Protein 5EQX (pdb70)

Secondary structure (DSSP, 8-state):
-EE--B--EETTS--TTT--SEE-EEGGGTTS--EEEEESBTTTBSSPSSEEE-TTT-EEEE-S---TTT-SEEEEEEEEE-TTS-B-SPPEEEEEEEEP-S-S--EES-SEEEEEE-TTPPTT-EEEE--EE--S-SSSTTT--B--EEEETT-SS--EEE-TTT-EEEE--TT--TTT-SEEEEEEEEESGGGTS-EEEEEEEEEE-----S--EESSS-EEEEEETT--EEEEEEE-EE--SPTTSTTT-EEEEEEES-TT--EEEEE-TTT--EEEEE-S---TTT-SEEEEEEEEEESSPPPTTTGGG-----EEEEEEEE-----EE-SSSEEEEE--SSS-TT--TT---EE---EESSSSSBPPSEEEEEES-GGG-EEE-TTT-EEEE---S--TTTT--SSEEEEEEEEEETTT---EEEEEEEE----

Structure (mmCIF, N/CA/C/O backbone):
data_5EQX
#
_entry.id   5EQX
#
_cell.length_a   81.909
_cell.length_b   44.862
_cell.length_c   106.699
_cell.angle_alpha   90.00
_cell.angle_beta   102.92
_cell.angle_gamma   90.00
#
_symmetry.space_group_name_H-M   'P 1 2 1'
#
loop_
_entity.id
_entity.type
_entity.pdbx_description
1 polymer Desmoglein-3
2 branched 2-acetamido-2-deoxy-beta-D-glucopyranose-(1-4)-2-acetamido-2-deoxy-beta-D-glucopyranose
3 non-polymer 2-acetamido-2-deoxy-beta-D-glucopyranose
4 non-polymer 'CALCIUM ION'
5 non-polymer alpha-D-mannopyranose
6 water water
#
loop_
_atom_site.group_PDB
_atom_site.id
_atom_site.type_symbol
_atom_site.label_atom_id
_atom_site.label_alt_id
_atom_site.label_comp_id
_atom_site.label_asym_id
_atom_site.label_entity_id
_atom_site.label_seq_id
_atom_site.pdbx_PDB_ins_code
_atom_site.Cartn_x
_atom_site.Cartn_y
_atom_site.Cartn_z
_atom_site.occupancy
_atom_site.B_iso_or_equiv
_atom_site.auth_seq_id
_atom_site.auth_comp_id
_atom_site.auth_asym_id
_atom_site.auth_atom_id
_atom_site.pdbx_PDB_model_num
ATOM 1 N N . GLU A 1 1 ? -0.981 -65.903 107.297 1.00 60.31 1 GLU A N 1
ATOM 2 C CA . GLU A 1 1 ? 0.308 -66.377 106.713 1.00 61.76 1 GLU A CA 1
ATOM 3 C C . GLU A 1 1 ? 1.445 -65.398 107.014 1.00 57.60 1 GLU A C 1
ATOM 4 O O . GLU A 1 1 ? 1.315 -64.191 106.805 1.00 50.86 1 GLU A O 1
ATOM 18 N N . TRP A 1 2 ? 2.556 -65.930 107.518 1.00 58.71 2 TRP A N 1
ATOM 19 C CA . TRP A 1 2 ? 3.727 -65.121 107.845 1.00 46.39 2 TRP A CA 1
ATOM 20 C C . TRP A 1 2 ? 4.552 -64.796 106.606 1.00 42.09 2 TRP A C 1
ATOM 21 O O . TRP A 1 2 ? 4.402 -65.431 105.563 1.00 46.27 2 TRP A O 1
ATOM 42 N N . VAL A 1 3 ? 5.429 -63.806 106.740 1.00 41.13 3 VAL A N 1
ATOM 43 C CA . VAL A 1 3 ? 6.426 -63.504 105.720 1.00 38.80 3 VAL A CA 1
ATOM 44 C C . VAL A 1 3 ? 7.762 -63.242 106.405 1.00 38.15 3 VAL A C 1
ATOM 45 O O . VAL A 1 3 ? 7.964 -62.204 107.032 1.00 40.42 3 VAL A O 1
ATOM 58 N N . LYS A 1 4 ? 8.664 -64.206 106.272 1.00 49.66 4 LYS A N 1
ATOM 59 C CA . LYS A 1 4 ? 9.941 -64.204 106.973 1.00 44.47 4 LYS A CA 1
ATOM 60 C C . LYS A 1 4 ? 11.047 -63.650 106.081 1.00 40.74 4 LYS A C 1
ATOM 61 O O . LYS A 1 4 ? 10.966 -63.727 104.855 1.00 45.46 4 LYS A O 1
ATOM 80 N N . PHE A 1 5 ? 12.068 -63.076 106.706 1.00 32.44 5 PHE A N 1
ATOM 81 C CA . PHE A 1 5 ? 13.293 -62.700 106.010 1.00 41.02 5 PHE A CA 1
ATOM 82 C C . PHE A 1 5 ? 14.352 -62.380 107.056 1.00 43.03 5 PHE A C 1
ATOM 83 O O . PHE A 1 5 ? 14.075 -61.696 108.042 1.00 45.57 5 PHE A O 1
ATOM 100 N N . ALA A 1 6 ? 15.564 -62.883 106.841 1.00 39.17 6 ALA A N 1
ATOM 101 C CA . ALA A 1 6 ? 16.637 -62.716 107.812 1.00 35.71 6 ALA A CA 1
ATOM 102 C C . ALA A 1 6 ? 18.005 -62.640 107.150 1.00 40.49 6 ALA A C 1
ATOM 103 O O . ALA A 1 6 ? 18.277 -63.333 106.170 1.00 49.63 6 ALA A O 1
ATOM 110 N N . LYS A 1 7 ? 18.858 -61.786 107.703 1.00 46.35 7 LYS A N 1
ATOM 111 C CA . LYS A 1 7 ? 20.240 -61.674 107.267 1.00 49.00 7 LYS A CA 1
ATOM 112 C C . LYS A 1 7 ? 21.109 -62.567 108.139 1.00 54.06 7 LYS A C 1
ATOM 113 O O . LYS A 1 7 ? 20.704 -62.943 109.239 1.00 52.95 7 LYS A O 1
ATOM 132 N N . PRO A 1 8 ? 22.298 -62.934 107.642 1.00 57.69 8 PRO A N 1
ATOM 133 C CA . PRO A 1 8 ? 23.289 -63.558 108.521 1.00 57.30 8 PRO A CA 1
ATOM 134 C C . PRO A 1 8 ? 23.991 -62.497 109.360 1.00 59.23 8 PRO A C 1
ATOM 135 O O . PRO A 1 8 ? 23.749 -61.310 109.145 1.00 60.15 8 PRO A O 1
ATOM 146 N N . CYS A 1 9 ? 24.833 -62.911 110.300 1.00 59.36 9 CYS A N 1
ATOM 147 C CA . CYS A 1 9 ? 25.554 -61.964 111.144 1.00 58.19 9 CYS A CA 1
ATOM 148 C C . CYS A 1 9 ? 26.945 -62.484 111.463 1.00 50.74 9 CYS A C 1
ATOM 149 O O . CYS A 1 9 ? 27.124 -63.664 111.750 1.00 53.32 9 CYS A O 1
ATOM 157 N N . ARG A 1 10 ? 27.930 -61.596 111.412 1.00 51.93 10 ARG A N 1
ATOM 158 C CA . ARG A 1 10 ? 29.317 -61.990 111.602 1.00 57.45 10 ARG A CA 1
ATOM 159 C C . ARG A 1 10 ? 29.715 -61.947 113.071 1.00 66.85 10 ARG A C 1
ATOM 160 O O . ARG A 1 10 ? 29.417 -60.990 113.787 1.00 68.58 10 ARG A O 1
ATOM 181 N N . GLU A 1 11 ? 30.391 -63.003 113.505 1.00 66.89 11 GLU A N 1
ATOM 182 C CA . GLU A 1 11 ? 30.858 -63.127 114.876 1.00 59.14 11 GLU A CA 1
ATOM 183 C C . GLU A 1 11 ? 31.873 -62.041 115.215 1.00 62.17 11 GLU A C 1
ATOM 184 O O . GLU A 1 11 ? 32.834 -61.829 114.478 1.00 64.61 11 GLU A O 1
ATOM 196 N N . GLY A 1 12 ? 31.651 -61.351 116.329 1.00 68.13 12 GLY A N 1
ATOM 197 C CA . GLY A 1 12 ? 32.598 -60.361 116.811 1.00 70.55 12 GLY A CA 1
ATOM 198 C C . GLY A 1 12 ? 32.479 -59.001 116.145 1.00 66.33 12 GLY A C 1
ATOM 199 O O . GLY A 1 12 ? 32.911 -57.995 116.706 1.00 70.18 12 GLY A O 1
ATOM 203 N N . GLU A 1 13 ? 31.897 -58.965 114.951 1.00 71.98 13 GLU A N 1
ATOM 204 C CA . GLU A 1 13 ? 31.777 -57.722 114.196 1.00 78.19 13 GLU A CA 1
ATOM 205 C C . GLU A 1 13 ? 30.605 -56.882 114.694 1.00 69.76 13 GLU A C 1
ATOM 206 O O . GLU A 1 13 ? 29.655 -57.407 115.278 1.00 65.98 13 GLU A O 1
ATOM 218 N N . ASP A 1 14 ? 30.688 -55.574 114.466 1.00 66.18 14 ASP A N 1
ATOM 219 C CA . ASP A 1 14 ? 29.576 -54.671 114.734 1.00 69.31 14 ASP A CA 1
ATOM 220 C C . ASP A 1 14 ? 28.657 -54.604 113.516 1.00 71.88 14 ASP A C 1
ATOM 221 O O . ASP A 1 14 ? 29.006 -54.009 112.495 1.00 75.13 14 ASP A O 1
ATOM 230 N N . ASN A 1 15 ? 27.487 -55.221 113.633 1.00 68.38 15 ASN A N 1
ATOM 231 C CA . ASN A 1 15 ? 26.522 -55.271 112.540 1.00 65.69 15 ASN A CA 1
ATOM 232 C C . ASN A 1 15 ? 25.449 -54.197 112.691 1.00 64.69 15 ASN A C 1
ATOM 233 O O . ASN A 1 15 ? 24.331 -54.351 112.200 1.00 56.85 15 ASN A O 1
ATOM 244 N N . SER A 1 16 ? 25.800 -53.107 113.367 1.00 71.14 16 SER A N 1
ATOM 245 C CA . SER A 1 16 ? 24.840 -52.054 113.684 1.00 65.72 16 SER A CA 1
ATOM 246 C C . SER A 1 16 ? 24.437 -51.236 112.461 1.00 69.92 16 SER A C 1
ATOM 247 O O . SER A 1 16 ? 23.528 -50.410 112.535 1.00 73.76 16 SER A O 1
ATOM 255 N N . LYS A 1 17 ? 25.116 -51.468 111.342 1.00 74.05 17 LYS A N 1
ATOM 256 C CA . LYS A 1 17 ? 24.838 -50.747 110.103 1.00 70.96 17 LYS A CA 1
ATOM 257 C C . LYS A 1 17 ? 24.056 -51.614 109.123 1.00 70.06 17 LYS A C 1
ATOM 258 O O . LYS A 1 17 ? 23.596 -51.132 108.088 1.00 80.82 17 LYS A O 1
ATOM 277 N N . ARG A 1 18 ? 23.913 -52.894 109.453 1.00 70.51 18 ARG A N 1
ATOM 278 C CA . ARG A 1 18 ? 23.133 -53.822 108.641 1.00 65.52 18 ARG A CA 1
ATOM 279 C C . ARG A 1 18 ? 21.705 -53.928 109.167 1.00 57.18 18 ARG A C 1
ATOM 280 O O . ARG A 1 18 ? 20.849 -54.543 108.532 1.00 57.31 18 ARG A O 1
ATOM 301 N N . ASN A 1 19 ? 21.459 -53.331 110.331 1.00 56.67 19 ASN A N 1
ATOM 302 C CA . ASN A 1 19 ? 20.109 -53.232 110.871 1.00 55.12 19 ASN A CA 1
ATOM 303 C C . ASN A 1 19 ? 19.152 -52.639 109.841 1.00 53.43 19 ASN A C 1
ATOM 304 O O . ASN A 1 19 ? 19.518 -51.708 109.125 1.00 55.91 19 ASN A O 1
ATOM 315 N N . PRO A 1 20 ? 17.924 -53.174 109.757 1.00 54.35 20 PRO A N 1
ATOM 316 C CA . PRO A 1 20 ? 17.413 -54.344 110.482 1.00 54.76 20 PRO A CA 1
ATOM 317 C C . PRO A 1 20 ? 17.995 -55.660 109.971 1.00 55.13 20 PRO A C 1
ATOM 318 O O . PRO A 1 20 ? 18.136 -55.867 108.766 1.00 54.56 20 PRO A O 1
ATOM 329 N N . ILE A 1 21 ? 18.332 -56.539 110.908 1.00 57.10 21 ILE A N 1
ATOM 330 C CA . ILE A 1 21 ? 18.918 -57.832 110.590 1.00 51.27 21 ILE A CA 1
ATOM 331 C C . ILE A 1 21 ? 17.858 -58.786 110.050 1.00 44.57 21 ILE A C 1
ATOM 332 O O . ILE A 1 21 ? 18.172 -59.746 109.347 1.00 46.27 21 ILE A O 1
ATOM 348 N N . ALA A 1 22 ? 16.600 -58.505 110.365 1.00 45.40 22 ALA A N 1
ATOM 349 C CA . ALA A 1 22 ? 15.494 -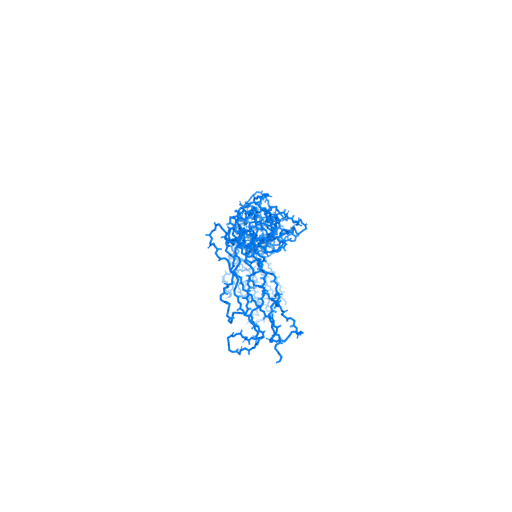59.332 109.906 1.00 44.87 22 ALA A CA 1
ATOM 350 C C . ALA A 1 22 ? 14.194 -58.539 109.930 1.00 45.85 22 ALA A C 1
ATOM 351 O O . ALA A 1 22 ? 14.104 -57.497 110.578 1.00 46.37 22 ALA A O 1
ATOM 358 N N . LYS A 1 23 ? 13.192 -59.033 109.210 1.00 45.73 23 LYS A N 1
ATOM 359 C CA . LYS A 1 23 ? 11.877 -58.407 109.198 1.00 49.02 23 LYS A CA 1
ATOM 360 C C . LYS A 1 23 ? 10.802 -59.469 109.018 1.00 45.69 23 LYS A C 1
ATOM 361 O O . LYS A 1 23 ? 10.807 -60.216 108.039 1.00 43.64 23 LYS A O 1
ATOM 380 N N . ILE A 1 24 ? 9.887 -59.526 109.979 1.00 44.12 24 ILE A N 1
ATOM 381 C CA . ILE A 1 24 ? 8.799 -60.497 109.969 1.00 42.12 24 ILE A CA 1
ATOM 382 C C . ILE A 1 24 ? 7.453 -59.789 109.918 1.00 41.56 24 ILE A C 1
ATOM 383 O O . ILE A 1 24 ? 7.238 -58.802 110.622 1.00 43.72 24 ILE A O 1
ATOM 399 N N . THR A 1 25 ? 6.554 -60.294 109.080 1.00 40.61 25 THR A N 1
ATOM 400 C CA . THR A 1 25 ? 5.236 -59.690 108.919 1.00 45.46 25 THR A CA 1
ATOM 401 C C . THR A 1 25 ? 4.150 -60.735 108.714 1.00 40.63 25 THR A C 1
ATOM 402 O O . THR A 1 25 ? 4.398 -61.811 108.172 1.00 44.68 25 THR A O 1
ATOM 413 N N . SER A 1 26 ? 2.946 -60.401 109.168 1.00 41.67 26 SER A N 1
ATOM 414 C CA . SER A 1 26 ? 1.759 -61.211 108.935 1.00 47.81 26 SER A CA 1
ATOM 415 C C . SER A 1 26 ? 0.822 -60.439 108.018 1.00 52.47 26 SER A C 1
ATOM 416 O O . SER A 1 26 ? 0.478 -59.294 108.303 1.00 58.99 26 SER A O 1
ATOM 424 N N . ASP A 1 27 ? 0.412 -61.062 106.917 1.00 55.43 27 ASP A N 1
ATOM 425 C CA . ASP A 1 27 ? -0.383 -60.373 105.902 1.00 66.01 27 ASP A CA 1
ATOM 426 C C . ASP A 1 27 ? -1.699 -59.832 106.467 1.00 64.82 27 ASP A C 1
ATOM 427 O O . ASP A 1 27 ? -2.353 -58.999 105.838 1.00 62.33 27 ASP A O 1
ATOM 436 N N . TYR A 1 28 ? -2.079 -60.305 107.651 1.00 64.30 28 TYR A N 1
ATOM 437 C CA . TYR A 1 28 ? -3.244 -59.775 108.356 1.00 62.99 28 TYR A CA 1
ATOM 438 C C . TYR A 1 28 ? -3.112 -58.277 108.620 1.00 59.62 28 TYR A C 1
ATOM 439 O O . TYR A 1 28 ? -4.107 -57.598 108.872 1.00 62.11 28 TYR A O 1
ATOM 457 N N . GLN A 1 29 ? -1.884 -57.768 108.566 1.00 59.77 29 GLN A N 1
ATOM 458 C CA . GLN A 1 29 ? -1.615 -56.367 108.871 1.00 60.82 29 GLN A CA 1
ATOM 459 C C . GLN A 1 29 ? -2.262 -55.431 107.852 1.00 65.07 29 GLN A C 1
ATOM 460 O O . GLN A 1 29 ? -2.350 -54.223 108.076 1.00 65.04 29 GLN A O 1
ATOM 474 N N . ALA A 1 30 ? -2.710 -55.991 106.734 1.00 63.94 30 ALA A N 1
ATOM 475 C CA . ALA A 1 30 ? -3.371 -55.206 105.700 1.00 56.26 30 ALA A CA 1
ATOM 476 C C . ALA A 1 30 ? -4.816 -54.893 106.082 1.00 65.31 30 ALA A C 1
ATOM 477 O O . ALA A 1 30 ? -5.255 -53.747 105.986 1.00 79.66 30 ALA A O 1
ATOM 484 N N . THR A 1 31 ? -5.551 -55.912 106.520 1.00 61.96 31 THR A N 1
ATOM 485 C CA . THR A 1 31 ? -6.964 -55.749 106.857 1.00 64.97 31 THR A CA 1
ATOM 486 C C . THR A 1 31 ? -7.161 -55.084 108.220 1.00 64.30 31 THR A C 1
ATOM 487 O O . THR A 1 31 ? -8.094 -54.302 108.407 1.00 68.04 31 THR A O 1
ATOM 498 N N . GLN A 1 32 ? -6.284 -55.404 109.167 1.00 61.28 32 GLN A N 1
ATOM 499 C CA . GLN A 1 32 ? -6.344 -54.834 110.511 1.00 63.59 32 GLN A CA 1
ATOM 500 C C . GLN A 1 32 ? -4.937 -54.474 110.957 1.00 62.36 32 GLN A C 1
ATOM 501 O O . GLN A 1 32 ? -3.972 -54.816 110.280 1.00 60.98 32 GLN A O 1
ATOM 515 N N . LYS A 1 33 ? -4.813 -53.784 112.087 1.00 64.25 33 LYS A N 1
ATOM 516 C CA . LYS A 1 33 ? -3.493 -53.501 112.636 1.00 63.63 33 LYS A CA 1
ATOM 517 C C . LYS A 1 33 ? -3.092 -54.613 113.586 1.00 59.42 33 LYS A C 1
ATOM 518 O O . LYS A 1 33 ? -3.921 -55.129 114.337 1.00 62.42 33 LYS A O 1
ATOM 537 N N . ILE A 1 34 ? -1.817 -54.980 113.537 1.00 59.76 34 ILE A N 1
ATOM 538 C CA . ILE A 1 34 ? -1.280 -56.021 114.397 1.00 62.58 34 ILE A CA 1
ATOM 539 C C . ILE A 1 34 ? 0.056 -55.579 114.982 1.00 56.60 34 ILE A C 1
ATOM 540 O O . ILE A 1 34 ? 0.849 -54.915 114.315 1.00 52.97 34 ILE A O 1
ATOM 556 N N . THR A 1 35 ? 0.286 -55.943 116.239 1.00 60.70 35 THR A N 1
ATOM 557 C CA . THR A 1 35 ? 1.556 -55.681 116.903 1.00 52.82 35 THR A CA 1
ATOM 558 C C . THR A 1 35 ? 2.390 -56.958 116.931 1.00 46.39 35 THR A C 1
ATOM 559 O O . THR A 1 35 ? 1.842 -58.059 117.001 1.00 45.28 35 THR A O 1
ATOM 570 N N . TYR A 1 36 ? 3.711 -56.809 116.869 1.00 42.78 36 TYR A N 1
ATOM 571 C CA . TYR A 1 36 ? 4.615 -57.957 116.878 1.00 40.25 36 TYR A CA 1
ATOM 572 C C . TYR A 1 36 ? 5.384 -58.074 118.186 1.00 44.93 36 TYR A C 1
ATOM 573 O O . TYR A 1 36 ? 5.851 -57.081 118.743 1.00 49.46 36 TYR A O 1
ATOM 591 N N . ARG A 1 37 ? 5.507 -59.308 118.662 1.00 45.11 37 ARG A N 1
ATOM 592 C CA . ARG A 1 37 ? 6.293 -59.617 119.847 1.00 41.48 37 ARG A CA 1
ATOM 593 C C . ARG A 1 37 ? 7.273 -60.730 119.508 1.00 34.96 37 ARG A C 1
ATOM 594 O O . ARG A 1 37 ? 6.980 -61.574 118.663 1.00 38.69 37 ARG A O 1
ATOM 615 N N . ILE A 1 38 ? 8.437 -60.726 120.151 1.00 36.20 38 ILE A N 1
ATOM 616 C CA . ILE A 1 38 ? 9.415 -61.791 119.946 1.00 41.04 38 ILE A CA 1
ATOM 617 C C . ILE A 1 38 ? 9.933 -62.345 121.269 1.00 44.65 38 ILE A C 1
ATOM 618 O O . ILE A 1 38 ? 9.852 -61.691 122.310 1.00 39.53 38 ILE A O 1
ATOM 634 N N . SER A 1 39 ? 10.461 -63.563 121.207 1.00 46.27 39 SER A N 1
ATOM 635 C CA . SER A 1 39 ? 10.940 -64.268 122.389 1.00 46.63 39 SER A CA 1
ATOM 636 C C . SER A 1 39 ? 12.131 -65.150 122.045 1.00 44.23 39 SER A C 1
ATOM 637 O O . SER A 1 39 ? 12.432 -65.369 120.872 1.00 44.90 39 SER A O 1
ATOM 645 N N . GLY A 1 40 ? 12.807 -65.648 123.076 1.00 43.92 40 GLY A N 1
ATOM 646 C CA . GLY A 1 40 ? 13.893 -66.594 122.895 1.00 52.26 40 GLY A CA 1
ATOM 647 C C . GLY A 1 40 ? 15.249 -66.038 123.277 1.00 41.14 40 GLY A C 1
ATOM 648 O O . GLY A 1 40 ? 15.346 -65.002 123.930 1.00 36.83 40 GLY A O 1
ATOM 652 N N . VAL A 1 41 ? 16.299 -66.739 122.863 1.00 45.54 41 VAL A N 1
ATOM 653 C CA . VAL A 1 41 ? 17.660 -66.375 123.234 1.00 45.38 41 VAL A CA 1
ATOM 654 C C . VAL A 1 41 ? 18.029 -65.030 122.625 1.00 40.90 41 VAL A C 1
ATOM 655 O O . VAL A 1 41 ? 17.822 -64.800 121.435 1.00 44.21 41 VAL A O 1
ATOM 668 N N . GLY A 1 42 ? 18.580 -64.149 123.454 1.00 45.86 42 GLY A N 1
ATOM 669 C CA . GLY A 1 42 ? 18.858 -62.783 123.050 1.00 49.74 42 GLY A CA 1
ATOM 670 C C . GLY A 1 42 ? 17.800 -61.839 123.587 1.00 43.91 42 GLY A C 1
ATOM 671 O O . GLY A 1 42 ? 17.960 -60.622 123.522 1.00 46.82 42 GLY A O 1
ATOM 675 N N . ILE A 1 43 ? 16.721 -62.408 124.123 1.00 45.73 43 ILE A N 1
ATOM 676 C CA . ILE A 1 43 ? 15.550 -61.635 124.525 1.00 41.00 43 ILE A CA 1
ATOM 677 C C . ILE A 1 43 ? 15.074 -62.038 125.923 1.00 44.42 43 ILE A C 1
ATOM 678 O O . ILE A 1 43 ? 15.213 -61.271 126.874 1.00 48.59 43 ILE A O 1
ATOM 694 N N . ASP A 1 44 ? 14.514 -63.242 126.036 1.00 46.76 44 ASP A N 1
ATOM 695 C CA . ASP A 1 44 ? 14.025 -63.764 127.312 1.00 47.79 44 ASP A CA 1
ATOM 696 C C . ASP A 1 44 ? 15.003 -64.761 127.912 1.00 50.12 44 ASP A C 1
ATOM 697 O O . ASP A 1 44 ? 15.176 -64.820 129.127 1.00 53.74 44 ASP A O 1
ATOM 706 N N . GLN A 1 45 ? 15.621 -65.561 127.051 1.00 50.81 45 GLN A N 1
ATOM 707 C CA . GLN A 1 45 ? 16.623 -66.522 127.486 1.00 53.12 45 GLN A CA 1
ATOM 708 C C . GLN A 1 45 ? 17.975 -65.812 127.480 1.00 52.06 45 GLN A C 1
ATOM 709 O O . GLN A 1 45 ? 18.167 -64.864 126.719 1.00 49.31 45 GLN A O 1
ATOM 723 N N . PRO A 1 46 ? 18.915 -66.250 128.334 1.00 52.92 46 PRO A N 1
ATOM 724 C CA . PRO A 1 46 ? 20.246 -65.633 128.303 1.00 50.34 46 PRO A CA 1
ATOM 725 C C . PRO A 1 46 ? 21.081 -66.106 127.109 1.00 52.46 46 PRO A C 1
ATOM 726 O O . PRO A 1 46 ? 20.900 -67.241 126.668 1.00 59.95 46 PRO A O 1
ATOM 737 N N . PRO A 1 47 ? 21.986 -65.256 126.592 1.00 49.72 47 PRO A N 1
ATOM 738 C CA . PRO A 1 47 ? 22.241 -63.873 127.015 1.00 53.74 47 PRO A CA 1
ATOM 739 C C . PRO A 1 47 ? 21.133 -62.933 126.556 1.00 50.22 47 PRO A C 1
ATOM 740 O O . PRO A 1 47 ? 20.491 -63.219 125.549 1.00 46.49 47 PRO A O 1
ATOM 751 N N . PHE A 1 48 ? 20.913 -61.838 127.280 1.00 52.91 48 PHE A N 1
ATOM 752 C CA . PHE A 1 48 ? 19.874 -60.878 126.922 1.00 51.98 48 PHE A CA 1
ATOM 753 C C . PHE A 1 48 ? 20.457 -59.701 126.148 1.00 52.64 48 PHE A C 1
ATOM 754 O O . PHE A 1 48 ? 21.674 -59.557 126.038 1.00 49.20 48 PHE A O 1
ATOM 771 N N . GLY A 1 49 ? 19.574 -58.862 125.614 1.00 65.11 49 GLY A N 1
ATOM 772 C CA . GLY A 1 49 ? 19.980 -57.640 124.943 1.00 63.25 49 GLY A CA 1
ATOM 773 C C . GLY A 1 49 ? 20.739 -57.871 123.652 1.00 57.42 49 GLY A C 1
ATOM 774 O O . GLY A 1 49 ? 21.742 -57.204 123.393 1.00 59.49 49 GLY A O 1
ATOM 778 N N . ILE A 1 50 ? 20.260 -58.812 122.842 1.00 54.18 50 ILE A N 1
ATOM 779 C CA . ILE A 1 50 ? 20.875 -59.105 121.551 1.00 51.95 50 ILE A CA 1
ATOM 780 C C . ILE A 1 50 ? 19.914 -58.782 120.411 1.00 44.50 50 ILE A C 1
ATOM 781 O O . ILE A 1 50 ? 20.341 -58.376 119.330 1.00 44.10 50 ILE A O 1
ATOM 797 N N . PHE A 1 51 ? 18.619 -58.962 120.657 1.00 39.92 51 PHE A N 1
ATOM 798 C CA . PHE A 1 51 ? 17.605 -58.708 119.637 1.00 42.44 51 PHE A CA 1
ATOM 799 C C . PHE A 1 51 ? 16.415 -57.929 120.178 1.00 39.25 51 PHE A C 1
ATOM 800 O O . PHE A 1 51 ? 15.924 -58.195 121.276 1.00 33.77 51 PHE A O 1
ATOM 817 N N . VAL A 1 52 ? 15.966 -56.963 119.384 1.00 40.38 52 VAL A N 1
ATOM 818 C CA . VAL A 1 52 ? 14.769 -56.186 119.681 1.00 41.09 52 VAL A CA 1
ATOM 819 C C . VAL A 1 52 ? 13.912 -56.110 118.429 1.00 45.83 52 VAL A C 1
ATOM 820 O O . VAL A 1 52 ? 14.431 -56.196 117.316 1.00 49.75 52 VAL A O 1
ATOM 833 N N . VAL A 1 53 ? 12.606 -55.947 118.612 1.00 48.45 53 VAL A N 1
ATOM 834 C CA . VAL A 1 53 ? 11.679 -55.897 117.486 1.00 46.15 53 VAL A CA 1
ATOM 835 C C . VAL A 1 53 ? 10.855 -54.616 117.500 1.00 47.58 53 VAL A C 1
ATOM 836 O O . VAL A 1 53 ? 10.445 -54.133 118.557 1.00 44.41 53 VAL A O 1
ATOM 849 N N . ASP A 1 54 ? 10.628 -54.067 116.312 1.00 44.02 54 ASP A N 1
ATOM 850 C CA . ASP A 1 54 ? 9.713 -52.952 116.142 1.00 48.95 54 ASP A CA 1
ATOM 851 C C . ASP A 1 54 ? 8.293 -53.494 116.223 1.00 51.38 54 ASP A C 1
ATOM 852 O O . ASP A 1 54 ? 7.859 -54.256 115.359 1.00 53.31 54 ASP A O 1
ATOM 861 N N . LYS A 1 55 ? 7.577 -53.098 117.268 1.00 52.86 55 LYS A N 1
ATOM 862 C CA . LYS A 1 55 ? 6.267 -53.661 117.563 1.00 47.82 55 LYS A CA 1
ATOM 863 C C . LYS A 1 55 ? 5.268 -53.451 116.426 1.00 51.68 55 LYS A C 1
ATOM 864 O O . LYS A 1 55 ? 4.365 -54.265 116.238 1.00 51.06 55 LYS A O 1
ATOM 883 N N . ASN A 1 56 ? 5.444 -52.376 115.661 1.00 55.73 56 ASN A N 1
ATOM 884 C CA . ASN A 1 56 ? 4.482 -52.007 114.622 1.00 55.44 56 ASN A CA 1
ATOM 885 C C . ASN A 1 56 ? 4.872 -52.472 113.221 1.00 49.97 56 ASN A C 1
ATOM 886 O O . ASN A 1 56 ? 4.008 -52.845 112.428 1.00 47.40 56 ASN A O 1
ATOM 897 N N . THR A 1 57 ? 6.167 -52.443 112.915 1.00 48.65 57 THR A N 1
ATOM 898 C CA . THR A 1 57 ? 6.642 -52.777 111.572 1.00 51.58 57 THR A CA 1
ATOM 899 C C . THR A 1 57 ? 7.049 -54.243 111.456 1.00 50.61 57 THR A C 1
ATOM 900 O O . THR A 1 57 ? 6.615 -54.942 110.540 1.00 53.97 57 THR A O 1
ATOM 911 N N . GLY A 1 58 ? 7.886 -54.698 112.383 1.00 47.37 58 GLY A N 1
ATOM 912 C CA . GLY A 1 58 ? 8.373 -56.067 112.378 1.00 44.18 58 GLY A CA 1
ATOM 913 C C . GLY A 1 58 ? 9.867 -56.156 112.135 1.00 45.57 58 GLY A C 1
ATOM 914 O O . GLY A 1 58 ? 10.437 -57.246 112.153 1.00 45.21 58 GLY A O 1
ATOM 918 N N . ASP A 1 59 ? 10.503 -55.011 111.905 1.00 50.67 59 ASP A N 1
ATOM 919 C CA . ASP A 1 59 ? 11.949 -54.963 111.707 1.00 49.23 59 ASP A CA 1
ATOM 920 C C . ASP A 1 59 ? 12.680 -55.379 112.977 1.00 47.08 59 ASP A C 1
ATOM 921 O O . ASP A 1 59 ? 12.594 -54.701 114.000 1.00 48.98 59 ASP A O 1
ATOM 930 N N . ILE A 1 60 ? 13.402 -56.492 112.904 1.00 47.05 60 ILE A N 1
ATOM 931 C CA . ILE A 1 60 ? 14.175 -56.987 114.038 1.00 48.35 60 ILE A CA 1
ATOM 932 C C . ILE A 1 60 ? 15.623 -56.496 113.941 1.00 45.69 60 ILE A C 1
ATOM 933 O O . ILE A 1 60 ? 16.357 -56.871 113.027 1.00 41.30 60 ILE A O 1
ATOM 949 N N . ASN A 1 61 ? 16.014 -55.647 114.890 1.00 51.54 61 ASN A N 1
ATOM 950 C CA . ASN A 1 61 ? 17.360 -55.072 114.944 1.00 60.23 61 ASN A CA 1
ATOM 951 C C . ASN A 1 61 ? 18.257 -55.938 115.845 1.00 49.82 61 ASN A C 1
ATOM 952 O O . ASN A 1 61 ? 17.775 -56.521 116.816 1.00 42.87 61 ASN A O 1
ATOM 962 N N . ILE A 1 62 ? 19.547 -56.032 115.517 1.00 50.05 62 ILE A N 1
ATOM 963 C CA . ILE A 1 62 ? 20.535 -56.669 116.398 1.00 51.38 62 ILE A CA 1
ATOM 964 C C . ILE A 1 62 ? 21.195 -55.577 117.238 1.00 52.59 62 ILE A C 1
ATOM 965 O O . ILE A 1 62 ? 21.391 -54.464 116.752 1.00 54.16 62 ILE A O 1
ATOM 981 N N . THR A 1 63 ? 21.541 -55.892 118.485 1.00 52.92 63 THR A N 1
ATOM 982 C CA . THR A 1 63 ? 21.930 -54.862 119.450 1.00 52.13 63 THR A CA 1
ATOM 983 C C . THR A 1 63 ? 23.238 -55.128 120.199 1.00 56.20 63 THR A C 1
ATOM 984 O O . THR A 1 63 ? 23.675 -54.287 120.985 1.00 71.78 63 THR A O 1
ATOM 995 N N . ALA A 1 64 ? 23.863 -56.280 119.972 1.00 57.27 64 ALA A N 1
ATOM 996 C CA . ALA A 1 64 ? 25.090 -56.620 120.691 1.00 63.00 64 ALA A CA 1
ATOM 997 C C . ALA A 1 64 ? 25.989 -57.567 119.901 1.00 62.72 64 ALA A C 1
ATOM 998 O O . ALA A 1 64 ? 25.513 -58.343 119.073 1.00 65.59 64 ALA A O 1
ATOM 1005 N N . ILE A 1 65 ? 27.291 -57.496 120.165 1.00 61.01 65 ILE A N 1
ATOM 1006 C CA . ILE A 1 65 ? 28.254 -58.374 119.513 1.00 60.51 65 ILE A CA 1
ATOM 1007 C C . ILE A 1 65 ? 27.984 -59.816 119.921 1.00 62.66 65 ILE A C 1
ATOM 1008 O O . ILE A 1 65 ? 27.608 -60.086 121.061 1.00 66.43 65 ILE A O 1
ATOM 1024 N N . VAL A 1 66 ? 28.185 -60.735 118.982 1.00 69.96 66 VAL A N 1
ATOM 1025 C CA . VAL A 1 66 ? 27.859 -62.142 119.191 1.00 62.28 66 VAL A CA 1
ATOM 1026 C C . VAL A 1 66 ? 29.089 -63.035 119.120 1.00 62.09 66 VAL A C 1
ATOM 1027 O O . VAL A 1 66 ? 30.047 -62.740 118.403 1.00 58.13 66 VAL A O 1
ATOM 1040 N N . ASP A 1 67 ? 29.044 -64.127 119.877 1.00 58.02 67 ASP A N 1
ATOM 1041 C CA . ASP A 1 67 ? 30.056 -65.170 119.808 1.00 53.39 67 ASP A CA 1
ATOM 1042 C C . ASP A 1 67 ? 29.375 -66.474 119.408 1.00 51.34 67 ASP A C 1
ATOM 1043 O O . ASP A 1 67 ? 28.578 -67.015 120.172 1.00 54.42 67 ASP A O 1
ATOM 1052 N N . ARG A 1 68 ? 29.670 -66.968 118.208 1.00 54.74 68 ARG A N 1
ATOM 1053 C CA . ARG A 1 68 ? 28.957 -68.128 117.679 1.00 58.51 68 ARG A CA 1
ATOM 1054 C C . ARG A 1 68 ? 29.406 -69.412 118.365 1.00 58.57 68 ARG A C 1
ATOM 1055 O O . ARG A 1 68 ? 28.695 -70.415 118.345 1.00 56.09 68 ARG A O 1
ATOM 1076 N N . GLU A 1 69 ? 30.592 -69.385 118.962 1.00 66.52 69 GLU A N 1
ATOM 1077 C CA . GLU A 1 69 ? 31.048 -70.514 119.758 1.00 53.33 69 GLU A CA 1
ATOM 1078 C C . GLU A 1 69 ? 30.113 -70.684 120.950 1.00 52.00 69 GLU A C 1
ATOM 1079 O O . GLU A 1 69 ? 29.871 -71.800 121.408 1.00 58.33 69 GLU A O 1
ATOM 1091 N N . GLU A 1 70 ? 29.579 -69.566 121.435 1.00 50.22 70 GLU A N 1
ATOM 1092 C CA . GLU A 1 70 ? 28.600 -69.584 122.515 1.00 52.49 70 GLU A CA 1
ATOM 1093 C C . GLU A 1 70 ? 27.183 -69.734 121.966 1.00 50.45 70 GLU A C 1
ATOM 1094 O O . GLU A 1 70 ? 26.343 -70.396 122.574 1.00 54.22 70 GLU A O 1
ATOM 1106 N N . THR A 1 71 ? 26.928 -69.111 120.818 1.00 54.41 71 THR A N 1
ATOM 1107 C CA . THR A 1 71 ? 25.598 -69.106 120.209 1.00 57.55 71 THR A CA 1
ATOM 1108 C C . THR A 1 71 ? 25.689 -69.241 118.688 1.00 55.11 71 THR A C 1
ATOM 1109 O O . THR A 1 71 ? 25.574 -68.247 117.974 1.00 49.81 71 THR A O 1
ATOM 1120 N N . PRO A 1 72 ? 25.880 -70.473 118.185 1.00 58.17 72 PRO A N 1
ATOM 1121 C CA . PRO A 1 72 ? 26.130 -70.688 116.752 1.00 57.46 72 PRO A CA 1
ATOM 1122 C C . PRO A 1 72 ? 24.990 -70.212 115.855 1.00 54.28 72 PRO A C 1
ATOM 1123 O O . PRO A 1 72 ? 25.191 -70.005 114.659 1.00 56.04 72 PRO A O 1
ATOM 1134 N N . SER A 1 73 ? 23.809 -70.044 116.435 1.00 54.83 73 SER A N 1
ATOM 1135 C CA . SER A 1 73 ? 22.655 -69.538 115.705 1.00 50.51 73 SER A CA 1
ATOM 1136 C C . SER A 1 73 ? 21.611 -69.055 116.703 1.00 42.65 73 SER A C 1
ATOM 1137 O O . SER A 1 73 ? 21.768 -69.240 117.909 1.00 47.77 73 SER A O 1
ATOM 1145 N N . PHE A 1 74 ? 20.551 -68.435 116.198 1.00 43.83 74 PHE A N 1
ATOM 1146 C CA . PHE A 1 74 ? 19.513 -67.868 117.054 1.00 44.35 74 PHE A CA 1
ATOM 1147 C C . PHE A 1 74 ? 18.117 -68.238 116.575 1.00 40.87 74 PHE A C 1
ATOM 1148 O O . PHE A 1 74 ? 17.744 -67.956 115.437 1.00 50.67 74 PHE A O 1
ATOM 1165 N N . LEU A 1 75 ? 17.351 -68.864 117.462 1.00 39.81 75 LEU A N 1
ATOM 1166 C CA . LEU A 1 75 ? 15.969 -69.236 117.182 1.00 41.25 75 LEU A CA 1
ATOM 1167 C C . LEU A 1 75 ? 15.006 -68.252 117.841 1.00 44.71 75 LEU A C 1
ATOM 1168 O O . LEU A 1 75 ? 14.724 -68.347 119.037 1.00 53.09 75 LEU A O 1
ATOM 1184 N N . ILE A 1 76 ? 14.507 -67.308 117.050 1.00 40.16 76 ILE A N 1
ATOM 1185 C CA . ILE A 1 76 ? 13.609 -66.273 117.551 1.00 43.81 76 ILE A CA 1
ATOM 1186 C C . ILE A 1 76 ? 12.156 -66.687 117.361 1.00 41.56 76 ILE A C 1
ATOM 1187 O O . ILE A 1 76 ? 11.745 -67.055 116.260 1.00 41.39 76 ILE A O 1
ATOM 1203 N N . THR A 1 77 ? 11.385 -66.617 118.441 1.00 41.10 77 THR A N 1
ATOM 1204 C CA . THR A 1 77 ? 9.975 -66.987 118.413 1.00 40.73 77 THR A CA 1
ATOM 1205 C C . THR A 1 77 ? 9.097 -65.748 118.292 1.00 41.86 77 THR A C 1
ATOM 1206 O O . THR A 1 77 ? 8.935 -64.992 119.249 1.00 39.08 77 THR A O 1
ATOM 1217 N N . CYS A 1 78 ? 8.524 -65.558 117.108 1.00 41.55 78 CYS A N 1
ATOM 1218 C CA . CYS A 1 78 ? 7.748 -64.363 116.805 1.00 42.01 78 CYS A CA 1
ATOM 1219 C C . CYS A 1 78 ? 6.252 -64.626 116.902 1.00 41.91 78 CYS A C 1
ATOM 1220 O O . CYS A 1 78 ? 5.798 -65.750 116.694 1.00 38.73 78 CYS A O 1
ATOM 1228 N N . ARG A 1 79 ? 5.495 -63.578 117.217 1.00 45.05 79 ARG A N 1
ATOM 1229 C CA . ARG A 1 79 ? 4.042 -63.672 117.322 1.00 48.19 79 ARG A CA 1
ATOM 1230 C C . ARG A 1 79 ? 3.385 -62.437 116.709 1.00 45.06 79 ARG A C 1
ATOM 1231 O O . ARG A 1 79 ? 3.970 -61.355 116.702 1.00 41.02 79 ARG A O 1
ATOM 1252 N N . ALA A 1 80 ? 2.175 -62.616 116.182 1.00 47.73 80 ALA A N 1
ATOM 1253 C CA . ALA A 1 80 ? 1.409 -61.525 115.583 1.00 41.13 80 ALA A CA 1
ATOM 1254 C C . ALA A 1 80 ? 0.120 -61.307 116.362 1.00 45.18 80 ALA A C 1
ATOM 1255 O O . ALA A 1 80 ? -0.820 -62.093 116.247 1.00 44.61 80 ALA A O 1
ATOM 1262 N N . LEU A 1 81 ? 0.081 -60.236 117.150 1.00 49.13 81 LEU A N 1
ATOM 1263 C CA . LEU A 1 81 ? -1.038 -59.991 118.051 1.00 49.15 81 LEU A CA 1
ATOM 1264 C C . LEU A 1 81 ? -2.093 -59.063 117.456 1.00 55.15 81 LEU A C 1
ATOM 1265 O O . LEU A 1 81 ? -1.775 -58.037 116.856 1.00 54.66 81 LEU A O 1
ATOM 1281 N N . ASN A 1 82 ? -3.352 -59.450 117.637 1.00 63.18 82 ASN A N 1
ATOM 1282 C CA . ASN A 1 82 ? -4.504 -58.630 117.278 1.00 61.74 82 ASN A CA 1
ATOM 1283 C C . ASN A 1 82 ? -4.459 -57.247 117.928 1.00 67.78 82 ASN A C 1
ATOM 1284 O O . ASN A 1 82 ? -3.722 -57.020 118.889 1.00 66.04 82 ASN A O 1
ATOM 1295 N N . ALA A 1 83 ? -5.253 -56.329 117.387 1.00 69.87 83 ALA A N 1
ATOM 1296 C CA . ALA A 1 83 ? -5.423 -55.002 117.964 1.00 63.45 83 ALA A CA 1
ATOM 1297 C C . ALA A 1 83 ? -5.847 -55.076 119.429 1.00 63.36 83 ALA A C 1
ATOM 1298 O O . ALA A 1 83 ? -5.538 -54.179 120.213 1.00 56.92 83 ALA A O 1
ATOM 1305 N N . GLN A 1 84 ? -6.554 -56.144 119.795 1.00 65.95 84 GLN A N 1
ATOM 1306 C CA . GLN A 1 84 ? -6.984 -56.338 121.177 1.00 66.66 84 GLN A CA 1
ATOM 1307 C C . GLN A 1 84 ? -5.949 -57.122 121.980 1.00 53.20 84 GLN A C 1
ATOM 1308 O O . GLN A 1 84 ? -6.083 -57.266 123.194 1.00 54.67 84 GLN A O 1
ATOM 1322 N N . GLY A 1 85 ? -4.925 -57.630 121.300 1.00 43.56 85 GLY A N 1
ATOM 1323 C CA . GLY A 1 85 ? -3.791 -58.247 121.968 1.00 42.08 85 GLY A CA 1
ATOM 1324 C C . GLY A 1 85 ? -3.779 -59.763 121.911 1.00 55.02 85 GLY A C 1
ATOM 1325 O O . GLY A 1 85 ? -2.873 -60.400 122.448 1.00 53.33 85 GLY A O 1
ATOM 1329 N N . LEU A 1 86 ? -4.783 -60.344 121.263 1.00 59.15 86 LEU A N 1
ATOM 1330 C CA . LEU A 1 86 ? -4.856 -61.792 121.101 1.00 50.55 86 LEU A CA 1
ATOM 1331 C C . LEU A 1 86 ? -3.993 -62.246 119.931 1.00 50.99 86 LEU A C 1
ATOM 1332 O O . LEU A 1 86 ? -3.691 -61.460 119.039 1.00 48.08 86 LEU A O 1
ATOM 1348 N N . ASP A 1 87 ? -3.600 -63.516 119.937 1.00 60.81 87 ASP A N 1
ATOM 1349 C CA . ASP A 1 87 ? -2.806 -64.071 118.847 1.00 54.38 87 ASP A CA 1
ATOM 1350 C C . ASP A 1 87 ? -3.649 -64.216 117.586 1.00 49.94 87 ASP A C 1
ATOM 1351 O O . ASP A 1 87 ? -4.873 -64.323 117.656 1.00 51.84 87 ASP A O 1
ATOM 1360 N N . VAL A 1 88 ? -2.983 -64.218 116.437 1.00 49.01 88 VAL A N 1
ATOM 1361 C CA . VAL A 1 88 ? -3.666 -64.316 115.153 1.00 53.24 88 VAL A CA 1
ATOM 1362 C C . VAL A 1 88 ? -2.928 -65.266 114.202 1.00 50.89 88 VAL A C 1
ATOM 1363 O O . VAL A 1 88 ? -3.470 -65.665 113.170 1.00 49.06 88 VAL A O 1
ATOM 1376 N N . GLU A 1 89 ? -1.701 -65.632 114.563 1.00 48.55 89 GLU A N 1
ATOM 1377 C CA . GLU A 1 89 ? -0.902 -66.572 113.782 1.00 49.68 89 GLU A CA 1
ATOM 1378 C C . GLU A 1 89 ? -0.194 -67.569 114.698 1.00 51.00 89 GLU A C 1
ATOM 1379 O O . GLU A 1 89 ? 0.089 -67.263 115.857 1.00 54.00 89 GLU A O 1
ATOM 1391 N N . LYS A 1 90 ? 0.086 -68.760 114.179 1.00 43.20 90 LYS A N 1
ATOM 1392 C CA . LYS A 1 90 ? 0.908 -69.723 114.902 1.00 44.62 90 LYS A CA 1
ATOM 1393 C C . LYS A 1 90 ? 2.321 -69.153 115.025 1.00 42.14 90 LYS A C 1
ATOM 1394 O O . LYS A 1 90 ? 2.844 -68.598 114.058 1.00 42.27 90 LYS A O 1
ATOM 1413 N N . PRO A 1 91 ? 2.947 -69.277 116.210 1.00 41.41 91 PRO A N 1
ATOM 1414 C CA . PRO A 1 91 ? 4.282 -68.687 116.379 1.00 39.03 91 PRO A CA 1
ATOM 1415 C C . PRO A 1 91 ? 5.314 -69.267 115.416 1.00 40.46 91 PRO A C 1
ATOM 1416 O O . PRO A 1 91 ? 5.596 -70.462 115.492 1.00 57.39 91 PRO A O 1
ATOM 1427 N N . LEU A 1 92 ? 5.867 -68.445 114.526 1.00 39.95 92 LEU A N 1
ATOM 1428 C CA . LEU A 1 92 ? 6.901 -68.931 113.619 1.00 46.28 92 LEU A CA 1
ATOM 1429 C C . LEU A 1 92 ? 8.246 -68.932 114.327 1.00 41.57 92 LEU A C 1
ATOM 1430 O O . LEU A 1 92 ? 8.413 -68.292 115.365 1.00 39.10 92 LEU A O 1
ATOM 1446 N N . ILE A 1 93 ? 9.197 -69.662 113.756 1.00 43.34 93 ILE A N 1
ATOM 1447 C CA . ILE A 1 93 ? 10.550 -69.719 114.284 1.00 42.14 93 ILE A CA 1
ATOM 1448 C C . ILE A 1 93 ? 11.502 -69.102 113.274 1.00 43.54 93 ILE A C 1
ATOM 1449 O O . ILE A 1 93 ? 11.814 -69.697 112.242 1.00 46.29 93 ILE A O 1
ATOM 1465 N N . LEU A 1 94 ? 11.948 -67.892 113.585 1.00 40.52 94 LEU A N 1
ATOM 1466 C CA . LEU A 1 94 ? 12.845 -67.147 112.718 1.00 43.94 94 LEU A CA 1
ATOM 1467 C C . LEU A 1 94 ? 14.295 -67.445 113.074 1.00 45.38 94 LEU A C 1
ATOM 1468 O O . LEU A 1 94 ? 14.718 -67.234 114.211 1.00 43.65 94 LEU A O 1
ATOM 1484 N N . THR A 1 95 ? 15.053 -67.932 112.095 1.00 50.47 95 THR A N 1
ATOM 1485 C CA . THR A 1 95 ? 16.431 -68.351 112.325 1.00 45.88 95 THR A CA 1
ATOM 1486 C C . THR A 1 95 ? 17.440 -67.322 111.829 1.00 44.87 95 THR A C 1
ATOM 1487 O O . THR A 1 95 ? 17.377 -66.875 110.683 1.00 49.82 95 THR A O 1
ATOM 1498 N N . VAL A 1 96 ? 18.370 -66.961 112.707 1.00 44.68 96 VAL A N 1
ATOM 1499 C CA . VAL A 1 96 ? 19.468 -66.064 112.367 1.00 52.07 96 VAL A CA 1
ATOM 1500 C C . VAL A 1 96 ? 20.796 -66.791 112.548 1.00 52.43 96 VAL A C 1
ATOM 1501 O O . VAL A 1 96 ? 21.246 -67.001 113.674 1.00 56.37 96 VAL A O 1
ATOM 1514 N N . LYS A 1 97 ? 21.418 -67.178 111.439 1.00 53.11 97 LYS A N 1
ATOM 1515 C CA . LYS A 1 97 ? 22.684 -67.898 111.496 1.00 55.29 97 LYS A CA 1
ATOM 1516 C C . LYS A 1 97 ? 23.832 -66.916 111.666 1.00 53.99 97 LYS A C 1
ATOM 1517 O O . LYS A 1 97 ? 23.864 -65.871 111.016 1.00 57.00 97 LYS A O 1
ATOM 1536 N N . ILE A 1 98 ? 24.769 -67.257 112.546 1.00 51.11 98 ILE A N 1
ATOM 1537 C CA . ILE A 1 98 ? 25.906 -66.391 112.833 1.00 48.31 98 ILE A CA 1
ATOM 1538 C C . ILE A 1 98 ? 27.171 -66.894 112.145 1.00 46.70 98 ILE A C 1
ATOM 1539 O O . ILE A 1 98 ? 27.631 -68.007 112.394 1.00 48.06 98 ILE A O 1
ATOM 1555 N N . LEU A 1 99 ? 27.726 -66.051 111.280 1.00 51.41 99 LEU A N 1
ATOM 1556 C CA . LEU A 1 99 ? 28.899 -66.404 110.491 1.00 55.04 99 LEU A CA 1
ATOM 1557 C C . LEU A 1 99 ? 30.140 -66.491 111.372 1.00 54.19 99 LEU A C 1
ATOM 1558 O O . LEU A 1 99 ? 30.266 -65.771 112.362 1.00 50.34 99 LEU A O 1
ATOM 1574 N N . ASP A 1 100 ? 31.058 -67.373 110.992 1.00 56.89 100 ASP A N 1
ATOM 1575 C CA . ASP A 1 100 ? 32.195 -67.723 111.834 1.00 49.92 100 ASP A CA 1
ATOM 1576 C C . ASP A 1 100 ? 33.449 -66.929 111.499 1.00 49.31 100 ASP A C 1
ATOM 1577 O O . ASP A 1 100 ? 33.675 -66.561 110.346 1.00 48.90 100 ASP A O 1
ATOM 1586 N N . ILE A 1 101 ? 34.255 -66.667 112.525 1.00 55.88 101 ILE A N 1
ATOM 1587 C CA . ILE A 1 101 ? 35.609 -66.158 112.344 1.00 55.67 101 ILE A CA 1
ATOM 1588 C C . ILE A 1 101 ? 36.584 -67.151 112.965 1.00 52.62 101 ILE A C 1
ATOM 1589 O O . ILE A 1 101 ? 36.238 -67.860 113.910 1.00 52.77 101 ILE A O 1
ATOM 1605 N N . ASN A 1 102 ? 37.798 -67.204 112.430 1.00 51.56 102 ASN A N 1
ATOM 1606 C CA . ASN A 1 102 ? 38.795 -68.154 112.904 1.00 51.76 102 ASN A CA 1
ATOM 1607 C C . ASN A 1 102 ? 39.476 -67.659 114.175 1.00 46.32 102 ASN A C 1
ATOM 1608 O O . ASN A 1 102 ? 40.672 -67.371 114.177 1.00 44.73 102 ASN A O 1
ATOM 1619 N N . ASP A 1 103 ? 38.705 -67.574 115.257 1.00 45.18 103 ASP A N 1
ATOM 1620 C CA . ASP A 1 103 ? 39.188 -67.001 116.510 1.00 45.44 103 ASP A CA 1
ATOM 1621 C C . ASP A 1 103 ? 39.421 -68.055 117.592 1.00 49.07 103 ASP A C 1
ATOM 1622 O O . ASP A 1 103 ? 39.642 -67.718 118.756 1.00 44.43 103 ASP A O 1
ATOM 1631 N N . ASN A 1 104 ? 39.367 -69.326 117.205 1.00 52.23 104 ASN A N 1
ATOM 1632 C CA . ASN A 1 104 ? 39.678 -70.423 118.115 1.00 50.39 104 ASN A CA 1
ATOM 1633 C C . ASN A 1 104 ? 40.716 -71.360 117.498 1.00 53.99 104 ASN A C 1
ATOM 1634 O O . ASN A 1 104 ? 40.545 -71.813 116.367 1.00 51.43 104 ASN A O 1
ATOM 1645 N N . PRO A 1 105 ? 41.802 -71.649 118.235 1.00 61.70 105 PRO A N 1
ATOM 1646 C CA . PRO A 1 105 ? 42.846 -72.516 117.683 1.00 56.29 105 PRO A CA 1
ATOM 1647 C C . PRO A 1 105 ? 42.542 -73.999 117.871 1.00 55.74 105 PRO A C 1
ATOM 1648 O O . PRO A 1 105 ? 41.796 -74.352 118.784 1.00 57.01 105 PRO A O 1
ATOM 1659 N N . PRO A 1 106 ? 43.114 -74.860 117.016 1.00 56.91 106 PRO A N 1
ATOM 1660 C CA . PRO A 1 106 ? 42.981 -76.303 117.241 1.00 64.50 106 PRO A CA 1
ATOM 1661 C C . PRO A 1 106 ? 43.767 -76.733 118.475 1.00 58.99 106 PRO A C 1
ATOM 1662 O O . PRO A 1 106 ? 44.811 -76.145 118.755 1.00 61.94 106 PRO A O 1
ATOM 1673 N N . VAL A 1 107 ? 43.272 -77.731 119.203 1.00 57.89 107 VAL A N 1
ATOM 1674 C CA . VAL A 1 107 ? 43.931 -78.181 120.427 1.00 65.79 107 VAL A CA 1
ATOM 1675 C C . VAL A 1 107 ? 43.885 -79.699 120.578 1.00 66.53 107 VAL A C 1
ATOM 1676 O O . VAL A 1 107 ? 42.861 -80.330 120.315 1.00 66.88 107 VAL A O 1
ATOM 1689 N N . PHE A 1 108 ? 45.007 -80.273 121.003 1.00 61.32 108 PHE A N 1
ATOM 1690 C CA . PHE A 1 108 ? 45.100 -81.708 121.248 1.00 62.90 108 PHE A CA 1
ATOM 1691 C C . PHE A 1 108 ? 44.537 -82.046 122.623 1.00 62.12 108 PHE A C 1
ATOM 1692 O O . PHE A 1 108 ? 44.715 -81.285 123.574 1.00 68.63 108 PHE A O 1
ATOM 1709 N N . SER A 1 109 ? 43.863 -83.187 122.726 1.00 60.13 109 SER A N 1
ATOM 1710 C CA . SER A 1 109 ? 43.302 -83.623 123.999 1.00 66.96 109 SER A CA 1
ATOM 1711 C C . SER A 1 109 ? 44.413 -83.838 125.017 1.00 67.27 109 SER A C 1
ATOM 1712 O O . SER A 1 109 ? 44.311 -83.405 126.165 1.00 73.48 109 SER A O 1
ATOM 1720 N N . GLN A 1 110 ? 45.474 -84.509 124.579 1.00 65.32 110 GLN A N 1
ATOM 1721 C CA . GLN A 1 110 ? 46.628 -84.781 125.425 1.00 60.43 110 GLN A CA 1
ATOM 1722 C C . GLN A 1 110 ? 47.838 -84.009 124.917 1.00 63.39 110 GLN A C 1
ATOM 1723 O O . GLN A 1 110 ? 48.032 -83.871 123.710 1.00 63.20 110 GLN A O 1
ATOM 1737 N N . GLN A 1 111 ? 48.643 -83.498 125.842 1.00 71.00 111 GLN A N 1
ATOM 1738 C CA . GLN A 1 111 ? 49.876 -82.809 125.480 1.00 73.74 111 GLN A CA 1
ATOM 1739 C C . GLN A 1 111 ? 50.961 -83.822 125.143 1.00 64.51 111 GLN A C 1
ATOM 1740 O O . GLN A 1 111 ? 51.950 -83.493 124.488 1.00 65.17 111 GLN A O 1
ATOM 1754 N N . ILE A 1 112 ? 50.764 -85.055 125.600 1.00 61.82 112 ILE A N 1
ATOM 1755 C CA . ILE A 1 112 ? 51.664 -86.155 125.280 1.00 66.62 112 ILE A CA 1
ATOM 1756 C C . ILE A 1 112 ? 50.860 -87.422 125.008 1.00 62.67 112 ILE A C 1
ATOM 1757 O O . ILE A 1 112 ? 50.267 -88.001 125.918 1.00 62.68 112 ILE A O 1
ATOM 1773 N N . PHE A 1 113 ? 50.835 -87.833 123.743 1.00 62.12 113 PHE A N 1
ATOM 1774 C CA . PHE A 1 113 ? 50.209 -89.088 123.349 1.00 62.78 113 PHE A CA 1
ATOM 1775 C C . PHE A 1 113 ? 51.227 -90.212 123.449 1.00 62.39 113 PHE A C 1
ATOM 1776 O O . PHE A 1 113 ? 52.426 -89.985 123.286 1.00 60.32 113 PHE A O 1
ATOM 1793 N N . MET A 1 114 ? 50.746 -91.420 123.722 1.00 63.74 114 MET A N 1
ATOM 1794 C CA . MET A 1 114 ? 51.610 -92.592 123.779 1.00 64.27 114 MET A CA 1
ATOM 1795 C C . MET A 1 114 ? 50.967 -93.763 123.058 1.00 63.31 114 MET A C 1
ATOM 1796 O O . MET A 1 114 ? 49.753 -93.952 123.119 1.00 71.48 114 MET A O 1
ATOM 1810 N N . GLY A 1 115 ? 51.791 -94.540 122.367 1.00 63.67 115 GLY A N 1
ATOM 1811 C CA . GLY A 1 115 ? 51.321 -95.712 121.657 1.00 74.69 115 GLY A CA 1
ATOM 1812 C C . GLY A 1 115 ? 52.400 -96.770 121.582 1.00 73.48 115 GLY A C 1
ATOM 1813 O O . GLY A 1 115 ? 53.543 -96.532 121.967 1.00 66.31 115 GLY A O 1
ATOM 1817 N N . GLU A 1 116 ? 52.028 -97.945 121.089 1.00 81.20 116 GLU A N 1
ATOM 1818 C CA . GLU A 1 116 ? 52.970 -99.041 120.924 1.00 72.31 116 GLU A CA 1
ATOM 1819 C C . GLU A 1 116 ? 52.654 -99.795 119.645 1.00 69.88 116 GLU A C 1
ATOM 1820 O O . GLU A 1 116 ? 51.499 -99.873 119.227 1.00 70.64 116 GLU A O 1
ATOM 1832 N N . ILE A 1 117 ? 53.689 -100.347 119.027 1.00 67.09 117 ILE A N 1
ATOM 1833 C CA . ILE A 1 117 ? 53.524 -101.121 117.808 1.00 67.19 117 ILE A CA 1
ATOM 1834 C C . ILE A 1 117 ? 54.615 -102.172 117.712 1.00 60.43 117 ILE A C 1
ATOM 1835 O O . ILE A 1 117 ? 55.757 -101.925 118.097 1.00 63.88 117 ILE A O 1
ATOM 1851 N N . GLU A 1 118 ? 54.261 -103.345 117.199 1.00 62.69 118 GLU A N 1
ATOM 1852 C CA . GLU A 1 118 ? 55.227 -104.424 117.052 1.00 70.28 118 GLU A CA 1
ATOM 1853 C C . GLU A 1 118 ? 56.332 -104.052 116.074 1.00 69.66 118 GLU A C 1
ATOM 1854 O O . GLU A 1 118 ? 56.253 -103.051 115.363 1.00 66.46 118 GLU A O 1
ATOM 1866 N N . GLU A 1 119 ? 57.366 -104.881 116.058 1.00 74.65 119 GLU A N 1
ATOM 1867 C CA . GLU A 1 119 ? 58.520 -104.681 115.201 1.00 71.57 119 GLU A CA 1
ATOM 1868 C C . GLU A 1 119 ? 58.290 -105.360 113.854 1.00 75.59 119 GLU A C 1
ATOM 1869 O O . GLU A 1 119 ? 57.565 -106.353 113.773 1.00 76.02 119 GLU A O 1
ATOM 1881 N N . ASN A 1 120 ? 58.897 -104.818 112.803 1.00 69.14 120 ASN A N 1
ATOM 1882 C CA . ASN A 1 120 ? 58.826 -105.421 111.475 1.00 74.24 120 ASN A CA 1
ATOM 1883 C C . ASN A 1 120 ? 57.393 -105.589 110.964 1.00 88.34 120 ASN A C 1
ATOM 1884 O O . ASN A 1 120 ? 57.124 -106.452 110.127 1.00 101.75 120 ASN A O 1
ATOM 1895 N N . SER A 1 121 ? 56.476 -104.766 111.465 1.00 87.22 121 SER A N 1
ATOM 1896 C CA . SER A 1 121 ? 55.077 -104.841 111.053 1.00 81.86 121 SER A CA 1
ATOM 1897 C C . SER A 1 121 ? 54.907 -104.378 109.612 1.00 80.83 121 SER A C 1
ATOM 1898 O O . SER A 1 121 ? 55.767 -103.687 109.069 1.00 76.59 121 SER A O 1
ATOM 1906 N N . ALA A 1 122 ? 53.790 -104.761 109.000 1.00 77.27 122 ALA A N 1
ATOM 1907 C CA . ALA A 1 122 ? 53.500 -104.384 107.622 1.00 72.88 122 ALA A CA 1
ATOM 1908 C C . ALA A 1 122 ? 53.421 -102.871 107.483 1.00 66.35 122 ALA A C 1
ATOM 1909 O O . ALA A 1 122 ? 53.088 -102.170 108.438 1.00 70.56 122 ALA A O 1
ATOM 1916 N N . SER A 1 123 ? 53.734 -102.371 106.293 1.00 62.24 123 SER A N 1
ATOM 1917 C CA . SER A 1 123 ? 53.604 -100.948 106.015 1.00 64.53 123 SER A CA 1
ATOM 1918 C C . SER A 1 123 ? 52.159 -100.511 106.207 1.00 68.48 123 SER A C 1
ATOM 1919 O O . SER A 1 123 ? 51.237 -101.316 106.079 1.00 73.90 123 SER A O 1
ATOM 1927 N N . ASN A 1 124 ? 51.974 -99.236 106.529 1.00 67.62 124 ASN A N 1
ATOM 1928 C CA . ASN A 1 124 ? 50.644 -98.659 106.688 1.00 66.47 124 ASN A CA 1
ATOM 1929 C C . ASN A 1 124 ? 49.879 -99.266 107.866 1.00 63.86 124 ASN A C 1
ATOM 1930 O O . ASN A 1 124 ? 48.657 -99.147 107.950 1.00 67.05 124 ASN A O 1
ATOM 1941 N N . SER A 1 125 ? 50.601 -99.917 108.775 1.00 66.10 125 SER A N 1
ATOM 1942 C CA . SER A 1 125 ? 50.003 -100.427 110.006 1.00 63.86 125 SER A CA 1
ATOM 1943 C C . SER A 1 125 ? 49.743 -99.279 110.975 1.00 69.54 125 SER A C 1
ATOM 1944 O O . SER A 1 125 ? 50.476 -98.290 110.988 1.00 66.97 125 SER A O 1
ATOM 1952 N N . LEU A 1 126 ? 48.703 -99.417 111.789 1.00 72.72 126 LEU A N 1
ATOM 1953 C CA . LEU A 1 126 ? 48.283 -98.345 112.684 1.00 70.69 126 LEU A CA 1
ATOM 1954 C C . LEU A 1 126 ? 49.023 -98.392 114.020 1.00 71.54 126 LEU A C 1
ATOM 1955 O O . LEU A 1 126 ? 49.222 -99.463 114.596 1.00 71.41 126 LEU A O 1
ATOM 1971 N N . VAL A 1 127 ? 49.424 -97.218 114.499 1.00 70.72 127 VAL A N 1
ATOM 1972 C CA . VAL A 1 127 ? 50.100 -97.079 115.784 1.00 69.17 127 VAL A CA 1
ATOM 1973 C C . VAL A 1 127 ? 49.135 -96.551 116.834 1.00 67.32 127 VAL A C 1
ATOM 1974 O O . VAL A 1 127 ? 48.832 -97.223 117.821 1.00 64.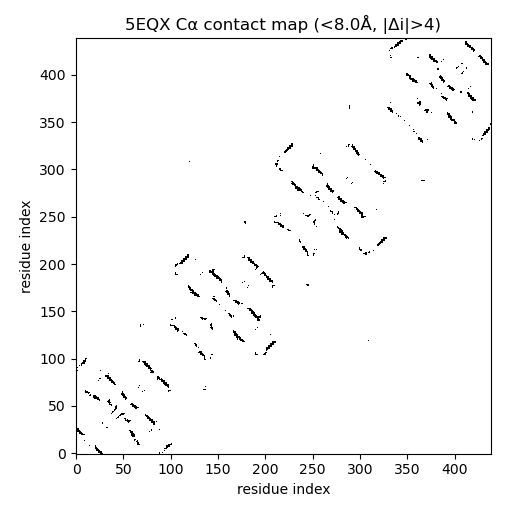56 127 VAL A O 1
ATOM 1987 N N . MET A 1 128 ? 48.663 -95.333 116.601 1.00 65.90 128 MET A N 1
ATOM 1988 C CA . MET A 1 128 ? 47.775 -94.647 117.525 1.00 65.79 128 MET A CA 1
ATOM 1989 C C . MET A 1 128 ? 46.899 -93.679 116.742 1.00 70.43 128 MET A C 1
ATOM 1990 O O . MET A 1 128 ? 47.182 -93.380 115.581 1.00 69.93 128 MET A O 1
ATOM 2004 N N . ILE A 1 129 ? 45.838 -93.194 117.380 1.00 71.82 129 ILE A N 1
ATOM 2005 C CA . ILE A 1 129 ? 44.944 -92.222 116.761 1.00 62.94 129 ILE A CA 1
ATOM 2006 C C . ILE A 1 129 ? 44.853 -90.985 117.642 1.00 55.06 129 ILE A C 1
ATOM 2007 O O . ILE A 1 129 ? 43.912 -90.831 118.421 1.00 57.82 129 ILE A O 1
ATOM 2023 N N . LEU A 1 130 ? 45.844 -90.109 117.527 1.00 57.17 130 LEU A N 1
ATOM 2024 C CA . LEU A 1 130 ? 45.835 -88.864 118.283 1.00 67.86 130 LEU A CA 1
ATOM 2025 C C . LEU A 1 130 ? 44.717 -87.969 117.763 1.00 66.87 130 LEU A C 1
ATOM 2026 O O . LEU A 1 130 ? 44.384 -88.011 116.578 1.00 66.42 130 LEU A O 1
ATOM 2042 N N . ASN A 1 131 ? 44.137 -87.173 118.658 1.00 68.18 131 ASN A N 1
ATOM 2043 C CA . ASN A 1 131 ? 42.953 -86.382 118.339 1.00 84.94 131 ASN A CA 1
ATOM 2044 C C . ASN A 1 131 ? 43.151 -84.893 118.613 1.00 75.34 131 ASN A C 1
ATOM 2045 O O . ASN A 1 131 ? 44.011 -84.499 119.402 1.00 65.52 131 ASN A O 1
ATOM 2055 N N . ALA A 1 132 ? 42.352 -84.073 117.943 1.00 78.19 132 ALA A N 1
ATOM 2056 C CA . ALA A 1 132 ? 42.325 -82.642 118.203 1.00 68.58 132 ALA A CA 1
ATOM 2057 C C . ALA A 1 132 ? 40.917 -82.113 117.973 1.00 68.26 132 ALA A C 1
ATOM 2058 O O . ALA A 1 132 ? 40.057 -82.824 117.454 1.00 67.04 132 ALA A O 1
ATOM 2065 N N . THR A 1 133 ? 40.686 -80.865 118.365 1.00 67.99 133 THR A N 1
ATOM 2066 C CA . THR A 1 133 ? 39.374 -80.249 118.223 1.00 66.92 133 THR A CA 1
ATOM 2067 C C . THR A 1 133 ? 39.495 -78.753 117.975 1.00 59.50 133 THR A C 1
ATOM 2068 O O . THR A 1 133 ? 40.419 -78.107 118.465 1.00 59.10 133 THR A O 1
ATOM 2079 N N . ASP A 1 134 ? 38.550 -78.215 117.212 1.00 56.69 134 ASP A N 1
ATOM 2080 C CA . ASP A 1 134 ? 38.504 -76.788 116.921 1.00 56.24 134 ASP A CA 1
ATOM 2081 C C . ASP A 1 134 ? 37.073 -76.282 117.104 1.00 57.46 134 ASP A C 1
ATOM 2082 O O . ASP A 1 134 ? 36.138 -76.794 116.486 1.00 57.31 134 ASP A O 1
ATOM 2091 N N . ALA A 1 135 ? 36.913 -75.277 117.959 1.00 56.88 135 ALA A N 1
ATOM 2092 C CA . ALA A 1 135 ? 35.591 -74.813 118.373 1.00 55.65 135 ALA A CA 1
ATOM 2093 C C . ALA A 1 135 ? 34.843 -74.061 117.277 1.00 61.48 135 ALA A C 1
ATOM 2094 O O . ALA A 1 135 ? 33.640 -73.826 117.394 1.00 62.04 135 ALA A O 1
ATOM 2101 N N . ASP A 1 136 ? 35.548 -73.676 116.218 1.00 59.15 136 ASP A N 1
ATOM 2102 C CA . ASP A 1 136 ? 34.926 -72.936 115.128 1.00 55.44 136 ASP A CA 1
ATOM 2103 C C . ASP A 1 136 ? 33.969 -73.843 114.355 1.00 60.29 136 ASP A C 1
ATOM 2104 O O . ASP A 1 136 ? 33.861 -75.032 114.656 1.00 66.72 136 ASP A O 1
ATOM 2113 N N . GLU A 1 137 ? 33.277 -73.278 113.368 1.00 58.12 137 GLU A N 1
ATOM 2114 C CA . GLU A 1 137 ? 32.159 -73.960 112.715 1.00 60.81 137 GLU A CA 1
ATOM 2115 C C . GLU A 1 137 ? 32.527 -75.341 112.165 1.00 57.10 137 GLU A C 1
ATOM 2116 O O . GLU A 1 137 ? 33.523 -75.478 111.459 1.00 55.65 137 GLU A O 1
ATOM 2128 N N . PRO A 1 138 ? 31.718 -76.370 112.484 1.00 54.72 138 PRO A N 1
ATOM 2129 C CA . PRO A 1 138 ? 31.981 -77.699 111.922 1.00 55.56 138 PRO A CA 1
ATOM 2130 C C . PRO A 1 138 ? 31.767 -77.733 110.412 1.00 62.03 138 PRO A C 1
ATOM 2131 O O . PRO A 1 138 ? 30.950 -76.970 109.898 1.00 61.50 138 PRO A O 1
ATOM 2142 N N . ASN A 1 139 ? 32.486 -78.614 109.722 1.00 64.37 139 ASN A N 1
ATOM 2143 C CA . ASN A 1 139 ? 32.445 -78.676 108.264 1.00 64.53 139 ASN A CA 1
ATOM 2144 C C . ASN A 1 139 ? 32.706 -77.305 107.650 1.00 70.71 139 ASN A C 1
ATOM 2145 O O . ASN A 1 139 ? 31.940 -76.817 106.818 1.00 83.33 139 ASN A O 1
ATOM 2156 N N . HIS A 1 140 ? 33.799 -76.691 108.085 1.00 62.67 140 HIS A N 1
ATOM 2157 C CA . HIS A 1 140 ? 34.229 -75.400 107.573 1.00 66.52 140 HIS A CA 1
ATOM 2158 C C . HIS A 1 140 ? 35.742 -75.330 107.707 1.00 63.88 140 HIS A C 1
ATOM 2159 O O . HIS A 1 140 ? 36.312 -75.886 108.645 1.00 61.11 140 HIS A O 1
ATOM 2173 N N . LEU A 1 141 ? 36.385 -74.667 106.752 1.00 67.08 141 LEU A N 1
ATOM 2174 C CA . LEU A 1 141 ? 37.836 -74.532 106.7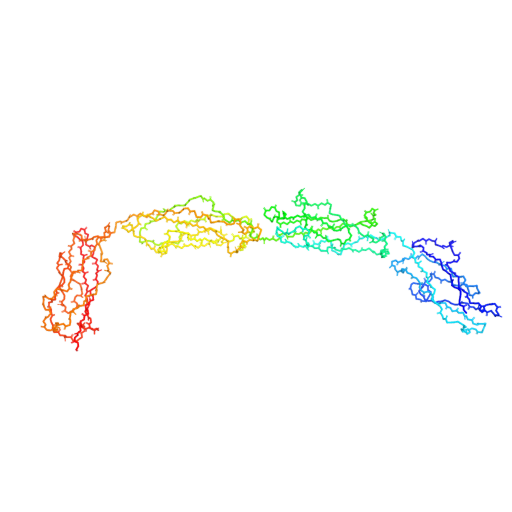28 1.00 68.69 141 LEU A CA 1
ATOM 2175 C C . LEU A 1 141 ? 38.416 -74.102 108.080 1.00 64.38 141 LEU A C 1
ATOM 2176 O O . LEU A 1 141 ? 39.514 -74.515 108.446 1.00 64.66 141 LEU A O 1
ATOM 2192 N N . ASN A 1 142 ? 37.670 -73.297 108.830 1.00 62.18 142 ASN A N 1
ATOM 2193 C CA . ASN A 1 142 ? 38.160 -72.781 110.107 1.00 58.61 142 ASN A CA 1
ATOM 2194 C C . ASN A 1 142 ? 38.289 -73.849 111.196 1.00 58.20 142 ASN A C 1
ATOM 2195 O O . ASN A 1 142 ? 38.979 -73.632 112.192 1.00 55.56 142 ASN A O 1
ATOM 2206 N N . SER A 1 143 ? 37.629 -74.990 111.009 1.00 65.51 143 SER A N 1
ATOM 2207 C CA . SER A 1 143 ? 37.724 -76.101 111.959 1.00 55.31 143 SER A CA 1
ATOM 2208 C C . SER A 1 143 ? 38.485 -77.279 111.360 1.00 54.17 143 SER A C 1
ATOM 2209 O O . SER A 1 143 ? 38.753 -78.265 112.043 1.00 59.04 143 SER A O 1
ATOM 2217 N N . LYS A 1 144 ? 38.821 -77.172 110.079 1.00 52.75 144 LYS A N 1
ATOM 2218 C CA . LYS A 1 144 ? 39.546 -78.224 109.380 1.00 52.07 144 LYS A CA 1
ATOM 2219 C C . LYS A 1 144 ? 40.992 -78.283 109.862 1.00 54.88 144 LYS A C 1
ATOM 2220 O O . LYS A 1 144 ? 41.831 -77.495 109.430 1.00 54.89 144 LYS A O 1
ATOM 2239 N N . ILE A 1 145 ? 41.27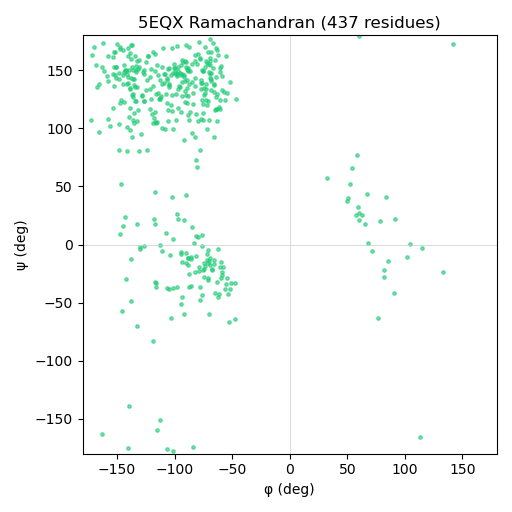2 -79.221 110.763 1.00 58.70 145 ILE A N 1
ATOM 2240 C CA . ILE A 1 145 ? 42.604 -79.359 111.341 1.00 59.94 145 ILE A CA 1
ATOM 2241 C C . ILE A 1 145 ? 43.493 -80.213 110.444 1.00 62.25 145 ILE A C 1
ATOM 2242 O O . ILE A 1 145 ? 43.043 -81.215 109.885 1.00 56.07 145 ILE A O 1
ATOM 2258 N N . ALA A 1 146 ? 44.754 -79.807 110.314 1.00 68.85 146 ALA A N 1
ATOM 2259 C CA . ALA A 1 146 ? 45.724 -80.529 109.498 1.00 70.06 146 ALA A CA 1
ATOM 2260 C C . ALA A 1 146 ? 46.975 -80.863 110.306 1.00 69.81 146 ALA A C 1
ATOM 2261 O O . ALA A 1 146 ? 47.627 -79.970 110.848 1.00 65.72 146 ALA A O 1
ATOM 2268 N N . PHE A 1 147 ? 47.306 -82.151 110.373 1.00 67.03 147 PHE A N 1
ATOM 2269 C CA . PHE A 1 147 ? 48.427 -82.627 111.183 1.00 66.05 147 PHE A CA 1
ATOM 2270 C C . PHE A 1 147 ? 49.676 -82.867 110.337 1.00 70.25 147 PHE A C 1
ATOM 2271 O O . PHE A 1 147 ? 49.582 -83.177 109.149 1.00 71.36 147 PHE A O 1
ATOM 2288 N N . LYS A 1 148 ? 50.845 -82.731 110.960 1.00 64.64 148 LYS A N 1
ATOM 2289 C CA . LYS A 1 148 ? 52.116 -82.861 110.253 1.00 63.90 148 LYS A CA 1
ATOM 2290 C C . LYS A 1 148 ? 53.247 -83.302 111.180 1.00 66.74 148 LYS A C 1
ATOM 2291 O O . LYS A 1 148 ? 53.596 -82.592 112.124 1.00 71.17 14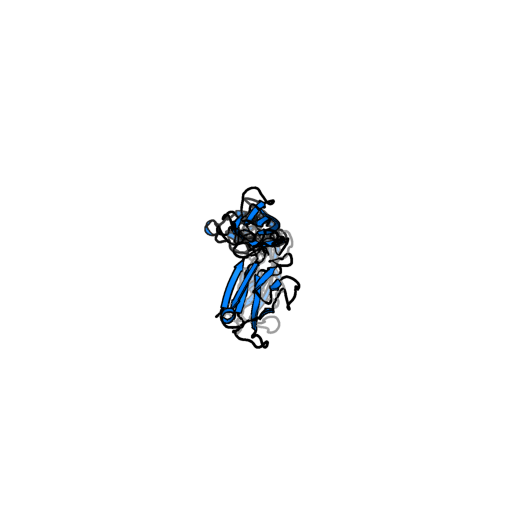8 LYS A O 1
ATOM 2310 N N . ILE A 1 149 ? 53.823 -84.469 110.904 1.00 68.73 149 ILE A N 1
ATOM 2311 C CA . ILE A 1 149 ? 55.050 -84.883 111.577 1.00 66.19 149 ILE A CA 1
ATOM 2312 C C . ILE A 1 149 ? 56.146 -83.905 111.179 1.00 67.60 149 ILE A C 1
ATOM 2313 O O . ILE A 1 149 ? 56.499 -83.822 110.003 1.00 70.87 149 ILE A O 1
ATOM 2329 N N . VAL A 1 150 ? 56.682 -83.168 112.146 1.00 71.48 150 VAL A N 1
ATOM 2330 C CA . VAL A 1 150 ? 57.696 -82.161 111.846 1.00 80.56 150 VAL A CA 1
ATOM 2331 C C . VAL A 1 150 ? 59.092 -82.631 112.254 1.00 78.82 150 VAL A C 1
ATOM 2332 O O . VAL A 1 150 ? 60.062 -82.375 111.540 1.00 87.13 150 VAL A O 1
ATOM 2345 N N . SER A 1 151 ? 59.194 -83.320 113.388 1.00 69.79 151 SER A N 1
ATOM 2346 C CA . SER A 1 151 ? 60.486 -83.816 113.857 1.00 78.32 151 SER A CA 1
ATOM 2347 C C . SER A 1 151 ? 60.403 -85.236 114.407 1.00 77.49 151 SER A C 1
ATOM 2348 O O . SER A 1 151 ? 59.420 -85.620 115.040 1.00 73.15 151 SER A O 1
ATOM 2356 N N . GLN A 1 152 ? 61.457 -86.002 114.148 1.00 82.45 152 GLN A N 1
ATOM 2357 C CA . GLN A 1 152 ? 61.573 -87.380 114.605 1.00 80.57 152 GLN A CA 1
ATOM 2358 C C . GLN A 1 152 ? 62.936 -87.565 115.264 1.00 91.10 152 GLN A C 1
ATOM 2359 O O . GLN A 1 152 ? 63.868 -88.090 114.655 1.00 89.13 152 GLN A O 1
ATOM 2373 N N . GLU A 1 153 ? 63.034 -87.133 116.519 1.00 103.87 153 GLU A N 1
ATOM 2374 C CA . GLU A 1 153 ? 64.294 -87.132 117.264 1.00 107.46 153 GLU A CA 1
ATOM 2375 C C . GLU A 1 153 ? 65.063 -88.463 117.264 1.00 104.49 153 GLU A C 1
ATOM 2376 O O . GLU A 1 153 ? 66.294 -88.457 117.295 1.00 119.00 153 GLU A O 1
ATOM 2388 N N . PRO A 1 154 ? 64.353 -89.604 117.241 1.00 87.27 154 PRO A N 1
ATOM 2389 C CA . PRO A 1 154 ? 65.042 -90.902 117.241 1.00 76.51 154 PRO A CA 1
ATOM 2390 C C . PRO A 1 154 ? 66.060 -91.123 116.123 1.00 76.23 154 PRO A C 1
ATOM 2391 O O . PRO A 1 154 ? 67.055 -91.805 116.362 1.00 84.38 154 PRO A O 1
ATOM 2402 N N . ALA A 1 155 ? 65.822 -90.580 114.933 1.00 77.64 155 ALA A N 1
ATOM 2403 C CA . ALA A 1 155 ? 66.712 -90.846 113.805 1.00 86.60 155 ALA A CA 1
ATOM 2404 C C . ALA A 1 155 ? 66.522 -89.846 112.667 1.00 84.54 155 ALA A C 1
ATOM 2405 O O . ALA A 1 155 ? 65.945 -88.777 112.860 1.00 83.36 155 ALA A O 1
ATOM 2412 N N . GLY A 1 156 ? 67.019 -90.206 111.485 1.00 79.65 156 GLY A N 1
ATOM 2413 C CA . GLY A 1 156 ? 66.937 -89.352 110.312 1.00 86.77 156 GLY A CA 1
ATOM 2414 C C . GLY A 1 156 ? 66.315 -90.043 109.111 1.00 92.85 156 GLY A C 1
ATOM 2415 O O . GLY A 1 156 ? 66.170 -89.435 108.050 1.00 85.14 156 GLY A O 1
ATOM 2419 N N . THR A 1 157 ? 65.957 -91.315 109.274 1.00 84.49 157 THR A N 1
ATOM 2420 C CA . THR A 1 157 ? 65.232 -92.052 108.242 1.00 86.78 157 THR A CA 1
ATOM 2421 C C . THR A 1 157 ? 63.785 -92.231 108.699 1.00 88.76 157 THR A C 1
ATOM 2422 O O . THR A 1 157 ? 63.536 -92.813 109.755 1.00 89.14 157 THR A O 1
ATOM 2433 N N . PRO A 1 158 ? 62.821 -91.731 107.905 1.00 78.85 158 PRO A N 1
ATOM 2434 C CA . PRO A 1 158 ? 61.439 -91.644 108.388 1.00 70.78 158 PRO A CA 1
ATOM 2435 C C . PRO A 1 158 ? 60.790 -93.010 108.559 1.00 71.54 158 PRO A C 1
ATOM 2436 O O . PRO A 1 158 ? 61.027 -93.909 107.752 1.00 78.34 158 PRO A O 1
ATOM 2447 N N . MET A 1 159 ? 59.979 -93.152 109.603 1.00 64.83 159 MET A N 1
ATOM 2448 C CA . MET A 1 159 ? 59.348 -94.424 109.926 1.00 67.29 159 MET A CA 1
ATOM 2449 C C . MET A 1 159 ? 57.850 -94.264 110.146 1.00 62.43 159 MET A C 1
ATOM 2450 O O . MET A 1 159 ? 57.148 -95.247 110.382 1.00 61.86 159 MET A O 1
ATOM 2464 N N . PHE A 1 160 ? 57.361 -93.029 110.062 1.00 62.01 160 PHE A N 1
ATOM 2465 C CA . PHE A 1 160 ? 55.960 -92.748 110.360 1.00 59.91 160 PHE A CA 1
ATOM 2466 C C . PHE A 1 160 ? 55.355 -91.658 109.489 1.00 57.92 160 PHE A C 1
ATOM 2467 O O . PHE A 1 160 ? 56.023 -90.698 109.104 1.00 54.55 160 PHE A O 1
ATOM 2484 N N . LEU A 1 161 ? 54.072 -91.834 109.192 1.00 62.56 161 LEU A N 1
ATOM 2485 C CA . LEU A 1 161 ? 53.260 -90.826 108.527 1.00 67.85 161 LEU A CA 1
ATOM 2486 C C . LEU A 1 161 ? 51.952 -90.706 109.291 1.00 64.41 161 LEU A C 1
ATOM 2487 O O . LEU A 1 161 ? 51.570 -91.630 110.010 1.00 63.01 161 LEU A O 1
ATOM 2503 N N . LEU A 1 162 ? 51.268 -89.578 109.143 1.00 60.53 162 LEU A N 1
ATOM 2504 C CA . LEU A 1 162 ? 49.910 -89.461 109.658 1.00 67.02 162 LEU A CA 1
ATOM 2505 C C . LEU A 1 162 ? 48.984 -88.846 108.626 1.00 66.34 162 LEU A C 1
ATOM 2506 O O . LEU A 1 162 ? 49.400 -88.029 107.805 1.00 64.09 162 LEU A O 1
ATOM 2522 N N . SER A 1 163 ? 47.724 -89.263 108.673 1.00 76.45 163 SER A N 1
ATOM 2523 C CA . SER A 1 163 ? 46.707 -88.719 107.792 1.00 69.95 163 SER A CA 1
ATOM 2524 C C . SER A 1 163 ? 46.610 -87.222 108.013 1.00 63.53 163 SER A C 1
ATOM 2525 O O . SER A 1 163 ? 46.563 -86.755 109.151 1.00 61.94 163 SER A O 1
ATOM 2533 N N . ARG A 1 164 ? 46.594 -86.478 106.915 1.00 64.62 164 ARG A N 1
ATOM 2534 C CA . ARG A 1 164 ? 46.545 -85.028 106.969 1.00 63.21 164 ARG A CA 1
ATOM 2535 C C . ARG A 1 164 ? 45.401 -84.546 107.850 1.00 65.71 164 ARG A C 1
ATOM 2536 O O . ARG A 1 164 ? 45.556 -83.586 108.598 1.00 63.62 164 ARG A O 1
ATOM 2557 N N . ASN A 1 165 ? 44.268 -85.242 107.781 1.00 65.85 165 ASN A N 1
ATOM 2558 C CA . ASN A 1 165 ? 43.037 -84.774 108.411 1.00 61.25 165 ASN A CA 1
ATOM 2559 C C . ASN A 1 165 ? 42.511 -85.667 109.534 1.00 59.33 165 ASN A C 1
ATOM 2560 O O . ASN A 1 165 ? 41.975 -85.163 110.519 1.00 58.29 165 ASN A O 1
ATOM 2571 N N . THR A 1 166 ? 42.655 -86.983 109.392 1.00 64.36 166 THR A N 1
ATOM 2572 C CA . THR A 1 166 ? 42.117 -87.906 110.392 1.00 63.02 166 THR A CA 1
ATOM 2573 C C . THR A 1 166 ? 43.061 -88.048 111.587 1.00 67.43 166 THR A C 1
ATOM 2574 O O . THR A 1 166 ? 42.633 -88.406 112.684 1.00 68.37 166 THR A O 1
ATOM 2585 N N . GLY A 1 167 ? 44.344 -87.771 111.370 1.00 74.89 167 GLY A N 1
ATOM 2586 C CA . GLY A 1 167 ? 45.322 -87.779 112.446 1.00 65.98 167 GLY A CA 1
ATOM 2587 C C . GLY A 1 167 ? 45.785 -89.165 112.863 1.00 65.82 167 GLY A C 1
ATOM 2588 O O . GLY A 1 167 ? 46.302 -89.344 113.965 1.00 60.81 167 GLY A O 1
ATOM 2592 N N . GLU A 1 168 ? 45.603 -90.146 111.984 1.00 67.67 168 GLU A N 1
ATOM 2593 C CA . GLU A 1 168 ? 46.020 -91.518 112.260 1.00 66.31 168 GLU A CA 1
ATOM 2594 C C . GLU A 1 168 ? 47.508 -91.720 112.002 1.00 66.89 168 GLU A C 1
ATOM 2595 O O . GLU A 1 168 ? 47.945 -91.682 110.857 1.00 66.42 168 GLU A O 1
ATOM 2607 N N . VAL A 1 169 ? 48.279 -91.954 113.059 1.00 67.35 169 VAL A N 1
ATOM 2608 C CA . VAL A 1 169 ? 49.705 -92.233 112.910 1.00 64.26 169 VAL A CA 1
ATOM 2609 C C . VAL A 1 169 ? 49.904 -93.658 112.403 1.00 61.64 169 VAL A C 1
ATOM 2610 O O . VAL A 1 169 ? 49.479 -94.616 113.052 1.00 56.58 169 VAL A O 1
ATOM 2623 N N . ARG A 1 170 ? 50.552 -93.793 111.249 1.00 61.93 170 ARG A N 1
ATOM 2624 C CA . ARG A 1 170 ? 50.706 -95.096 110.604 1.00 66.25 170 ARG A CA 1
ATOM 2625 C C . ARG A 1 170 ? 52.149 -95.447 110.259 1.00 66.05 170 ARG A C 1
ATOM 2626 O O . ARG A 1 170 ? 52.959 -94.579 109.927 1.00 61.39 170 ARG A O 1
ATOM 2647 N N . THR A 1 171 ? 52.447 -96.740 110.344 1.00 62.52 171 THR A N 1
ATOM 2648 C CA . THR A 1 171 ? 53.730 -97.286 109.924 1.00 61.86 171 THR A CA 1
ATOM 2649 C C . THR A 1 171 ? 54.032 -96.936 108.474 1.00 63.07 171 THR A C 1
ATOM 2650 O O . THR A 1 171 ? 53.248 -97.239 107.575 1.00 67.42 171 THR A O 1
ATOM 2661 N N . LEU A 1 172 ? 55.181 -96.308 108.257 1.00 68.09 172 LEU A N 1
ATOM 2662 C CA . LEU A 1 172 ? 55.590 -95.876 106.927 1.00 63.41 172 LEU A CA 1
ATOM 2663 C C . LEU A 1 172 ? 56.362 -96.967 106.182 1.00 69.38 172 LEU A C 1
ATOM 2664 O O . LEU A 1 172 ? 56.581 -96.861 104.976 1.00 64.21 172 LEU A O 1
ATOM 2680 N N . THR A 1 173 ? 56.761 -98.020 106.893 1.00 70.51 173 THR A N 1
ATOM 2681 C CA . THR A 1 173 ? 57.561 -99.080 106.283 1.00 64.94 173 THR A CA 1
ATOM 2682 C C . THR A 1 173 ? 57.759 -100.296 107.182 1.00 69.15 173 THR A C 1
ATOM 2683 O O . THR A 1 173 ? 57.576 -100.230 108.396 1.00 76.02 173 THR A O 1
ATOM 2694 N N . ASN A 1 174 ? 58.160 -101.403 106.565 1.00 74.30 174 ASN A N 1
ATOM 2695 C CA . ASN A 1 174 ? 58.383 -102.659 107.273 1.00 81.60 174 ASN A CA 1
ATOM 2696 C C . ASN A 1 174 ? 59.729 -102.719 107.993 1.00 81.62 174 ASN A C 1
ATOM 2697 O O . ASN A 1 174 ? 60.102 -103.760 108.536 1.00 68.11 174 ASN A O 1
ATOM 2708 N N . SER A 1 175 ? 60.449 -101.601 108.004 1.00 86.40 175 SER A N 1
ATOM 2709 C CA . SER A 1 175 ? 61.805 -101.573 108.542 1.00 77.62 175 SER A CA 1
ATOM 2710 C C . SER A 1 175 ? 61.867 -101.086 109.990 1.00 83.56 175 SER A C 1
ATOM 2711 O O . SER A 1 175 ? 62.918 -100.631 110.444 1.00 94.57 175 SER A O 1
ATOM 2719 N N . LEU A 1 176 ? 60.755 -101.173 110.716 1.00 80.53 176 LEU A N 1
ATOM 2720 C CA . LEU A 1 176 ? 60.788 -100.902 112.150 1.00 74.15 176 LEU A CA 1
ATOM 2721 C C . LEU A 1 176 ? 61.666 -101.956 112.802 1.00 72.11 176 LEU A C 1
ATOM 2722 O O . LEU A 1 176 ? 61.452 -103.151 112.612 1.00 68.23 176 LEU A O 1
ATOM 2738 N N . ASP A 1 177 ? 62.654 -101.505 113.568 1.00 77.91 177 ASP A N 1
ATOM 2739 C CA . ASP A 1 177 ? 63.669 -102.394 114.115 1.00 68.55 177 ASP A CA 1
ATOM 2740 C C . ASP A 1 177 ? 64.031 -101.970 115.537 1.00 66.69 177 ASP A C 1
ATOM 2741 O O . ASP A 1 177 ? 64.780 -101.015 115.737 1.00 65.44 177 ASP A O 1
ATOM 2750 N N . ARG A 1 178 ? 63.483 -102.687 116.515 1.00 66.57 178 ARG A N 1
ATOM 2751 C CA . ARG A 1 178 ? 63.692 -102.378 117.927 1.00 60.73 178 ARG A CA 1
ATOM 2752 C C . ARG A 1 178 ? 65.171 -102.286 118.278 1.00 65.20 178 ARG A C 1
ATOM 2753 O O . ARG A 1 178 ? 65.583 -101.381 119.004 1.00 83.02 178 ARG A O 1
ATOM 2774 N N . GLU A 1 179 ? 65.968 -103.217 117.759 1.00 64.89 179 GLU A N 1
ATOM 2775 C CA . GLU A 1 179 ? 67.399 -103.233 118.054 1.00 66.50 179 GLU A CA 1
ATOM 2776 C C . GLU A 1 179 ? 68.156 -102.296 117.109 1.00 60.85 179 GLU A C 1
ATOM 2777 O O . GLU A 1 179 ? 69.382 -102.361 117.002 1.00 64.07 179 GLU A O 1
ATOM 2789 N N . GLN A 1 180 ? 67.411 -101.426 116.430 1.00 61.14 180 GLN A N 1
ATOM 2790 C CA . GLN A 1 180 ? 67.986 -100.296 115.706 1.00 61.68 180 GLN A CA 1
ATOM 2791 C C . GLN A 1 180 ? 67.461 -99.007 116.335 1.00 56.06 180 GLN A C 1
ATOM 2792 O O . GLN A 1 180 ? 68.149 -97.987 116.364 1.00 46.96 180 GLN A O 1
ATOM 2806 N N . ALA A 1 181 ? 66.232 -99.074 116.839 1.00 61.09 181 ALA A N 1
ATOM 2807 C CA . ALA A 1 181 ? 65.623 -97.982 117.591 1.00 53.90 181 ALA A CA 1
ATOM 2808 C C . ALA A 1 181 ? 64.502 -98.535 118.465 1.00 57.82 181 ALA A C 1
ATOM 2809 O O . ALA A 1 181 ? 63.443 -98.910 117.964 1.00 59.96 181 ALA A O 1
ATOM 2816 N N . SER A 1 182 ? 64.743 -98.583 119.771 1.00 58.42 182 SER A N 1
ATOM 2817 C CA . SER A 1 182 ? 63.834 -99.240 120.706 1.00 60.48 182 SER A CA 1
ATOM 2818 C C . SER A 1 182 ? 62.554 -98.448 120.968 1.00 63.77 182 SER A C 1
ATOM 2819 O O . SER A 1 182 ? 61.567 -98.997 121.458 1.00 58.86 182 SER A O 1
ATOM 2827 N N . SER A 1 183 ? 62.574 -97.159 120.647 1.00 63.76 183 SER A N 1
ATOM 2828 C CA . SER A 1 183 ? 61.413 -96.303 120.862 1.00 62.06 183 SER A CA 1
ATOM 2829 C C . SER A 1 183 ? 61.542 -95.027 120.046 1.00 62.38 183 SER A C 1
ATOM 2830 O O . SER A 1 183 ? 62.654 -94.590 119.748 1.00 57.19 183 SER A O 1
ATOM 2838 N N . TYR A 1 184 ? 60.404 -94.434 119.690 1.00 69.70 184 TYR A N 1
ATOM 2839 C CA . TYR A 1 184 ? 60.400 -93.216 118.888 1.00 63.13 184 TYR A CA 1
ATOM 2840 C C . TYR A 1 184 ? 59.631 -92.072 119.548 1.00 68.13 184 TYR A C 1
ATOM 2841 O O . TYR A 1 184 ? 58.517 -92.257 120.035 1.00 74.67 184 TYR A O 1
ATOM 2859 N N . ARG A 1 185 ? 60.247 -90.891 119.552 1.00 69.55 185 ARG A N 1
ATOM 2860 C CA . ARG A 1 185 ? 59.634 -89.674 120.073 1.00 72.04 185 ARG A CA 1
ATOM 2861 C C . ARG A 1 185 ? 59.326 -88.700 118.938 1.00 72.73 185 ARG A C 1
ATOM 2862 O O . ARG A 1 185 ? 60.215 -88.000 118.451 1.00 70.49 185 ARG A O 1
ATOM 2883 N N . LEU A 1 186 ? 58.064 -88.667 118.519 1.00 74.35 186 LEU A N 1
ATOM 2884 C CA . LEU A 1 186 ? 57.613 -87.746 117.479 1.00 69.77 186 LEU A CA 1
ATOM 2885 C C . LEU A 1 186 ? 57.144 -86.425 118.068 1.00 66.44 186 LEU A C 1
ATOM 2886 O O . LEU A 1 186 ? 57.030 -86.277 119.283 1.00 70.05 186 LEU A O 1
ATOM 2902 N N . VAL A 1 187 ? 56.873 -85.469 117.187 1.00 68.93 187 VAL A N 1
ATOM 2903 C CA . VAL A 1 187 ? 56.249 -84.211 117.576 1.00 74.75 187 VAL A CA 1
ATOM 2904 C C . VAL A 1 187 ? 55.348 -83.747 116.433 1.00 69.11 187 VAL A C 1
ATOM 2905 O O . VAL A 1 187 ? 55.789 -83.604 115.291 1.00 62.73 187 VAL A O 1
ATOM 2918 N N . VAL A 1 188 ? 54.080 -83.528 116.764 1.00 69.24 188 VAL A N 1
ATOM 2919 C CA . VAL A 1 188 ? 53.040 -83.265 115.778 1.00 65.46 188 VAL A CA 1
ATOM 2920 C C . VAL A 1 188 ? 52.646 -81.794 115.777 1.00 68.02 188 VAL A C 1
ATOM 2921 O O . VAL A 1 188 ? 52.740 -81.119 116.803 1.00 69.37 188 VAL A O 1
ATOM 2934 N N . SER A 1 189 ? 52.204 -81.308 114.621 1.00 63.90 189 SER A N 1
ATOM 2935 C CA . SER A 1 189 ? 51.763 -79.927 114.476 1.00 62.84 189 SER A CA 1
ATOM 2936 C C . SER A 1 189 ? 50.390 -79.860 113.822 1.00 62.32 189 SER A C 1
ATOM 2937 O O . SER A 1 189 ? 50.273 -79.886 112.596 1.00 71.34 189 SER A O 1
ATOM 2945 N N . GLY A 1 190 ? 49.354 -79.776 114.649 1.00 58.84 190 GLY A N 1
ATOM 2946 C CA . GLY A 1 190 ? 47.997 -79.608 114.163 1.00 62.97 190 GLY A CA 1
ATOM 2947 C C . GLY A 1 190 ? 47.704 -78.146 113.891 1.00 62.58 190 GLY A C 1
ATOM 2948 O O . GLY A 1 190 ? 47.960 -77.290 114.739 1.00 63.01 190 GLY A O 1
ATOM 2952 N N . ALA A 1 191 ? 47.170 -77.859 112.708 1.00 61.04 191 ALA A N 1
ATOM 2953 C CA . ALA A 1 191 ? 46.881 -76.485 112.304 1.00 60.42 191 ALA A CA 1
ATOM 2954 C C . ALA A 1 191 ? 45.556 -76.401 111.551 1.00 63.35 191 ALA A C 1
ATOM 2955 O O . ALA A 1 191 ? 45.251 -77.260 110.723 1.00 65.44 191 ALA A O 1
ATOM 2962 N N . ASP A 1 192 ? 44.770 -75.366 111.840 1.00 62.18 192 ASP A N 1
ATOM 2963 C CA . ASP A 1 192 ? 43.468 -75.200 111.198 1.00 56.38 192 ASP A CA 1
ATOM 2964 C C . ASP A 1 192 ? 43.610 -74.509 109.845 1.00 60.89 192 ASP A C 1
ATOM 2965 O O . ASP A 1 192 ? 44.724 -74.248 109.390 1.00 62.21 192 ASP A O 1
ATOM 2974 N N . LYS A 1 193 ? 42.475 -74.201 109.223 1.00 61.90 193 LYS A N 1
ATOM 2975 C CA . LYS A 1 193 ? 42.450 -73.684 107.856 1.00 66.49 193 LYS A CA 1
ATOM 2976 C C . LYS A 1 193 ? 43.283 -74.594 106.959 1.00 63.15 193 LYS A C 1
ATOM 2977 O O . LYS A 1 193 ? 44.020 -74.139 106.085 1.00 66.26 193 LYS A O 1
ATOM 2996 N N . ASP A 1 194 ? 43.155 -75.893 107.214 1.00 58.44 194 ASP A N 1
ATOM 2997 C CA . ASP A 1 194 ? 43.804 -76.935 106.429 1.00 62.56 194 ASP A CA 1
ATOM 2998 C C . ASP A 1 194 ? 45.325 -76.943 106.584 1.00 66.34 194 ASP A C 1
ATOM 2999 O O . ASP A 1 194 ? 46.004 -77.752 105.953 1.00 73.96 194 ASP A O 1
ATOM 3008 N N . GLY A 1 195 ? 45.858 -76.051 107.415 1.00 66.62 195 GLY A N 1
ATOM 3009 C CA . GLY A 1 195 ? 47.280 -76.049 107.713 1.00 68.08 195 GLY A CA 1
ATOM 3010 C C . GLY A 1 195 ? 47.936 -74.686 107.634 1.00 65.14 195 GLY A C 1
ATOM 3011 O O . GLY A 1 195 ? 48.977 -74.463 108.251 1.00 77.03 195 GLY A O 1
ATOM 3015 N N . GLU A 1 196 ? 47.334 -73.775 106.876 1.00 67.79 196 GLU A N 1
ATOM 3016 C CA . GLU A 1 196 ? 47.909 -72.449 106.663 1.00 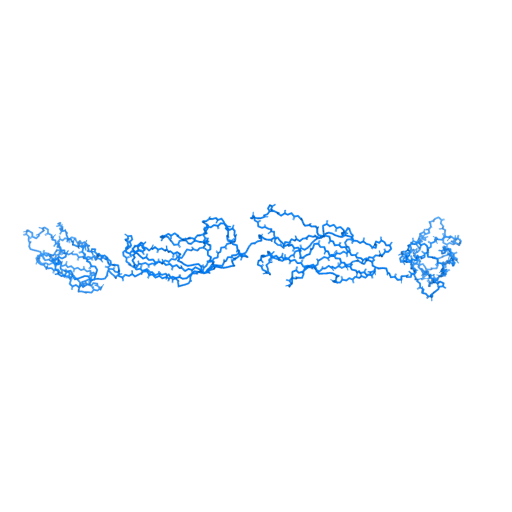84.01 196 GLU A CA 1
ATOM 3017 C C . GLU A 1 196 ? 47.209 -71.399 107.521 1.00 81.24 196 GLU A C 1
ATOM 3018 O O . GLU A 1 196 ? 46.946 -70.284 107.067 1.00 83.20 196 GLU A O 1
ATOM 3030 N N . GLY A 1 197 ? 46.916 -71.765 108.766 1.00 70.01 197 GLY A N 1
ATOM 3031 C CA . GLY A 1 197 ? 46.275 -70.863 109.706 1.00 62.83 197 GLY A CA 1
ATOM 3032 C C . GLY A 1 197 ? 46.863 -70.985 111.098 1.00 65.11 197 GLY A C 1
ATOM 3033 O O . GLY A 1 197 ? 48.078 -71.100 111.264 1.00 61.34 197 GLY A O 1
ATOM 3037 N N . LEU A 1 198 ? 45.993 -70.956 112.103 1.00 62.42 198 LEU A N 1
ATOM 3038 C CA . LEU A 1 198 ? 46.412 -71.101 113.492 1.00 62.62 198 LEU A CA 1
ATOM 3039 C C . LEU A 1 198 ? 46.848 -72.533 113.764 1.00 62.08 198 LEU A C 1
ATOM 3040 O O . LEU A 1 198 ? 46.566 -73.433 112.973 1.00 60.85 198 LEU A O 1
ATOM 3056 N N . SER A 1 199 ? 47.531 -72.748 114.885 1.00 60.68 199 SER A N 1
ATOM 3057 C CA . SER A 1 199 ? 48.088 -74.062 115.175 1.00 58.95 199 SER A CA 1
ATOM 3058 C C . SER A 1 199 ? 48.579 -74.216 116.608 1.00 58.39 199 SER A C 1
ATOM 3059 O O . SER A 1 199 ? 48.922 -73.239 117.274 1.00 62.76 199 SER A O 1
ATOM 3067 N N . THR A 1 200 ? 48.601 -75.462 117.070 1.00 63.00 200 THR A N 1
ATOM 3068 C CA . THR A 1 200 ? 49.292 -75.829 118.299 1.00 68.56 200 THR A CA 1
ATOM 3069 C C . THR A 1 200 ? 50.002 -77.151 118.043 1.00 60.56 200 THR A C 1
ATOM 3070 O O . THR A 1 200 ? 49.700 -77.836 117.066 1.00 58.85 200 THR A O 1
ATOM 3081 N N . GLN A 1 201 ? 50.941 -77.504 118.915 1.00 65.12 201 GLN A N 1
ATOM 3082 C CA . GLN A 1 201 ? 51.727 -78.724 118.748 1.00 64.89 201 GLN A CA 1
ATOM 3083 C C . GLN A 1 201 ? 51.534 -79.688 119.912 1.00 60.76 201 GLN A C 1
ATOM 3084 O O . GLN A 1 201 ? 51.008 -79.316 120.961 1.00 58.03 201 GLN A O 1
ATOM 3098 N N . CYS A 1 202 ? 51.959 -80.932 119.709 1.00 59.34 202 CYS A N 1
ATOM 3099 C CA . CYS A 1 202 ? 51.950 -81.935 120.767 1.00 64.51 202 CYS A CA 1
ATOM 3100 C C . CYS A 1 202 ? 53.043 -82.965 120.518 1.00 67.66 202 CYS A C 1
ATOM 3101 O O . CYS A 1 202 ? 53.589 -83.047 119.418 1.00 65.46 202 CYS A O 1
ATOM 3109 N N . GLU A 1 203 ? 53.346 -83.754 121.546 1.00 70.81 203 GLU A N 1
ATOM 3110 C CA . GLU A 1 203 ? 54.418 -84.743 121.484 1.00 69.53 203 GLU A CA 1
ATOM 3111 C C . GLU A 1 203 ? 53.859 -86.161 121.465 1.00 64.49 203 GLU A C 1
ATOM 3112 O O . GLU A 1 203 ? 52.828 -86.437 122.078 1.00 62.25 203 GLU A O 1
ATOM 3124 N N . CYS A 1 204 ? 54.547 -87.054 120.757 1.00 69.14 204 CYS A N 1
ATOM 3125 C CA . CYS A 1 204 ? 54.148 -88.457 120.674 1.00 73.03 204 CYS A CA 1
ATOM 3126 C C . CYS A 1 204 ? 55.306 -89.386 121.006 1.00 70.20 204 CYS A C 1
ATOM 3127 O O . CYS A 1 204 ? 56.393 -89.264 120.442 1.00 68.88 204 CYS A O 1
ATOM 3135 N N . ASN A 1 205 ? 55.057 -90.314 121.924 1.00 66.49 205 ASN A N 1
ATOM 3136 C CA . ASN A 1 205 ? 56.036 -91.330 122.287 1.00 63.32 205 ASN A CA 1
ATOM 3137 C C . ASN A 1 205 ? 55.555 -92.711 121.866 1.00 62.89 205 ASN A C 1
ATOM 3138 O O . ASN A 1 205 ? 54.457 -93.131 122.228 1.00 57.49 205 ASN A O 1
ATOM 3149 N N . ILE A 1 206 ? 56.385 -93.408 121.096 1.00 69.33 206 ILE A N 1
ATOM 3150 C CA . ILE A 1 206 ? 56.036 -94.726 120.578 1.00 76.73 206 ILE A CA 1
ATOM 3151 C C . ILE A 1 206 ? 57.044 -95.774 121.035 1.00 67.54 206 ILE A C 1
ATOM 3152 O O . ILE A 1 206 ? 58.225 -95.700 120.699 1.00 68.50 206 ILE A O 1
ATOM 3168 N N . LYS A 1 207 ? 56.569 -96.743 121.812 1.00 65.67 207 LYS A N 1
ATOM 3169 C CA . LYS A 1 207 ? 57.397 -97.868 122.234 1.00 71.12 207 LYS A CA 1
ATOM 3170 C C . LYS A 1 207 ? 57.345 -98.963 121.179 1.00 74.31 207 LYS A C 1
ATOM 3171 O O . LYS A 1 207 ? 56.293 -99.555 120.936 1.00 82.65 207 LYS A O 1
ATOM 3190 N N . VAL A 1 208 ? 58.485 -99.217 120.546 1.00 71.73 208 VAL A N 1
ATOM 3191 C CA . VAL A 1 208 ? 58.591 -100.271 119.548 1.00 65.74 208 VAL A CA 1
ATOM 3192 C C . VAL A 1 208 ? 58.734 -101.625 120.239 1.00 63.89 208 VAL A C 1
ATOM 3193 O O . VAL A 1 208 ? 59.789 -101.940 120.786 1.00 64.46 208 VAL A O 1
ATOM 3206 N N . LYS A 1 209 ? 57.665 -102.417 120.221 1.00 68.16 209 LYS A N 1
ATOM 3207 C CA . LYS A 1 209 ? 57.664 -103.724 120.874 1.00 74.68 209 LYS A CA 1
ATOM 3208 C C . LYS A 1 209 ? 58.693 -104.660 120.246 1.00 72.13 209 LYS A C 1
ATOM 3209 O O . LYS A 1 209 ? 59.167 -104.418 119.138 1.00 69.48 209 LYS A O 1
ATOM 3228 N N . ASP A 1 210 ? 59.029 -105.727 120.965 1.00 71.83 210 ASP A N 1
ATOM 3229 C CA . ASP A 1 210 ? 60.065 -106.659 120.533 1.00 65.64 210 ASP A CA 1
ATOM 3230 C C . ASP A 1 210 ? 59.481 -107.978 120.053 1.00 64.38 210 ASP A C 1
ATOM 3231 O O . ASP A 1 210 ? 58.516 -108.487 120.624 1.00 69.57 210 ASP A O 1
ATOM 3240 N N . VAL A 1 211 ? 60.075 -108.521 118.996 1.00 62.48 211 VAL A N 1
ATOM 3241 C CA . VAL A 1 211 ? 59.797 -109.887 118.571 1.00 62.65 211 VAL A CA 1
ATOM 3242 C C . VAL A 1 211 ? 61.106 -110.595 118.269 1.00 58.25 211 VAL A C 1
ATOM 3243 O O . VAL A 1 211 ? 62.144 -109.958 118.079 1.00 54.07 211 VAL A O 1
ATOM 3256 N N . ASN A 1 212 ? 61.048 -111.919 118.226 1.00 57.19 212 ASN A N 1
ATOM 3257 C CA . ASN A 1 212 ? 62.233 -112.730 118.018 1.00 49.46 212 ASN A CA 1
ATOM 3258 C C . ASN A 1 212 ? 62.646 -112.740 116.549 1.00 52.31 212 ASN A C 1
ATOM 3259 O O . ASN A 1 212 ? 62.327 -113.674 115.814 1.00 60.44 212 ASN A O 1
ATOM 3270 N N . ASP A 1 213 ? 63.349 -111.691 116.128 1.00 51.99 213 ASP A N 1
ATOM 3271 C CA . ASP A 1 213 ? 63.806 -111.570 114.745 1.00 58.66 213 ASP A CA 1
ATOM 3272 C C . ASP A 1 213 ? 65.332 -111.540 114.662 1.00 54.78 213 ASP A C 1
ATOM 3273 O O . ASP A 1 213 ? 65.902 -111.048 113.687 1.00 54.69 213 ASP A O 1
ATOM 3282 N N . ASN A 1 214 ? 65.986 -112.068 115.693 1.00 54.68 214 ASN A N 1
ATOM 3283 C CA . ASN A 1 214 ? 67.437 -112.225 115.696 1.00 50.84 214 ASN A CA 1
ATOM 3284 C C . ASN A 1 214 ? 67.841 -113.563 116.300 1.00 51.20 214 ASN A C 1
ATOM 3285 O O . ASN A 1 214 ? 67.343 -113.955 117.355 1.00 50.23 214 ASN A O 1
ATOM 3296 N N . PHE A 1 215 ? 68.750 -114.256 115.622 1.00 53.52 215 PHE A N 1
ATOM 3297 C CA . PHE A 1 215 ? 69.159 -115.597 116.027 1.00 49.74 215 PHE A CA 1
ATOM 3298 C C . PHE A 1 215 ? 70.347 -115.566 116.987 1.00 46.24 215 PHE A C 1
ATOM 3299 O O . PHE A 1 215 ? 71.363 -114.933 116.697 1.00 47.97 215 PHE A O 1
ATOM 3316 N N . PRO A 1 216 ? 70.231 -116.256 118.134 1.00 45.22 216 PRO A N 1
ATOM 3317 C CA . PRO A 1 216 ? 71.359 -116.280 119.068 1.00 49.85 216 PRO A CA 1
ATOM 3318 C C . PRO A 1 216 ? 72.512 -117.126 118.544 1.00 49.66 216 PRO A C 1
ATOM 3319 O O . PRO A 1 216 ? 72.327 -118.319 118.304 1.00 53.26 216 PRO A O 1
ATOM 3330 N N . MET A 1 217 ? 73.678 -116.510 118.368 1.00 45.82 217 MET A N 1
ATOM 3331 C CA . MET A 1 217 ? 74.850 -117.207 117.850 1.00 51.90 217 MET A CA 1
ATOM 3332 C C . MET A 1 217 ? 76.007 -117.137 118.842 1.00 49.71 217 MET A C 1
ATOM 3333 O O . MET A 1 217 ? 76.182 -116.135 119.534 1.00 47.61 217 MET A O 1
ATOM 3347 N N . PHE A 1 218 ? 76.783 -118.218 118.913 1.00 55.42 218 PHE A N 1
ATOM 3348 C CA . PHE A 1 218 ? 77.901 -118.316 119.850 1.00 49.04 218 PHE A CA 1
ATOM 3349 C C . PHE A 1 218 ? 78.949 -117.235 119.610 1.00 43.23 218 PHE A C 1
ATOM 3350 O O . PHE A 1 218 ? 79.159 -116.799 118.479 1.00 43.36 218 PHE A O 1
ATOM 3367 N N . ARG A 1 219 ? 79.612 -116.815 120.682 1.00 49.68 219 ARG A N 1
ATOM 3368 C CA . ARG A 1 219 ? 80.668 -115.814 120.587 1.00 50.22 219 ARG A CA 1
ATOM 3369 C C . ARG A 1 219 ? 81.998 -116.451 120.191 1.00 46.52 219 ARG A C 1
ATOM 3370 O O . ARG A 1 219 ? 83.015 -115.765 120.088 1.00 51.30 219 ARG A O 1
ATOM 3391 N N . ASP A 1 220 ? 81.981 -117.763 119.971 1.00 41.03 220 ASP A N 1
ATOM 3392 C CA . ASP A 1 220 ? 83.167 -118.490 119.531 1.00 43.73 220 ASP A CA 1
ATOM 3393 C C . ASP A 1 220 ? 82.779 -119.595 118.558 1.00 48.73 220 ASP A C 1
ATOM 3394 O O . ASP A 1 220 ? 81.652 -120.091 118.584 1.00 47.25 220 ASP A O 1
ATOM 3403 N N . SER A 1 221 ? 83.724 -119.978 117.707 1.00 54.71 221 SER A N 1
ATOM 3404 C CA . SER A 1 221 ? 83.477 -120.987 116.685 1.00 51.10 221 SER A CA 1
ATOM 3405 C C . SER A 1 221 ? 83.751 -122.394 117.198 1.00 52.76 221 SER A C 1
ATOM 3406 O O . SER A 1 221 ? 83.402 -123.372 116.541 1.00 57.63 221 SER A O 1
ATOM 3414 N N . GLN A 1 222 ? 84.383 -122.496 118.363 1.00 53.61 222 GLN A N 1
ATOM 3415 C CA . GLN A 1 222 ? 84.731 -123.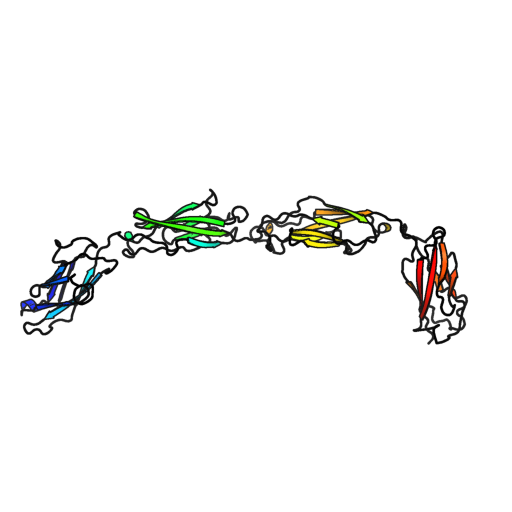795 118.928 1.00 49.30 222 GLN A CA 1
ATOM 3416 C C . GLN A 1 222 ? 85.027 -123.694 120.419 1.00 49.72 222 GLN A C 1
ATOM 3417 O O . GLN A 1 222 ? 85.505 -122.666 120.899 1.00 49.94 222 GLN A O 1
ATOM 3431 N N . TYR A 1 223 ? 84.740 -124.772 121.143 1.00 55.77 223 TYR A N 1
ATOM 3432 C CA . TYR A 1 223 ? 84.992 -124.833 122.579 1.00 53.07 223 TYR A CA 1
ATOM 3433 C C . TYR A 1 223 ? 85.737 -126.112 122.948 1.00 51.61 223 TYR A C 1
ATOM 3434 O O . TYR A 1 223 ? 85.633 -127.128 122.260 1.00 48.31 223 TYR A O 1
ATOM 3452 N N . SER A 1 224 ? 86.492 -126.050 124.040 1.00 48.34 224 SER A N 1
ATOM 3453 C CA . SER A 1 224 ? 87.290 -127.184 124.485 1.00 43.85 224 SER A CA 1
ATOM 3454 C C . SER A 1 224 ? 87.525 -127.129 125.987 1.00 47.60 224 SER A C 1
ATOM 3455 O O . SER A 1 224 ? 87.646 -126.048 126.562 1.00 49.06 224 SER A O 1
ATOM 3463 N N . ALA A 1 225 ? 87.591 -128.299 126.618 1.00 53.99 225 ALA A N 1
ATOM 3464 C CA . ALA A 1 225 ? 87.805 -128.384 128.059 1.00 50.18 225 ALA A CA 1
ATOM 3465 C C . ALA A 1 225 ? 88.745 -129.528 128.410 1.00 54.49 225 ALA A C 1
ATOM 3466 O O . ALA A 1 225 ? 89.280 -130.198 127.529 1.00 56.21 225 ALA A O 1
ATOM 3473 N N . ARG A 1 226 ? 88.930 -129.748 129.708 1.00 58.27 226 ARG A N 1
ATOM 3474 C CA . ARG A 1 226 ? 89.927 -130.685 130.206 1.00 47.04 226 ARG A CA 1
ATOM 3475 C C . ARG A 1 226 ? 89.525 -131.164 131.601 1.00 50.31 226 ARG A C 1
ATOM 3476 O O . ARG A 1 226 ? 89.697 -130.444 132.586 1.00 65.35 226 ARG A O 1
ATOM 3497 N N . ILE A 1 227 ? 88.977 -132.374 131.679 1.00 54.01 227 ILE A N 1
ATOM 3498 C CA . ILE A 1 227 ? 88.487 -132.924 132.943 1.00 52.78 227 ILE A CA 1
ATOM 3499 C C . ILE A 1 227 ? 88.972 -134.357 133.130 1.00 54.57 227 ILE A C 1
ATOM 3500 O O . ILE A 1 227 ? 89.173 -135.080 132.158 1.00 55.91 227 ILE A O 1
ATOM 3516 N N . GLU A 1 228 ? 89.155 -134.766 134.382 1.00 55.95 228 GLU A N 1
ATOM 3517 C CA . GLU A 1 228 ? 89.655 -136.108 134.667 1.00 59.40 228 GLU A CA 1
ATOM 3518 C C . GLU A 1 228 ? 88.509 -137.108 134.758 1.00 59.44 228 GLU A C 1
ATOM 3519 O O . GLU A 1 228 ? 87.335 -136.734 134.777 1.00 52.86 228 GLU A O 1
ATOM 3531 N N . GLU A 1 229 ? 88.866 -138.386 134.816 1.00 57.58 229 GLU A N 1
ATOM 3532 C CA . GLU A 1 229 ? 87.883 -139.459 134.853 1.00 52.44 229 GLU A CA 1
ATOM 3533 C C . GLU A 1 229 ? 87.274 -139.610 136.242 1.00 58.33 229 GLU A C 1
ATOM 3534 O O . GLU A 1 229 ? 87.838 -139.139 137.229 1.00 59.64 229 GLU A O 1
ATOM 3546 N N . ASN A 1 230 ? 86.113 -140.257 136.305 1.00 60.21 230 ASN A N 1
ATOM 3547 C CA . ASN A 1 230 ? 85.450 -140.550 137.574 1.00 62.35 230 ASN A CA 1
ATOM 3548 C C . ASN A 1 230 ? 85.129 -139.290 138.377 1.00 55.08 230 ASN A C 1
ATOM 3549 O O . ASN A 1 230 ? 85.141 -139.313 139.608 1.00 52.32 230 ASN A O 1
ATOM 3560 N N . ILE A 1 231 ? 84.843 -138.196 137.677 1.00 57.79 231 ILE A N 1
ATOM 3561 C CA . ILE A 1 231 ? 84.571 -136.915 138.325 1.00 57.94 231 ILE A CA 1
ATOM 3562 C C . ILE A 1 231 ? 83.412 -136.187 137.658 1.00 52.00 231 ILE A C 1
ATOM 3563 O O . ILE A 1 231 ? 83.347 -136.101 136.432 1.00 54.35 231 ILE A O 1
ATOM 3579 N N . LEU A 1 232 ? 82.504 -135.665 138.479 1.00 50.40 232 LEU A N 1
ATOM 3580 C CA . LEU A 1 232 ? 81.385 -134.867 137.991 1.00 55.94 232 LEU A CA 1
ATOM 3581 C C . LEU A 1 232 ? 81.624 -133.394 138.269 1.00 59.47 232 LEU A C 1
ATOM 3582 O O . LEU A 1 232 ? 82.313 -133.039 139.227 1.00 57.70 232 LEU A O 1
ATOM 3598 N N . SER A 1 233 ? 81.043 -132.542 137.431 1.00 56.16 233 SER A N 1
ATOM 3599 C CA . SER A 1 233 ? 81.230 -131.105 137.561 1.00 52.78 233 SER A CA 1
ATOM 3600 C C . SER A 1 233 ? 79.946 -130.341 137.266 1.00 47.31 233 SER A C 1
ATOM 3601 O O . SER A 1 233 ? 79.136 -130.759 136.439 1.00 45.38 233 SER A O 1
ATOM 3609 N N . SER A 1 234 ? 79.768 -129.221 137.961 1.00 50.67 234 SER A N 1
ATOM 3610 C CA . SER A 1 234 ? 78.635 -128.334 137.729 1.00 54.47 234 SER A CA 1
ATOM 3611 C C . SER A 1 234 ? 78.963 -127.324 136.638 1.00 48.46 234 SER A C 1
ATOM 3612 O O . SER A 1 234 ? 78.067 -126.806 135.974 1.00 44.16 234 SER A O 1
ATOM 3620 N N . GLU A 1 235 ? 80.251 -127.044 136.459 1.00 46.80 235 GLU A N 1
ATOM 3621 C CA . GLU A 1 235 ? 80.688 -126.115 135.425 1.00 45.50 235 GLU A CA 1
ATOM 3622 C C . GLU A 1 235 ? 82.057 -126.485 134.870 1.00 46.62 235 GLU A C 1
ATOM 3623 O O . GLU A 1 235 ? 83.086 -126.247 135.504 1.00 58.00 235 GLU A O 1
ATOM 3635 N N . LEU A 1 236 ? 82.052 -127.065 133.674 1.00 46.32 236 LEU A N 1
ATOM 3636 C CA . LEU A 1 236 ? 83.277 -127.393 132.958 1.00 46.53 236 LEU A CA 1
ATOM 3637 C C . LEU A 1 236 ? 83.641 -126.248 132.020 1.00 36.06 236 LEU A C 1
ATOM 3638 O O . LEU A 1 236 ? 84.799 -125.838 131.941 1.00 26.64 236 LEU A O 1
ATOM 3654 N N . LEU A 1 237 ? 82.633 -125.749 131.309 1.00 38.64 237 LEU A N 1
ATOM 3655 C CA . LEU A 1 237 ? 82.773 -124.583 130.444 1.00 38.10 237 LEU A CA 1
ATOM 3656 C C . LEU A 1 237 ? 81.576 -123.662 130.605 1.00 41.60 237 LEU A C 1
ATOM 3657 O O . LEU A 1 237 ? 80.593 -124.011 131.259 1.00 41.25 237 LEU A O 1
ATOM 3673 N N . ARG A 1 238 ? 81.669 -122.487 129.993 1.00 44.85 238 ARG A N 1
ATOM 3674 C CA . ARG A 1 238 ? 80.564 -121.542 129.949 1.00 42.32 238 ARG A CA 1
ATOM 3675 C C . ARG A 1 238 ? 80.433 -120.987 128.536 1.00 42.75 238 ARG A C 1
ATOM 3676 O O . ARG A 1 238 ? 81.236 -120.156 128.112 1.00 46.79 238 ARG A O 1
ATOM 3697 N N . PHE A 1 239 ? 79.430 -121.462 127.803 1.00 43.86 239 PHE A N 1
ATOM 3698 C CA . PHE A 1 239 ? 79.196 -120.998 126.439 1.00 47.74 239 PHE A CA 1
ATOM 3699 C C . PHE A 1 239 ? 78.590 -119.600 126.437 1.00 45.80 239 PHE A C 1
ATOM 3700 O O . PHE A 1 239 ? 77.591 -119.352 127.110 1.00 41.84 239 PHE A O 1
ATOM 3717 N N . GLN A 1 240 ? 79.196 -118.694 125.674 1.00 50.78 240 GLN A N 1
ATOM 3718 C CA . GLN A 1 240 ? 78.673 -117.341 125.523 1.00 51.57 240 GLN A CA 1
ATOM 3719 C C . GLN A 1 240 ? 77.895 -117.229 124.221 1.00 43.86 240 GLN A C 1
ATOM 3720 O O . GLN A 1 240 ? 78.212 -117.898 123.240 1.00 41.24 240 GLN A O 1
ATOM 3734 N N . VAL A 1 241 ? 76.878 -116.375 124.217 1.00 46.01 241 VAL A N 1
ATOM 3735 C CA . VAL A 1 241 ? 76.015 -116.222 123.055 1.00 50.28 241 VAL A CA 1
ATOM 3736 C C . VAL A 1 241 ? 75.430 -114.813 123.023 1.00 47.22 241 VAL A C 1
ATOM 3737 O O . VAL A 1 241 ? 75.013 -114.283 124.054 1.00 47.77 241 VAL A O 1
ATOM 3750 N N . THR A 1 242 ? 75.415 -114.209 121.838 1.00 46.20 242 THR A N 1
ATOM 3751 C CA . THR A 1 242 ? 74.842 -112.878 121.661 1.00 54.09 242 THR A CA 1
ATOM 3752 C C . THR A 1 242 ? 73.487 -112.962 120.970 1.00 48.82 242 THR A C 1
ATOM 3753 O O . THR A 1 242 ? 73.307 -113.718 120.018 1.00 42.78 242 THR A O 1
ATOM 3764 N N . ASP A 1 243 ? 72.536 -112.183 121.473 1.00 49.92 243 ASP A N 1
ATOM 3765 C CA . ASP A 1 243 ? 71.200 -112.112 120.899 1.00 46.09 243 ASP A CA 1
ATOM 3766 C C . ASP A 1 243 ? 70.750 -110.659 120.900 1.00 50.83 243 ASP A C 1
ATOM 3767 O O . ASP A 1 243 ? 70.615 -110.039 121.954 1.00 63.64 243 ASP A O 1
ATOM 3776 N N . LEU A 1 244 ? 70.520 -110.126 119.707 1.00 48.15 244 LEU A N 1
ATOM 3777 C CA . LEU A 1 244 ? 70.252 -108.705 119.526 1.00 48.28 244 LEU A CA 1
ATOM 3778 C C . LEU A 1 244 ? 68.923 -108.259 120.126 1.00 49.48 244 LEU A C 1
ATOM 3779 O O . LEU A 1 244 ? 68.731 -107.077 120.413 1.00 57.25 244 LEU A O 1
ATOM 3795 N N . ASP A 1 245 ? 68.012 -109.205 120.319 1.00 44.95 245 ASP A N 1
ATOM 3796 C CA . ASP A 1 245 ? 66.667 -108.886 120.780 1.00 55.11 245 ASP A CA 1
ATOM 3797 C C . ASP A 1 245 ? 66.669 -108.336 122.202 1.00 60.82 245 ASP A C 1
ATOM 3798 O O . ASP A 1 245 ? 67.704 -108.312 122.869 1.00 61.98 245 ASP A O 1
ATOM 3807 N N . GLU A 1 246 ? 65.500 -107.889 122.654 1.00 66.47 246 GLU A N 1
ATOM 3808 C CA . GLU A 1 246 ? 65.364 -107.280 123.973 1.00 70.44 246 GLU A CA 1
ATOM 3809 C C . GLU A 1 246 ? 65.772 -108.271 125.053 1.00 65.07 246 GLU A C 1
ATOM 3810 O O . GLU A 1 246 ? 65.236 -109.377 125.125 1.00 62.64 246 GLU A O 1
ATOM 3822 N N . GLU A 1 247 ? 66.725 -107.871 125.889 1.00 62.26 247 GLU A N 1
ATOM 3823 C CA . GLU A 1 247 ? 67.291 -108.779 126.879 1.00 58.71 247 GLU A CA 1
ATOM 3824 C C . GLU A 1 247 ? 66.325 -109.077 128.020 1.00 55.95 247 GLU A C 1
ATOM 3825 O O . GLU A 1 247 ? 65.411 -108.304 128.302 1.00 55.59 247 GLU A O 1
ATOM 3837 N N . TYR A 1 248 ? 66.551 -110.221 128.661 1.00 58.68 248 TYR A N 1
ATOM 3838 C CA . TYR A 1 248 ? 65.713 -110.714 129.751 1.00 57.19 248 TYR A CA 1
ATOM 3839 C C . TYR A 1 248 ? 64.287 -110.993 129.281 1.00 58.32 248 TYR A C 1
ATOM 3840 O O . TYR A 1 248 ? 63.344 -110.973 130.072 1.00 60.27 248 TYR A O 1
ATOM 3858 N N . THR A 1 249 ? 64.148 -111.261 127.985 1.00 62.24 249 THR A N 1
ATOM 3859 C CA . THR A 1 249 ? 62.886 -111.697 127.398 1.00 60.98 249 THR A CA 1
ATOM 3860 C C . THR A 1 249 ? 63.072 -113.102 126.839 1.00 61.73 249 THR A C 1
ATOM 3861 O O . THR A 1 249 ? 64.202 -113.554 126.661 1.00 62.27 249 THR A O 1
ATOM 3872 N N . ASP A 1 250 ? 61.971 -113.794 126.565 1.00 62.73 250 ASP A N 1
ATOM 3873 C CA . ASP A 1 250 ? 62.044 -115.108 125.933 1.00 62.00 250 ASP A CA 1
ATOM 3874 C C . ASP A 1 250 ? 62.603 -115.001 124.515 1.00 60.11 250 ASP A C 1
ATOM 3875 O O . ASP A 1 250 ? 63.038 -115.996 123.935 1.00 57.80 250 ASP A O 1
ATOM 3884 N N . ASN A 1 251 ? 62.593 -113.789 123.966 1.00 58.70 251 ASN A N 1
ATOM 3885 C CA . ASN A 1 251 ? 63.121 -113.539 122.629 1.00 55.74 251 ASN A CA 1
ATOM 3886 C C . ASN A 1 251 ? 64.637 -113.388 122.635 1.00 55.28 251 ASN A C 1
ATOM 3887 O O . ASN A 1 251 ? 65.239 -113.054 121.616 1.00 55.30 251 ASN A O 1
ATOM 3898 N N . TRP A 1 252 ? 65.244 -113.649 123.788 1.00 59.79 252 TRP A N 1
ATOM 3899 C CA . TRP A 1 252 ? 66.665 -113.401 124.000 1.00 58.49 252 TRP A CA 1
ATOM 3900 C C . TRP A 1 252 ? 67.289 -114.497 124.857 1.00 56.63 252 TRP A C 1
ATOM 3901 O O . TRP A 1 252 ? 68.476 -114.798 124.730 1.00 54.29 252 TRP A O 1
ATOM 3922 N N . LEU A 1 253 ? 66.480 -115.090 125.730 1.00 57.50 253 LEU A N 1
ATOM 3923 C CA . LEU A 1 253 ? 66.933 -116.186 126.574 1.00 58.59 253 LEU A CA 1
ATOM 3924 C C . LEU A 1 253 ? 67.363 -117.365 125.716 1.00 55.26 253 LEU A C 1
ATOM 3925 O O . LEU A 1 253 ? 66.559 -117.933 124.981 1.00 55.84 253 LEU A O 1
ATOM 3941 N N . ALA A 1 254 ? 68.636 -117.728 125.814 1.00 56.36 254 ALA A N 1
ATOM 3942 C CA . ALA A 1 254 ? 69.177 -118.825 125.025 1.00 55.49 254 ALA A CA 1
ATOM 3943 C C . ALA A 1 254 ? 68.724 -120.166 125.581 1.00 53.88 254 ALA A C 1
ATOM 3944 O O . ALA A 1 254 ? 68.483 -120.302 126.778 1.00 53.89 254 ALA A O 1
ATOM 3951 N N . VAL A 1 255 ? 68.590 -121.147 124.696 1.00 59.17 255 VAL A N 1
ATOM 3952 C CA . VAL A 1 255 ? 68.398 -122.532 125.104 1.00 63.32 255 VAL A CA 1
ATOM 3953 C C . VAL A 1 255 ? 69.311 -123.407 124.258 1.00 62.13 255 VAL A C 1
ATOM 3954 O O . VAL A 1 255 ? 69.139 -123.520 123.044 1.00 62.71 255 VAL A O 1
ATOM 3967 N N . TYR A 1 256 ? 70.299 -124.006 124.911 1.00 56.59 256 TYR A N 1
ATOM 3968 C CA . TYR A 1 256 ? 71.278 -124.835 124.225 1.00 57.92 256 TYR A CA 1
ATOM 3969 C C . TYR A 1 256 ? 70.805 -126.276 124.182 1.00 61.50 256 TYR A C 1
ATOM 3970 O O . TYR A 1 256 ? 69.986 -126.696 124.998 1.00 63.05 256 TYR A O 1
ATOM 3988 N N . PHE A 1 257 ? 71.326 -127.029 123.223 1.00 62.50 257 PHE A N 1
ATOM 3989 C CA . PHE A 1 257 ? 70.998 -128.439 123.104 1.00 63.36 257 PHE A CA 1
ATOM 3990 C C . PHE A 1 257 ? 72.073 -129.162 122.309 1.00 65.15 257 PHE A C 1
ATOM 3991 O O . PHE A 1 257 ? 72.656 -128.599 121.383 1.00 62.15 257 PHE A O 1
ATOM 4008 N N . PHE A 1 258 ? 72.340 -130.407 122.686 1.00 68.17 258 PHE A N 1
ATOM 4009 C CA . PHE A 1 258 ? 73.331 -131.218 121.993 1.00 62.41 258 PHE A CA 1
ATOM 4010 C C . PHE A 1 258 ? 72.775 -131.721 120.669 1.00 68.41 258 PHE A C 1
ATOM 4011 O O . PHE A 1 258 ? 71.720 -132.355 120.627 1.00 63.23 258 PHE A O 1
ATOM 4028 N N . THR A 1 259 ? 73.494 -131.427 119.591 1.00 78.15 259 THR A N 1
ATOM 4029 C CA . THR A 1 259 ? 73.127 -131.883 118.256 1.00 74.92 259 THR A CA 1
ATOM 4030 C C . THR A 1 259 ? 73.844 -133.194 117.934 1.00 76.87 259 THR A C 1
ATOM 4031 O O . THR A 1 259 ? 73.474 -133.904 116.998 1.00 74.55 259 THR A O 1
ATOM 4042 N N . SER A 1 260 ? 74.863 -133.518 118.725 1.00 77.49 260 SER A N 1
ATOM 4043 C CA . SER A 1 260 ? 75.642 -134.733 118.515 1.00 68.62 260 SER A CA 1
ATOM 4044 C C . SER A 1 260 ? 76.591 -135.017 119.673 1.00 73.00 260 SER A C 1
ATOM 4045 O O . SER A 1 260 ? 76.779 -134.182 120.557 1.00 74.29 260 SER A O 1
ATOM 4053 N N . GLY A 1 261 ? 77.182 -136.208 119.659 1.00 81.81 261 GLY A N 1
ATOM 4054 C CA . GLY A 1 261 ? 78.260 -136.542 120.572 1.00 79.96 261 GLY A CA 1
ATOM 4055 C C . GLY A 1 261 ? 77.825 -136.981 121.956 1.00 73.28 261 GLY A C 1
ATOM 4056 O O . GLY A 1 261 ? 78.537 -137.737 122.618 1.00 71.80 261 GLY A O 1
ATOM 4060 N N . ASN A 1 262 ? 76.663 -136.511 122.397 1.00 74.45 262 ASN A N 1
ATOM 4061 C CA . ASN A 1 262 ? 76.174 -136.822 123.735 1.00 73.62 262 ASN A CA 1
ATOM 4062 C C . ASN A 1 262 ? 75.332 -138.090 123.709 1.00 73.95 262 ASN A C 1
ATOM 4063 O O . ASN A 1 262 ? 74.279 -138.168 124.344 1.00 69.26 262 ASN A O 1
ATOM 4074 N N . GLU A 1 263 ? 75.816 -139.084 122.970 1.00 83.13 263 GLU A N 1
ATOM 4075 C CA . GLU A 1 263 ? 75.088 -140.328 122.751 1.00 78.13 263 GLU A CA 1
ATOM 4076 C C . GLU A 1 263 ? 74.768 -141.050 124.059 1.00 78.20 263 GLU A C 1
ATOM 4077 O O . GLU A 1 263 ? 73.824 -141.838 124.119 1.00 83.77 263 GLU A O 1
ATOM 4089 N N . GLY A 1 264 ? 75.549 -140.769 125.100 1.00 75.43 264 GLY A N 1
ATOM 4090 C CA . GLY A 1 264 ? 75.412 -141.450 126.378 1.00 74.98 264 GLY A CA 1
ATOM 4091 C C . GLY A 1 264 ? 75.014 -140.546 127.532 1.00 70.56 264 GLY A C 1
ATOM 4092 O O . GLY A 1 264 ? 75.182 -140.915 128.694 1.00 69.18 264 GLY A O 1
ATOM 4096 N N . ASN A 1 265 ? 74.488 -139.367 127.210 1.00 71.79 265 ASN A N 1
ATOM 4097 C CA . ASN A 1 265 ? 73.983 -138.429 128.212 1.00 67.55 265 ASN A CA 1
ATOM 4098 C C . ASN A 1 265 ? 74.960 -138.151 129.358 1.00 61.04 265 ASN A C 1
ATOM 4099 O O . ASN A 1 265 ? 74.550 -138.000 130.508 1.00 52.45 265 ASN A O 1
ATOM 4110 N N . TRP A 1 266 ? 76.250 -138.079 129.044 1.00 61.16 266 TRP A N 1
ATOM 4111 C CA . TRP A 1 266 ? 77.247 -137.713 130.045 1.00 59.31 266 TRP A CA 1
ATOM 4112 C C . TRP A 1 266 ? 77.119 -136.242 130.413 1.00 56.28 266 TRP A C 1
ATOM 4113 O O . TRP A 1 266 ? 77.458 -135.841 131.526 1.00 50.98 266 TRP A O 1
ATOM 4134 N N . PHE A 1 267 ? 76.639 -135.444 129.462 1.00 60.07 267 PHE A N 1
ATOM 4135 C CA . PHE A 1 267 ? 76.587 -133.997 129.621 1.00 54.23 267 PHE A CA 1
ATOM 4136 C C . PHE A 1 267 ? 75.164 -133.455 129.640 1.00 58.64 267 PHE A C 1
ATOM 4137 O O . PHE A 1 267 ? 74.242 -134.056 129.088 1.00 61.46 267 PHE A O 1
ATOM 4154 N N . GLU A 1 268 ? 75.010 -132.307 130.287 1.00 62.89 268 GLU A N 1
ATOM 4155 C CA . GLU A 1 268 ? 73.764 -131.556 130.281 1.00 70.59 268 GLU A CA 1
ATOM 4156 C C . GLU A 1 268 ? 74.121 -130.079 130.226 1.00 61.01 268 GLU A C 1
ATOM 4157 O O . GLU A 1 268 ? 75.182 -129.685 130.715 1.00 58.26 268 GLU A O 1
ATOM 4169 N N . ILE A 1 269 ? 73.257 -129.266 129.624 1.00 60.63 269 ILE A N 1
ATOM 4170 C CA . ILE A 1 269 ? 73.467 -127.821 129.611 1.00 61.64 269 ILE A CA 1
ATOM 4171 C C . ILE A 1 269 ? 72.364 -127.089 130.358 1.00 59.23 269 ILE A C 1
ATOM 4172 O O . ILE A 1 269 ? 71.175 -127.308 130.120 1.00 59.81 269 ILE A O 1
ATOM 4188 N N . GLN A 1 270 ? 72.787 -126.219 131.268 1.00 57.26 270 GLN A N 1
ATOM 4189 C CA . GLN A 1 270 ? 71.891 -125.335 131.998 1.00 60.91 270 GLN A CA 1
ATOM 4190 C C . GLN A 1 270 ? 72.200 -123.899 131.594 1.00 56.51 270 GLN A C 1
ATOM 4191 O O . GLN A 1 270 ? 73.360 -123.490 131.596 1.00 52.07 270 GLN A O 1
ATOM 4205 N N . THR A 1 271 ? 71.170 -123.143 131.231 1.00 57.02 271 THR A N 1
ATOM 4206 C CA . THR A 1 271 ? 71.363 -121.768 130.789 1.00 55.32 271 THR A CA 1
ATOM 4207 C C . THR A 1 271 ? 71.322 -120.803 131.964 1.00 54.61 271 THR A C 1
ATOM 4208 O O . THR A 1 271 ? 70.333 -120.742 132.692 1.00 54.68 271 THR A O 1
ATOM 4219 N N . ASP A 1 272 ? 72.401 -120.048 132.141 1.00 50.94 272 ASP A N 1
ATOM 4220 C CA . ASP A 1 272 ? 72.460 -119.034 133.183 1.00 52.69 272 ASP A CA 1
ATOM 4221 C C . ASP A 1 272 ? 71.529 -117.880 132.816 1.00 52.86 272 ASP A C 1
ATOM 4222 O O . ASP A 1 272 ? 71.832 -117.109 131.906 1.00 56.29 272 ASP A O 1
ATOM 4231 N N . PRO A 1 273 ? 70.390 -117.756 133.519 1.00 52.76 273 PRO A N 1
ATOM 4232 C CA . PRO A 1 273 ? 69.395 -116.761 133.102 1.00 52.38 273 PRO A CA 1
ATOM 4233 C C . PRO A 1 273 ? 69.887 -115.331 133.282 1.00 51.04 273 PRO A C 1
ATOM 4234 O O . PRO A 1 273 ? 69.370 -114.411 132.649 1.00 47.68 273 PRO A O 1
ATOM 4245 N N . ARG A 1 274 ? 70.885 -115.157 134.139 1.00 53.47 274 ARG A N 1
ATOM 4246 C CA . ARG A 1 274 ? 71.427 -113.840 134.428 1.00 53.32 274 ARG A CA 1
ATOM 4247 C C . ARG A 1 274 ? 72.317 -113.345 133.287 1.00 52.25 274 ARG A C 1
ATOM 4248 O O . ARG A 1 274 ? 72.223 -112.186 132.880 1.00 50.48 274 ARG A O 1
ATOM 4269 N N . THR A 1 275 ? 73.162 -114.232 132.766 1.00 52.43 275 THR A N 1
ATOM 4270 C CA . THR A 1 275 ? 74.140 -113.865 131.742 1.00 48.34 275 THR A CA 1
ATOM 4271 C C . THR A 1 275 ? 73.860 -114.513 130.389 1.00 46.52 275 THR A C 1
ATOM 4272 O O . THR A 1 275 ? 74.611 -114.304 129.436 1.00 43.77 275 THR A O 1
ATOM 4283 N N . ASN A 1 276 ? 72.799 -115.314 130.316 1.00 49.28 276 ASN A N 1
ATOM 4284 C CA . ASN A 1 276 ? 72.406 -115.984 129.075 1.00 49.62 276 ASN A CA 1
ATOM 4285 C C . ASN A 1 276 ? 73.370 -117.104 128.684 1.00 51.46 276 ASN A C 1
ATOM 4286 O O . ASN A 1 276 ? 73.120 -117.841 127.730 1.00 48.50 276 ASN A O 1
ATOM 4297 N N . GLU A 1 277 ? 74.466 -117.234 129.426 1.00 53.36 277 GLU A N 1
ATOM 4298 C CA . GLU A 1 277 ? 75.491 -118.219 129.114 1.00 47.78 277 GLU A CA 1
ATOM 4299 C C . GLU A 1 277 ? 74.971 -119.639 129.261 1.00 47.38 277 GLU A C 1
ATOM 4300 O O . GLU A 1 277 ? 73.982 -119.882 129.951 1.00 46.55 277 GLU A O 1
ATOM 4312 N N . GLY A 1 278 ? 75.654 -120.569 128.603 1.00 49.40 278 GLY A N 1
ATOM 4313 C CA . GLY A 1 278 ? 75.336 -121.980 128.706 1.00 48.42 278 GLY A CA 1
ATOM 4314 C C . GLY A 1 278 ? 76.357 -122.700 129.562 1.00 45.29 278 GLY A C 1
ATOM 4315 O O . GLY A 1 278 ? 77.534 -122.774 129.208 1.00 43.90 278 GLY A O 1
ATOM 4319 N N . ILE A 1 279 ? 75.904 -123.227 130.694 1.00 47.55 279 ILE A N 1
ATOM 4320 C CA . ILE A 1 279 ? 76.773 -123.966 131.600 1.00 46.50 279 ILE A CA 1
ATOM 4321 C C . ILE A 1 279 ? 76.894 -125.416 131.152 1.00 46.36 279 ILE A C 1
ATOM 4322 O O . ILE A 1 279 ? 75.893 -126.122 131.060 1.00 47.67 279 ILE A O 1
ATOM 4338 N N . LEU A 1 280 ? 78.116 -125.860 130.872 1.00 42.94 280 LEU A N 1
ATOM 4339 C CA . LEU A 1 280 ? 78.346 -127.249 130.483 1.00 47.17 280 LEU A CA 1
ATOM 4340 C C . LEU A 1 280 ? 78.579 -128.112 131.713 1.00 42.27 280 LEU A C 1
ATOM 4341 O O . LEU A 1 280 ? 79.602 -127.985 132.387 1.00 34.28 280 LEU A O 1
ATOM 4357 N N . LYS A 1 281 ? 77.622 -128.993 131.992 1.00 47.60 281 LYS A N 1
ATOM 4358 C CA . LYS A 1 281 ? 77.691 -129.870 133.153 1.00 47.60 281 LYS A CA 1
ATOM 4359 C C . LYS A 1 281 ? 78.079 -131.286 132.763 1.00 50.29 281 LYS A C 1
ATOM 4360 O O . LYS A 1 281 ? 77.715 -131.766 131.691 1.00 52.21 281 LYS A O 1
ATOM 4379 N N . VAL A 1 282 ? 78.829 -131.940 133.645 1.00 50.05 282 VAL A N 1
ATOM 4380 C CA . VAL A 1 282 ? 79.149 -133.354 133.508 1.00 47.82 282 VAL A CA 1
ATOM 4381 C C . VAL A 1 282 ? 78.366 -134.126 134.566 1.00 52.39 282 VAL A C 1
ATOM 4382 O O . VAL A 1 282 ? 78.762 -134.162 135.731 1.00 57.88 282 VAL A O 1
ATOM 4395 N N . VAL A 1 283 ? 77.251 -134.730 134.161 1.00 56.30 283 VAL A N 1
ATOM 4396 C CA . VAL A 1 283 ? 76.353 -135.396 135.105 1.00 63.56 283 VAL A CA 1
ATOM 4397 C C . VAL A 1 283 ? 76.740 -136.856 135.333 1.00 57.37 283 VAL A C 1
ATOM 4398 O O . VAL A 1 283 ? 76.312 -137.473 136.308 1.00 52.46 283 VAL A O 1
ATOM 4411 N N . LYS A 1 284 ? 77.545 -137.401 134.425 1.00 55.13 284 LYS A N 1
ATOM 4412 C CA . LYS A 1 284 ? 78.018 -138.777 134.527 1.00 53.93 284 LYS A CA 1
ATOM 4413 C C . LYS A 1 284 ? 79.502 -138.836 134.196 1.00 51.02 284 LYS A C 1
ATOM 4414 O O . LYS A 1 284 ? 79.930 -138.358 133.147 1.00 52.64 284 LYS A O 1
ATOM 4433 N N . ALA A 1 285 ? 80.285 -139.423 135.094 1.00 49.06 285 ALA A N 1
ATOM 4434 C CA . ALA A 1 285 ? 81.731 -139.424 134.951 1.00 51.36 285 ALA A CA 1
ATOM 4435 C C . ALA A 1 285 ? 82.143 -140.310 133.788 1.00 51.34 285 ALA A C 1
ATOM 4436 O O . ALA A 1 285 ? 81.399 -141.203 133.383 1.00 58.10 285 ALA A O 1
ATOM 4443 N N . LEU A 1 286 ? 83.335 -140.056 133.262 1.00 45.98 286 LEU A N 1
ATOM 4444 C CA . LEU A 1 286 ? 8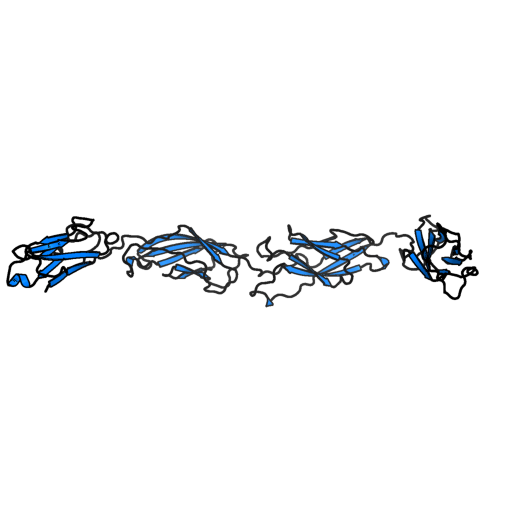3.809 -140.725 132.059 1.00 56.32 286 LEU A CA 1
ATOM 4445 C C . LEU A 1 286 ? 85.107 -141.456 132.349 1.00 60.82 286 LEU A C 1
ATOM 4446 O O . LEU A 1 286 ? 86.003 -140.898 132.970 1.00 60.99 286 LEU A O 1
ATOM 4462 N N . ASP A 1 287 ? 85.206 -142.701 131.898 1.00 63.99 287 ASP A N 1
ATOM 4463 C CA . ASP A 1 287 ? 86.410 -143.494 132.114 1.00 61.32 287 ASP A CA 1
ATOM 4464 C C . ASP A 1 287 ? 87.394 -143.258 130.971 1.00 55.69 287 ASP A C 1
ATOM 4465 O O . ASP A 1 287 ? 87.035 -143.368 129.801 1.00 60.91 287 ASP A O 1
ATOM 4474 N N . TYR A 1 288 ? 88.632 -142.917 131.318 1.00 55.46 288 TYR A N 1
ATOM 4475 C CA . TYR A 1 288 ? 89.660 -142.627 130.324 1.00 59.39 288 TYR A CA 1
ATOM 4476 C C . TYR A 1 288 ? 89.934 -143.837 129.444 1.00 66.14 288 TYR A C 1
ATOM 4477 O O . TYR A 1 288 ? 90.079 -143.715 128.228 1.00 69.34 288 TYR A O 1
ATOM 4495 N N . GLU A 1 289 ? 89.998 -145.007 130.068 1.00 85.66 289 GLU A N 1
ATOM 4496 C CA . GLU A 1 289 ? 90.333 -146.236 129.363 1.00 73.07 289 GLU A CA 1
ATOM 4497 C C . GLU A 1 289 ? 89.149 -146.749 128.550 1.00 69.07 289 GLU A C 1
ATOM 4498 O O . GLU A 1 289 ? 89.251 -147.768 127.867 1.00 71.04 289 GLU A O 1
ATOM 4510 N N . GLN A 1 290 ? 88.032 -146.033 128.631 1.00 68.31 290 GLN A N 1
ATOM 4511 C CA . GLN A 1 290 ? 86.822 -146.378 127.895 1.00 70.07 290 GLN A CA 1
ATOM 4512 C C . GLN A 1 290 ? 86.605 -145.409 126.738 1.00 69.08 290 GLN A C 1
ATOM 4513 O O . GLN A 1 290 ? 86.159 -145.801 125.660 1.00 70.11 290 GLN A O 1
ATOM 4527 N N . LEU A 1 291 ? 86.931 -144.141 126.972 1.00 70.75 291 LEU A N 1
ATOM 4528 C CA . LEU A 1 291 ? 86.784 -143.100 125.961 1.00 70.23 291 LEU A CA 1
ATOM 4529 C C . LEU A 1 291 ? 87.551 -141.853 126.390 1.00 61.42 291 LEU A C 1
ATOM 4530 O O . LEU A 1 291 ? 87.048 -141.042 127.166 1.00 60.06 291 LEU A O 1
ATOM 4546 N N . GLN A 1 292 ? 88.768 -141.708 125.876 1.00 62.16 292 GLN A N 1
ATOM 4547 C CA . GLN A 1 292 ? 89.669 -140.635 126.294 1.00 69.61 292 GLN A CA 1
ATOM 4548 C C . GLN A 1 292 ? 89.532 -139.386 125.425 1.00 77.73 292 GLN A C 1
ATOM 4549 O O . GLN A 1 292 ? 90.432 -138.545 125.382 1.00 66.24 292 GLN A O 1
ATOM 4563 N N . SER A 1 293 ? 88.397 -139.265 124.745 1.00 78.89 293 SER A N 1
ATOM 4564 C CA . SER A 1 293 ? 88.147 -138.136 123.861 1.00 62.67 293 SER A CA 1
ATOM 4565 C C . SER A 1 293 ? 86.715 -138.166 123.354 1.00 68.63 293 SER A C 1
ATOM 4566 O O . SER A 1 293 ? 86.365 -138.999 122.516 1.00 90.65 293 SER A O 1
ATOM 4574 N N . VAL A 1 294 ? 85.894 -137.254 123.864 1.00 60.53 294 VAL A N 1
ATOM 4575 C CA . VAL A 1 294 ? 84.503 -137.149 123.439 1.00 69.99 294 VAL A CA 1
ATOM 4576 C C . VAL A 1 294 ? 84.284 -135.839 122.689 1.00 70.41 294 VAL A C 1
ATOM 4577 O O . VAL A 1 294 ? 84.599 -134.760 123.191 1.00 65.35 294 VAL A O 1
ATOM 4590 N N . LYS A 1 295 ? 83.757 -135.954 121.474 1.00 75.76 295 LYS A N 1
ATOM 4591 C CA . LYS A 1 295 ? 83.494 -134.797 120.627 1.00 68.61 295 LYS A CA 1
ATOM 4592 C C . LYS A 1 295 ? 81.995 -134.546 120.565 1.00 67.67 295 LYS A C 1
ATOM 4593 O O . LYS A 1 295 ? 81.220 -135.467 120.309 1.00 76.33 295 LYS A O 1
ATOM 4612 N N . LEU A 1 296 ? 81.597 -133.302 120.811 1.00 66.66 296 LEU A N 1
ATOM 4613 C CA . LEU A 1 296 ? 80.186 -132.930 120.839 1.00 66.88 296 LEU A CA 1
ATOM 4614 C C . LEU A 1 296 ? 79.891 -131.816 119.850 1.00 59.53 296 LEU A C 1
ATOM 4615 O O . LEU A 1 296 ? 80.798 -131.125 119.388 1.00 59.49 296 LEU A O 1
ATOM 4631 N N . SER A 1 297 ? 78.611 -131.653 119.537 1.00 60.19 297 SER A N 1
ATOM 4632 C CA . SER A 1 297 ? 78.147 -130.531 118.735 1.00 61.65 297 SER A CA 1
ATOM 4633 C C . SER A 1 297 ? 76.885 -129.959 119.359 1.00 62.55 297 SER A C 1
ATOM 4634 O O . SER A 1 297 ? 75.949 -130.695 119.671 1.00 61.55 297 SER A O 1
ATOM 4642 N N . ILE A 1 298 ? 76.876 -128.643 119.544 1.00 59.27 298 ILE A N 1
ATOM 4643 C CA . ILE A 1 298 ? 75.775 -127.957 120.209 1.00 53.77 298 ILE A CA 1
ATOM 4644 C C . ILE A 1 298 ? 75.189 -126.875 119.315 1.00 48.58 298 ILE A C 1
ATOM 4645 O O . ILE A 1 298 ? 75.816 -126.448 118.348 1.00 52.51 298 ILE A O 1
ATOM 4661 N N . ALA A 1 299 ? 73.980 -126.440 119.650 1.00 49.33 299 ALA A N 1
ATOM 4662 C CA . ALA A 1 299 ? 73.295 -125.403 118.892 1.00 54.94 299 ALA A CA 1
ATOM 4663 C C . ALA A 1 299 ? 72.362 -124.627 119.811 1.00 60.60 299 ALA A C 1
ATOM 4664 O O . ALA A 1 299 ? 71.886 -125.163 120.813 1.00 60.47 299 ALA A O 1
ATOM 4671 N N . VAL A 1 300 ? 72.110 -123.365 119.473 1.00 59.21 300 VAL A N 1
ATOM 4672 C CA . VAL A 1 300 ? 71.296 -122.498 120.316 1.00 55.08 300 VAL A CA 1
ATOM 4673 C C . VAL A 1 300 ? 69.959 -122.174 119.678 1.00 51.88 300 VAL A C 1
ATOM 4674 O O . VAL A 1 300 ? 69.814 -122.158 118.458 1.00 54.15 300 VAL A O 1
ATOM 4687 N N . LYS A 1 301 ? 68.987 -121.913 120.540 1.00 55.37 301 LYS A N 1
ATOM 4688 C CA . LYS A 1 301 ? 67.658 -121.490 120.142 1.00 59.53 301 LYS A CA 1
ATOM 4689 C C . LYS A 1 301 ? 67.208 -120.506 121.215 1.00 60.85 301 LYS A C 1
ATOM 4690 O O . LYS A 1 301 ? 67.867 -120.383 122.248 1.00 62.63 301 LYS A O 1
ATOM 4709 N N . ASN A 1 302 ? 66.126 -119.779 120.966 1.00 58.67 302 ASN A N 1
ATOM 4710 C CA . ASN A 1 302 ? 65.494 -118.990 122.012 1.00 55.18 302 ASN A CA 1
ATOM 4711 C C . ASN A 1 302 ? 64.361 -119.781 122.649 1.00 61.92 302 ASN A C 1
ATOM 4712 O O . ASN A 1 302 ? 63.789 -120.669 122.017 1.00 69.14 302 ASN A O 1
ATOM 4723 N N . LYS A 1 303 ? 64.046 -119.465 123.901 1.00 61.69 303 LYS A N 1
ATOM 4724 C CA . LYS A 1 303 ? 62.938 -120.114 124.593 1.00 61.29 303 LYS A CA 1
ATOM 4725 C C . LYS A 1 303 ? 61.643 -119.892 123.819 1.00 62.27 303 LYS A C 1
ATOM 4726 O O . LYS A 1 303 ? 60.708 -120.687 123.909 1.00 65.36 303 LYS A O 1
ATOM 4745 N N . ALA A 1 304 ? 61.607 -118.802 123.057 1.00 66.24 304 ALA A N 1
ATOM 4746 C CA . ALA A 1 304 ? 60.493 -118.500 122.168 1.00 64.81 304 ALA A CA 1
ATOM 4747 C C . ALA A 1 304 ? 60.830 -118.916 120.740 1.00 67.00 304 ALA A C 1
ATOM 4748 O O . ALA A 1 304 ? 61.988 -118.854 120.327 1.00 68.28 304 ALA A O 1
ATOM 4755 N N . GLU A 1 305 ? 59.822 -119.345 119.987 1.00 70.64 305 GLU A N 1
ATOM 4756 C CA . GLU A 1 305 ? 60.019 -119.641 118.574 1.00 75.45 305 GLU A CA 1
ATOM 4757 C C . GLU A 1 305 ? 60.190 -118.337 117.809 1.00 70.50 305 GLU A C 1
ATOM 4758 O O . GLU A 1 305 ? 59.759 -117.277 118.263 1.00 66.61 305 GLU A O 1
ATOM 4770 N N . PHE A 1 306 ? 60.819 -118.424 116.644 1.00 68.78 306 PHE A N 1
ATOM 4771 C CA . PHE A 1 306 ? 61.204 -117.238 115.893 1.00 68.75 306 PHE A CA 1
ATOM 4772 C C . PHE A 1 306 ? 60.018 -116.633 115.152 1.00 76.93 306 PHE A C 1
ATOM 4773 O O . PHE A 1 306 ? 59.017 -117.306 114.905 1.00 93.60 306 PHE A O 1
ATOM 4790 N N . HIS A 1 307 ? 60.142 -115.359 114.800 1.00 73.98 307 HIS A N 1
ATOM 4791 C CA . HIS A 1 307 ? 59.040 -114.623 114.197 1.00 82.88 307 HIS A CA 1
ATOM 4792 C C . HIS A 1 307 ? 58.808 -115.053 112.754 1.00 87.99 307 HIS A C 1
ATOM 4793 O O . HIS A 1 307 ? 59.614 -115.778 112.172 1.00 86.24 307 HIS A O 1
ATOM 4807 N N . GLN A 1 308 ? 57.701 -114.591 112.182 1.00 89.98 308 GLN A N 1
ATOM 4808 C CA . GLN A 1 308 ? 57.327 -114.952 110.819 1.00 88.14 308 GLN A CA 1
ATOM 4809 C C . GLN A 1 308 ? 58.213 -114.217 109.821 1.00 85.15 308 GLN A C 1
ATOM 4810 O O . GLN A 1 308 ? 58.281 -114.583 108.648 1.00 100.54 308 GLN A O 1
ATOM 4824 N N . SER A 1 309 ? 58.893 -113.179 110.299 1.00 72.83 309 SER A N 1
ATOM 4825 C CA . SER A 1 309 ? 59.712 -112.332 109.443 1.00 71.26 309 SER A CA 1
ATOM 4826 C C . SER A 1 309 ? 61.085 -112.938 109.170 1.00 72.64 309 SER A C 1
ATOM 4827 O O . SER A 1 309 ? 61.831 -112.434 108.329 1.00 71.89 309 SER A O 1
ATOM 4835 N N . VAL A 1 310 ? 61.418 -114.014 109.879 1.00 74.47 310 VAL A N 1
ATOM 4836 C CA . VAL A 1 310 ? 62.724 -114.654 109.732 1.00 72.43 310 VAL A CA 1
ATOM 4837 C C . VAL A 1 310 ? 62.666 -116.166 109.950 1.00 75.44 310 VAL A C 1
ATOM 4838 O O . VAL A 1 310 ? 63.704 -116.822 110.018 1.00 78.26 310 VAL A O 1
ATOM 4851 N N . ILE A 1 311 ? 61.458 -116.714 110.057 1.00 79.32 311 ILE A N 1
ATOM 4852 C CA . ILE A 1 311 ? 61.279 -118.136 110.347 1.00 78.53 311 ILE A CA 1
ATOM 4853 C C . ILE A 1 311 ? 61.995 -119.020 109.327 1.00 77.96 311 ILE A C 1
ATOM 4854 O O . ILE A 1 311 ? 62.570 -120.050 109.683 1.00 71.35 311 ILE A O 1
ATOM 4870 N N . SER A 1 312 ? 61.966 -118.609 108.063 1.00 80.85 312 SER A N 1
ATOM 4871 C CA . SER A 1 312 ? 62.515 -119.415 106.979 1.00 79.97 312 SER A CA 1
ATOM 4872 C C . SER A 1 312 ? 64.041 -119.399 106.966 1.00 82.25 312 SER A C 1
ATOM 4873 O O . SER A 1 312 ? 64.676 -120.351 106.514 1.00 85.24 312 SER A O 1
ATOM 4881 N N . ARG A 1 313 ? 64.621 -118.313 107.466 1.00 77.10 313 ARG A N 1
ATOM 4882 C CA . ARG A 1 313 ? 66.067 -118.131 107.437 1.00 72.89 313 ARG A CA 1
ATOM 4883 C C . ARG A 1 313 ? 66.783 -119.074 108.405 1.00 70.41 313 ARG A C 1
ATOM 4884 O O . ARG A 1 313 ? 67.992 -119.280 108.297 1.00 70.50 313 ARG A O 1
ATOM 4905 N N . TYR A 1 314 ? 66.035 -119.656 109.338 1.00 73.40 314 TYR A N 1
ATOM 4906 C CA . TYR A 1 314 ? 66.631 -120.439 110.417 1.00 75.68 314 TYR A CA 1
ATOM 4907 C C . TYR A 1 314 ? 67.213 -121.770 109.955 1.00 78.29 314 TYR A C 1
ATOM 4908 O O . TYR A 1 314 ? 66.519 -122.595 109.359 1.00 75.27 314 TYR A O 1
ATOM 4926 N N . ARG A 1 315 ? 68.498 -121.963 110.241 1.00 87.76 315 ARG A N 1
ATOM 4927 C CA . ARG A 1 315 ? 69.149 -123.259 110.082 1.00 80.35 315 ARG A CA 1
ATOM 4928 C C . ARG A 1 315 ? 70.064 -123.507 111.281 1.00 76.95 315 ARG A C 1
ATOM 4929 O O . ARG A 1 315 ? 70.457 -122.571 111.978 1.00 90.72 315 ARG A O 1
ATOM 4950 N N . VAL A 1 316 ? 70.396 -124.771 111.515 1.00 69.67 316 VAL A N 1
ATOM 4951 C CA . VAL A 1 316 ? 71.186 -125.171 112.674 1.00 76.62 316 VAL A CA 1
ATOM 4952 C C . VAL A 1 316 ? 72.638 -124.699 112.583 1.00 81.97 316 VAL A C 1
ATOM 4953 O O . VAL A 1 316 ? 73.169 -124.484 111.494 1.00 82.98 316 VAL A O 1
ATOM 4966 N N . GLN A 1 317 ? 73.264 -124.537 113.745 1.00 85.72 317 GLN A N 1
ATOM 4967 C CA . GLN A 1 317 ? 74.662 -124.133 113.836 1.00 88.75 317 GLN A CA 1
ATOM 4968 C C . GLN A 1 317 ? 75.593 -125.334 113.896 1.00 79.29 317 GLN A C 1
ATOM 4969 O O . GLN A 1 317 ? 76.463 -125.501 113.042 1.00 84.59 317 GLN A O 1
ATOM 4983 N N . SER A 1 318 ? 75.402 -126.157 114.924 1.00 77.70 318 SER A N 1
ATOM 4984 C CA . SER A 1 318 ? 76.275 -127.294 115.199 1.00 73.24 318 SER A CA 1
ATOM 4985 C C . SER A 1 318 ? 77.713 -126.827 115.407 1.00 62.71 318 SER A C 1
ATOM 4986 O O . SER A 1 318 ? 78.557 -126.966 114.523 1.00 64.13 318 SER A O 1
ATOM 4994 N N . THR A 1 319 ? 77.977 -126.271 116.586 1.00 60.85 319 THR A N 1
ATOM 4995 C CA . THR A 1 319 ? 79.310 -125.796 116.942 1.00 53.33 319 THR A CA 1
ATOM 4996 C C . THR A 1 319 ? 80.110 -126.900 117.641 1.00 53.02 319 THR A C 1
ATOM 4997 O O . THR A 1 319 ? 79.598 -127.544 118.556 1.00 48.75 319 THR A O 1
ATOM 5008 N N . PRO A 1 320 ? 81.369 -127.124 117.218 1.00 53.64 320 PRO A N 1
ATOM 5009 C CA . PRO A 1 320 ? 82.173 -128.184 117.842 1.00 51.28 320 PRO A CA 1
ATOM 5010 C C . PRO A 1 320 ? 82.516 -127.929 119.305 1.00 54.51 320 PRO A C 1
ATOM 5011 O O . PRO A 1 320 ? 82.853 -126.805 119.679 1.00 57.12 320 PRO A O 1
ATOM 5022 N N . VAL A 1 321 ? 82.429 -128.978 120.117 1.00 62.32 321 VAL A N 1
ATOM 5023 C CA . VAL A 1 321 ? 82.920 -128.945 121.489 1.00 60.73 321 VAL A CA 1
ATOM 5024 C C . VAL A 1 321 ? 83.655 -130.249 121.764 1.00 55.94 321 VAL A C 1
ATOM 5025 O O . VAL A 1 321 ? 83.120 -131.327 121.506 1.00 60.50 321 VAL A O 1
ATOM 5038 N N . THR A 1 322 ? 84.878 -130.151 122.276 1.00 48.87 322 THR A N 1
ATOM 5039 C CA . THR A 1 322 ? 85.703 -131.334 122.507 1.00 53.66 322 THR A CA 1
ATOM 5040 C C . THR A 1 322 ? 86.302 -131.324 123.908 1.00 53.46 322 THR A C 1
ATOM 5041 O O . THR A 1 322 ? 87.108 -130.456 124.244 1.00 47.47 322 THR A O 1
ATOM 5052 N N . ILE A 1 323 ? 85.904 -132.301 124.717 1.00 58.20 323 ILE A N 1
ATOM 5053 C CA . ILE A 1 323 ? 86.379 -132.413 126.089 1.00 60.28 323 ILE A CA 1
ATOM 5054 C C . ILE A 1 323 ? 87.530 -133.409 126.182 1.00 61.35 323 ILE A C 1
ATOM 5055 O O . ILE A 1 323 ? 87.366 -134.593 125.893 1.00 60.00 323 ILE A O 1
ATOM 5071 N N . GLN A 1 324 ? 88.696 -132.912 126.581 1.00 63.96 324 GLN A N 1
ATOM 5072 C CA . GLN A 1 324 ? 89.844 -133.766 126.856 1.00 58.63 324 GLN A CA 1
ATOM 5073 C C . GLN A 1 324 ? 89.617 -134.522 128.157 1.00 64.14 324 GLN A C 1
ATOM 5074 O O . GLN A 1 324 ? 89.370 -133.913 129.197 1.00 64.21 324 GLN A O 1
ATOM 5088 N N . VAL A 1 325 ? 89.696 -135.847 128.091 1.00 76.83 325 VAL A N 1
ATOM 5089 C CA . VAL A 1 325 ? 89.585 -136.682 129.282 1.00 68.77 325 VAL A CA 1
ATOM 5090 C C . VAL A 1 325 ? 90.977 -137.137 129.702 1.00 64.75 325 VAL A C 1
ATOM 5091 O O . VAL A 1 325 ? 91.640 -137.865 128.963 1.00 63.46 325 VAL A O 1
ATOM 5104 N N . ILE A 1 326 ? 91.423 -136.697 130.877 1.00 60.18 326 ILE A N 1
ATOM 5105 C CA . ILE A 1 326 ? 92.771 -137.015 131.342 1.00 67.39 326 ILE A CA 1
ATOM 5106 C C . ILE A 1 326 ? 92.762 -138.201 132.299 1.00 65.99 326 ILE A C 1
ATOM 5107 O O . ILE A 1 326 ? 91.817 -138.399 133.062 1.00 60.24 326 ILE A O 1
ATOM 5123 N N . ASN A 1 327 ? 93.833 -138.985 132.241 1.00 68.99 327 ASN A N 1
ATOM 5124 C CA . ASN A 1 327 ? 93.933 -140.229 132.991 1.00 71.51 327 ASN A CA 1
ATOM 5125 C C . ASN A 1 327 ? 94.514 -140.027 134.383 1.00 69.75 327 ASN A C 1
ATOM 5126 O O . ASN A 1 327 ? 95.333 -139.134 134.598 1.00 70.02 327 ASN A O 1
ATOM 5137 N N . VAL A 1 328 ? 94.085 -140.867 135.321 1.00 73.56 328 VAL A N 1
ATOM 5138 C CA . VAL A 1 328 ? 94.609 -140.845 136.683 1.00 75.99 328 VAL A CA 1
ATOM 5139 C C . VAL A 1 328 ? 94.979 -142.254 137.133 1.00 78.84 328 VAL A C 1
ATOM 5140 O O . VAL A 1 328 ? 94.388 -143.234 136.682 1.00 73.51 328 VAL A O 1
ATOM 5153 N N . ARG A 1 329 ? 95.960 -142.347 138.023 1.00 93.50 329 ARG A N 1
ATOM 5154 C CA . ARG A 1 329 ? 96.412 -143.638 138.529 1.00 82.47 329 ARG A CA 1
ATOM 5155 C C . ARG A 1 329 ? 95.316 -144.313 139.343 1.00 77.43 329 ARG A C 1
ATOM 5156 O O . ARG A 1 329 ? 95.190 -144.079 140.545 1.00 87.13 329 ARG A O 1
ATOM 5177 N N . GLU A 1 330 ? 94.520 -145.143 138.679 1.00 69.16 330 GLU A N 1
ATOM 5178 C CA . GLU A 1 330 ? 93.520 -145.953 139.360 1.00 64.08 330 GLU A CA 1
ATOM 5179 C C . GLU A 1 330 ? 94.134 -147.290 139.743 1.00 73.02 330 GLU A C 1
ATOM 5180 O O . GLU A 1 330 ? 95.122 -147.720 139.147 1.00 80.12 330 GLU A O 1
ATOM 5192 N N . GLY A 1 331 ? 93.545 -147.943 140.738 1.00 74.08 331 GLY A N 1
ATOM 5193 C CA . GLY A 1 331 ? 94.035 -149.226 141.202 1.00 73.19 331 GLY A CA 1
ATOM 5194 C C . GLY A 1 331 ? 93.137 -150.367 140.778 1.00 58.09 331 GLY A C 1
ATOM 5195 O O . GLY A 1 331 ? 92.162 -150.175 140.058 1.00 58.82 331 GLY A O 1
ATOM 5199 N N . ILE A 1 332 ? 93.471 -151.565 141.236 1.00 56.32 332 ILE A N 1
ATOM 5200 C CA . ILE A 1 332 ? 92.708 -152.756 140.901 1.00 50.97 332 ILE A CA 1
ATOM 5201 C C . ILE A 1 332 ? 91.408 -152.811 141.695 1.00 45.82 332 ILE A C 1
ATOM 5202 O O . ILE A 1 332 ? 91.377 -152.489 142.881 1.00 50.30 332 ILE A O 1
ATOM 5218 N N . ALA A 1 333 ? 90.335 -153.215 141.025 1.00 44.19 333 ALA A N 1
ATOM 5219 C CA . ALA A 1 333 ? 89.037 -153.373 141.667 1.00 47.63 333 ALA A CA 1
ATOM 5220 C C . ALA A 1 333 ? 88.204 -154.401 140.913 1.00 49.69 333 ALA A C 1
ATOM 5221 O O . ALA A 1 333 ? 88.497 -154.723 139.764 1.00 50.82 333 ALA A O 1
ATOM 5228 N N . PHE A 1 334 ? 87.174 -154.922 141.569 1.00 50.63 334 PHE A N 1
ATOM 5229 C CA . PHE A 1 334 ? 86.265 -155.875 140.943 1.00 52.95 334 PHE A CA 1
ATOM 5230 C C . PHE A 1 334 ? 85.295 -155.136 140.023 1.00 65.52 334 PHE A C 1
ATOM 5231 O O . PHE A 1 334 ? 84.407 -154.436 140.511 1.00 69.54 334 PHE A O 1
ATOM 5248 N N . ARG A 1 335 ? 85.474 -155.286 138.706 1.00 82.43 335 ARG A N 1
ATOM 5249 C CA . ARG A 1 335 ? 84.673 -154.550 137.717 1.00 80.55 335 ARG A CA 1
ATOM 5250 C C . ARG A 1 335 ? 83.186 -154.636 138.057 1.00 84.45 335 ARG A C 1
ATOM 5251 O O . ARG A 1 335 ? 82.571 -153.612 138.354 1.00 107.42 335 ARG A O 1
ATOM 5272 N N . PRO A 1 336 ? 82.598 -155.846 138.023 1.00 73.92 336 PRO A N 1
ATOM 5273 C CA . PRO A 1 336 ? 81.322 -155.895 138.739 1.00 76.55 336 PRO A CA 1
ATOM 5274 C C . PRO A 1 336 ? 81.581 -155.843 140.240 1.00 68.48 336 PRO A C 1
ATOM 5275 O O . PRO A 1 336 ? 82.470 -156.543 140.722 1.00 65.18 336 PRO A O 1
ATOM 5286 N N . ALA A 1 337 ? 80.835 -155.020 140.967 1.00 69.25 337 ALA A N 1
ATOM 5287 C CA . ALA A 1 337 ? 81.034 -154.897 142.405 1.00 62.08 337 ALA A CA 1
ATOM 5288 C C . ALA A 1 337 ? 80.594 -156.165 143.132 1.00 57.90 337 ALA A C 1
ATOM 5289 O O . ALA A 1 337 ? 80.878 -156.338 144.317 1.00 57.51 337 ALA A O 1
ATOM 5296 N N . SER A 1 338 ? 79.901 -157.049 142.419 1.00 61.23 338 SER A N 1
ATOM 5297 C CA . SER A 1 338 ? 79.420 -158.297 142.999 1.00 56.06 338 SER A CA 1
ATOM 5298 C C . SER A 1 338 ? 78.978 -159.268 141.905 1.00 55.27 338 SER A C 1
ATOM 5299 O O . SER A 1 338 ? 78.337 -158.867 140.933 1.00 61.37 338 SER A O 1
ATOM 5307 N N . LYS A 1 339 ? 79.325 -160.542 142.071 1.00 55.17 339 LYS A N 1
ATOM 5308 C CA . LYS A 1 339 ? 78.956 -161.583 141.114 1.00 54.04 339 LYS A CA 1
ATOM 5309 C C . LYS A 1 339 ? 77.890 -162.495 141.704 1.00 51.75 339 LYS A C 1
ATOM 5310 O O . LYS A 1 339 ? 77.866 -162.737 142.910 1.00 47.97 339 LYS A O 1
ATOM 5329 N N . THR A 1 340 ? 77.011 -162.996 140.843 1.00 62.01 340 THR A N 1
ATOM 5330 C CA . THR A 1 340 ? 75.949 -163.901 141.263 1.00 57.06 340 THR A CA 1
ATOM 5331 C C . THR A 1 340 ? 76.127 -165.262 140.608 1.00 54.99 340 THR A C 1
ATOM 5332 O O . THR A 1 340 ? 75.858 -165.430 139.419 1.00 61.64 340 THR A O 1
ATOM 5343 N N . PHE A 1 341 ? 76.593 -166.226 141.393 1.00 56.83 341 PHE A N 1
ATOM 5344 C CA . PHE A 1 341 ? 76.706 -167.602 140.934 1.00 54.84 341 PHE A CA 1
ATOM 5345 C C . PHE A 1 341 ? 75.423 -168.350 141.250 1.00 52.03 341 PHE A C 1
ATOM 5346 O O . PHE A 1 341 ? 74.708 -168.003 142.191 1.00 55.36 341 PHE A O 1
ATOM 5363 N N . THR A 1 342 ? 75.133 -169.371 140.454 1.00 49.53 342 THR A N 1
ATOM 5364 C CA . THR A 1 342 ? 73.971 -170.215 140.685 1.00 58.53 342 THR A CA 1
ATOM 5365 C C . THR A 1 342 ? 74.372 -171.681 140.598 1.00 63.93 342 THR A C 1
ATOM 5366 O O . THR A 1 342 ? 74.631 -172.199 139.513 1.00 75.67 342 THR A O 1
ATOM 5377 N N . VAL A 1 343 ? 74.439 -172.344 141.748 1.00 69.25 343 VAL A N 1
ATOM 5378 C CA . VAL A 1 343 ? 74.747 -173.767 141.785 1.00 72.85 343 VAL A CA 1
ATOM 5379 C C . VAL A 1 343 ? 73.571 -174.527 141.186 1.00 72.57 343 VAL A C 1
ATOM 5380 O O . VAL A 1 343 ? 72.414 -174.170 141.407 1.00 71.62 343 VAL A O 1
ATOM 5393 N N . GLN A 1 344 ? 73.871 -175.569 140.418 1.00 73.10 344 GLN A N 1
ATOM 5394 C CA . GLN A 1 344 ? 72.835 -176.330 139.734 1.00 81.83 344 GLN A CA 1
ATOM 5395 C C . GLN A 1 344 ? 71.898 -176.998 140.734 1.00 91.51 344 GLN A C 1
ATOM 5396 O O . GLN A 1 344 ? 72.186 -177.064 141.930 1.00 85.69 344 GLN A O 1
ATOM 5410 N N . LYS A 1 345 ? 70.775 -177.493 140.227 1.00 96.38 345 LYS A N 1
ATOM 5411 C CA . LYS A 1 345 ? 69.782 -178.170 141.057 1.00 97.81 345 LYS A CA 1
ATOM 5412 C C . LYS A 1 345 ? 70.051 -179.671 141.151 1.00 99.42 345 LYS A C 1
ATOM 5413 O O . LYS A 1 345 ? 69.517 -180.350 142.029 1.00 94.33 345 LYS A O 1
ATOM 5432 N N . GLY A 1 346 ? 70.887 -180.182 140.252 1.00 88.34 346 GLY A N 1
ATOM 5433 C CA . GLY A 1 346 ? 71.194 -181.599 140.215 1.00 86.19 346 GLY A CA 1
ATOM 5434 C C . GLY A 1 346 ? 72.027 -182.041 141.403 1.00 98.32 346 GLY A C 1
ATOM 5435 O O . GLY A 1 346 ? 72.165 -183.237 141.661 1.00 105.98 346 GLY A O 1
ATOM 5439 N N . ILE A 1 347 ? 72.585 -181.073 142.125 1.00 106.55 347 ILE A N 1
ATOM 5440 C CA . ILE A 1 347 ? 73.392 -181.357 143.306 1.00 99.29 347 ILE A CA 1
ATOM 5441 C C . ILE A 1 347 ? 72.530 -181.360 144.559 1.00 99.92 347 ILE A C 1
ATOM 5442 O O . ILE A 1 347 ? 71.567 -180.598 144.663 1.00 90.96 347 ILE A O 1
ATOM 5458 N N . SER A 1 348 ? 72.882 -182.226 145.504 1.00 111.35 348 SER A N 1
ATOM 5459 C CA . SER A 1 348 ? 72.267 -182.218 146.825 1.00 117.72 348 SER A CA 1
ATOM 5460 C C . SER A 1 348 ? 73.180 -181.459 147.781 1.00 114.40 348 SER A C 1
ATOM 5461 O O . SER A 1 348 ? 74.404 -181.532 147.669 1.00 105.96 348 SER A O 1
ATOM 5469 N N . SER A 1 349 ? 72.582 -180.741 148.726 1.00 114.81 349 SER A N 1
ATOM 5470 C CA . SER A 1 349 ? 73.332 -179.860 149.618 1.00 110.49 349 SER A CA 1
ATOM 5471 C C . SER A 1 349 ? 74.342 -180.597 150.503 1.00 110.78 349 SER A C 1
ATOM 5472 O O . SER A 1 349 ? 75.092 -179.959 151.244 1.00 105.84 349 SER A O 1
ATOM 5480 N N . LYS A 1 350 ? 74.364 -181.927 150.426 1.00 112.95 350 LYS A N 1
ATOM 5481 C CA . LYS A 1 350 ? 75.287 -182.731 151.226 1.00 115.24 350 LYS A CA 1
ATOM 5482 C C . LYS A 1 350 ? 76.505 -183.210 150.434 1.00 112.56 350 LYS A C 1
ATOM 5483 O O . LYS A 1 350 ? 77.327 -183.965 150.958 1.00 103.99 350 LYS A O 1
ATOM 5502 N N . LYS A 1 351 ? 76.635 -182.766 149.186 1.00 114.92 351 LYS A N 1
ATOM 5503 C CA . LYS A 1 351 ? 77.759 -183.176 148.344 1.00 111.31 351 LYS A CA 1
ATOM 5504 C C . LYS A 1 351 ? 78.192 -182.058 147.395 1.00 100.32 351 LYS A C 1
ATOM 5505 O O . LYS A 1 351 ? 78.307 -182.267 146.187 1.00 90.86 351 LYS A O 1
ATOM 5524 N N . LEU A 1 352 ? 78.443 -180.877 147.957 1.00 100.04 352 LEU A N 1
ATOM 5525 C CA . LEU A 1 352 ? 78.834 -179.705 147.176 1.00 92.00 352 LEU A CA 1
ATOM 5526 C C . LEU A 1 352 ? 80.347 -179.523 147.102 1.00 87.45 352 LEU A C 1
ATOM 5527 O O . LEU A 1 352 ? 80.829 -178.643 146.395 1.00 81.46 352 LEU A O 1
ATOM 5543 N N . VAL A 1 353 ? 81.092 -180.343 147.836 1.00 86.62 353 VAL A N 1
ATOM 5544 C CA . VAL A 1 353 ? 82.544 -180.197 147.897 1.00 85.26 353 VAL A CA 1
ATOM 5545 C C . VAL A 1 353 ? 83.163 -180.318 146.511 1.00 84.80 353 VAL A C 1
ATOM 5546 O O . VAL A 1 353 ? 82.679 -181.076 145.670 1.00 93.22 353 VAL A O 1
ATOM 5559 N N . ASP A 1 354 ? 84.227 -179.553 146.283 1.00 79.01 354 ASP A N 1
ATOM 5560 C CA . ASP A 1 354 ? 84.930 -179.542 145.004 1.00 84.49 354 ASP A CA 1
ATOM 5561 C C . ASP A 1 354 ? 84.015 -179.123 143.856 1.00 81.27 354 ASP A C 1
ATOM 5562 O O . ASP A 1 354 ? 84.289 -179.424 142.694 1.00 69.80 354 ASP A O 1
ATOM 5571 N N . TYR A 1 355 ? 82.927 -178.433 144.186 1.00 72.08 355 TYR A N 1
ATOM 5572 C CA . TYR A 1 355 ? 82.099 -177.796 143.172 1.00 66.66 355 TYR A CA 1
ATOM 5573 C C . TYR A 1 355 ? 82.707 -176.440 142.855 1.00 66.06 355 TYR A C 1
ATOM 5574 O O . TYR A 1 355 ? 82.474 -175.469 143.575 1.00 66.07 355 TYR A O 1
ATOM 5592 N N . ILE A 1 356 ? 83.508 -176.379 141.796 1.00 62.77 356 ILE A N 1
ATOM 5593 C CA . ILE A 1 356 ? 84.115 -175.120 141.391 1.00 60.81 356 ILE A CA 1
ATOM 5594 C C . ILE A 1 356 ? 83.006 -174.152 141.002 1.00 56.42 356 ILE A C 1
ATOM 5595 O O . ILE A 1 356 ? 82.382 -174.286 139.957 1.00 52.54 356 ILE A O 1
ATOM 5611 N N . LEU A 1 357 ? 82.762 -173.177 141.868 1.00 63.06 357 LEU A N 1
ATOM 5612 C CA . LEU A 1 357 ? 81.649 -172.258 141.701 1.00 50.08 357 LEU A CA 1
ATOM 5613 C C . LEU A 1 357 ? 81.889 -171.300 140.533 1.00 44.77 357 LEU A C 1
ATOM 5614 O O . LEU A 1 357 ? 80.945 -170.865 139.872 1.00 35.52 357 LEU A O 1
ATOM 5630 N N . GLY A 1 358 ? 83.155 -170.981 140.279 1.00 43.34 358 GLY A N 1
ATOM 5631 C CA . GLY A 1 358 ? 83.523 -170.143 139.151 1.00 43.35 358 GLY A CA 1
ATOM 5632 C C . GLY A 1 358 ? 84.654 -169.190 139.484 1.00 42.95 358 GLY A C 1
ATOM 5633 O O . GLY A 1 358 ? 85.063 -169.081 140.640 1.00 44.04 358 GLY A O 1
ATOM 5637 N N . THR A 1 359 ? 85.160 -168.502 138.465 1.00 44.08 359 THR A N 1
ATOM 5638 C CA . THR A 1 359 ? 86.218 -167.516 138.653 1.00 44.29 359 THR A CA 1
ATOM 5639 C C . THR A 1 359 ? 85.615 -166.135 138.883 1.00 46.42 359 THR A C 1
ATOM 5640 O O . THR A 1 359 ? 84.582 -165.792 138.308 1.00 46.55 359 THR A O 1
ATOM 5651 N N . TYR A 1 360 ? 86.266 -165.350 139.733 1.00 46.69 360 TYR A N 1
ATOM 5652 C CA . TYR A 1 360 ? 85.807 -164.005 140.048 1.00 47.64 360 TYR A CA 1
ATOM 5653 C C . TYR A 1 360 ? 87.011 -163.128 140.348 1.00 44.74 360 TYR A C 1
ATOM 5654 O O . TYR A 1 360 ? 87.349 -162.883 141.506 1.00 40.93 360 TYR A O 1
ATOM 5672 N N . GLN A 1 361 ? 87.643 -162.647 139.286 1.00 46.55 361 GLN A N 1
ATOM 5673 C CA . GLN A 1 361 ? 88.908 -161.937 139.390 1.00 47.24 361 GLN A CA 1
ATOM 5674 C C . GLN A 1 361 ? 88.725 -160.440 139.196 1.00 52.34 361 GLN A C 1
ATOM 5675 O O . GLN A 1 361 ? 88.001 -160.000 138.302 1.00 51.16 361 GLN A O 1
ATOM 5689 N N . ALA A 1 362 ? 89.380 -159.661 140.050 1.00 55.93 362 ALA A N 1
ATOM 5690 C CA . ALA A 1 362 ? 89.386 -158.214 139.912 1.00 49.35 362 ALA A CA 1
ATOM 5691 C C . ALA A 1 362 ? 90.180 -157.829 138.674 1.00 46.10 362 ALA A C 1
ATOM 5692 O O . ALA A 1 362 ? 90.907 -158.649 138.114 1.00 43.75 362 ALA A O 1
ATOM 5699 N N . ILE A 1 363 ? 90.031 -156.579 138.251 1.00 50.65 363 ILE A N 1
ATOM 5700 C CA . ILE A 1 363 ? 90.705 -156.076 137.060 1.00 54.05 363 ILE A CA 1
ATOM 5701 C C . ILE A 1 363 ? 91.478 -154.806 137.373 1.00 45.83 363 ILE A C 1
ATOM 5702 O O . ILE A 1 363 ? 91.092 -154.039 138.252 1.00 42.07 363 ILE A O 1
ATOM 5718 N N . ASP A 1 364 ? 92.570 -154.586 136.649 1.00 49.40 364 ASP A N 1
ATOM 5719 C CA . ASP A 1 364 ? 93.297 -153.329 136.739 1.00 52.64 364 ASP A CA 1
ATOM 5720 C C . ASP A 1 364 ? 92.489 -152.250 136.024 1.00 55.70 364 ASP A C 1
ATOM 5721 O O . ASP A 1 364 ? 92.059 -152.447 134.889 1.00 54.80 364 ASP A O 1
ATOM 5730 N N . GLU A 1 365 ? 92.280 -151.118 136.691 1.00 59.29 365 GLU A N 1
ATOM 5731 C CA . GLU A 1 365 ? 91.457 -150.046 136.133 1.00 58.69 365 GLU A CA 1
ATOM 5732 C C . GLU A 1 365 ? 92.255 -149.107 135.232 1.00 59.72 365 GLU A C 1
ATOM 5733 O O . GLU A 1 365 ? 91.677 -148.278 134.531 1.00 61.22 365 GLU A O 1
ATOM 5745 N N . ASP A 1 366 ? 93.579 -149.235 135.253 1.00 62.81 366 ASP A N 1
ATOM 5746 C CA . ASP A 1 366 ? 94.428 -148.518 134.307 1.00 61.25 366 ASP A CA 1
ATOM 5747 C C . ASP A 1 366 ? 94.401 -149.237 132.961 1.00 60.27 366 ASP A C 1
ATOM 5748 O O . ASP A 1 366 ? 94.695 -148.646 131.922 1.00 68.27 366 ASP A O 1
ATOM 5757 N N . THR A 1 367 ? 94.062 -150.523 132.998 1.00 67.11 367 THR A N 1
ATOM 5758 C CA . THR A 1 367 ? 93.668 -151.267 131.806 1.00 69.49 367 THR A CA 1
ATOM 5759 C C . THR A 1 367 ? 92.189 -151.599 131.973 1.00 64.17 367 THR A C 1
ATOM 5760 O O . THR A 1 367 ? 91.454 -150.854 132.619 1.00 70.46 367 THR A O 1
ATOM 5771 N N . ASN A 1 368 ? 91.752 -152.707 131.390 1.00 54.97 368 ASN A N 1
ATOM 5772 C CA . ASN A 1 368 ? 90.444 -153.266 131.703 1.00 53.98 368 ASN A CA 1
ATOM 5773 C C . ASN A 1 368 ? 90.508 -154.784 131.654 1.00 57.08 368 ASN A C 1
ATOM 5774 O O . ASN A 1 368 ? 89.483 -155.465 131.620 1.00 55.44 368 ASN A O 1
ATOM 5785 N N . LYS A 1 369 ? 91.732 -155.301 131.670 1.00 61.19 369 LYS A N 1
ATOM 5786 C CA . LYS A 1 369 ? 91.979 -156.728 131.568 1.00 61.73 369 LYS A CA 1
ATOM 5787 C C . LYS A 1 369 ? 92.274 -157.325 132.935 1.00 64.31 369 LYS A C 1
ATOM 5788 O O . LYS A 1 369 ? 92.228 -156.627 133.950 1.00 51.28 369 LYS A O 1
ATOM 5807 N N . ALA A 1 370 ? 92.567 -158.622 132.944 1.00 72.74 370 ALA A N 1
ATOM 5808 C CA . ALA A 1 370 ? 92.873 -159.357 134.164 1.00 59.01 370 ALA A CA 1
ATOM 5809 C C . ALA A 1 370 ? 93.869 -158.616 135.046 1.00 56.81 370 ALA A C 1
ATOM 5810 O O . ALA A 1 370 ? 94.956 -158.250 134.600 1.00 59.65 370 ALA A O 1
ATOM 5817 N N . ALA A 1 371 ? 93.485 -158.391 136.297 1.00 55.37 371 ALA A N 1
ATOM 5818 C CA . ALA A 1 371 ? 94.378 -157.770 137.264 1.00 55.27 371 ALA A CA 1
ATOM 5819 C C . ALA A 1 371 ? 95.590 -158.660 137.499 1.00 53.82 371 ALA A C 1
ATOM 5820 O O . ALA A 1 371 ? 95.458 -159.782 137.986 1.00 57.06 371 ALA A O 1
ATOM 5827 N N . SER A 1 372 ? 96.767 -158.156 137.143 1.00 58.78 372 SER A N 1
ATOM 5828 C CA . SER A 1 372 ? 98.008 -158.897 137.327 1.00 56.32 372 SER A CA 1
ATOM 5829 C C . SER A 1 372 ? 98.648 -158.550 138.665 1.00 61.59 372 SER A C 1
ATOM 5830 O O . SER A 1 372 ? 98.388 -157.486 139.229 1.00 73.76 372 SER A O 1
ATOM 5838 N N . ASN A 1 373 ? 99.483 -159.456 139.163 1.00 59.86 373 ASN A N 1
ATOM 5839 C CA . ASN A 1 373 ? 100.198 -159.247 140.416 1.00 66.37 373 ASN A CA 1
ATOM 5840 C C . ASN A 1 373 ? 99.265 -158.911 141.571 1.00 63.99 373 ASN A C 1
ATOM 5841 O O . ASN A 1 373 ? 99.305 -157.805 142.107 1.00 67.16 373 ASN A O 1
ATOM 5852 N N . VAL A 1 374 ? 98.420 -159.867 141.943 1.00 60.76 374 VAL A N 1
ATOM 5853 C CA . VAL A 1 374 ? 97.573 -159.721 143.120 1.00 59.39 374 VAL A CA 1
ATOM 5854 C C . VAL A 1 374 ? 97.476 -161.034 143.881 1.00 55.38 374 VAL A C 1
ATOM 5855 O O . VAL A 1 374 ? 97.902 -162.081 143.395 1.00 56.76 374 VAL A O 1
ATOM 5868 N N . LYS A 1 375 ? 96.918 -160.956 145.082 1.00 53.29 375 LYS A N 1
ATOM 5869 C CA . LYS A 1 375 ? 96.635 -162.130 145.893 1.00 56.64 375 LYS A CA 1
ATOM 5870 C C . LYS A 1 375 ? 95.138 -162.161 146.151 1.00 55.57 375 LYS A C 1
ATOM 5871 O O . LYS A 1 375 ? 94.566 -161.182 146.631 1.00 50.52 375 LYS A O 1
ATOM 5890 N N . TYR A 1 376 ? 94.502 -163.275 145.808 1.00 58.66 376 TYR A N 1
ATOM 5891 C CA . TYR A 1 376 ? 93.069 -163.425 146.024 1.00 57.86 376 TYR A CA 1
ATOM 5892 C C . TYR A 1 376 ? 92.822 -164.155 147.337 1.00 55.15 376 TYR A C 1
ATOM 5893 O O . TYR A 1 376 ? 93.493 -165.134 147.658 1.00 58.12 376 TYR A O 1
ATOM 5911 N N . VAL A 1 377 ? 91.858 -163.653 148.097 1.00 53.83 377 VAL A N 1
ATOM 5912 C CA . VAL A 1 377 ? 91.645 -164.094 149.465 1.00 53.37 377 VAL A CA 1
ATOM 5913 C C . VAL A 1 377 ? 90.173 -163.953 149.832 1.00 55.40 377 VAL A C 1
ATOM 5914 O O . VAL A 1 377 ? 89.466 -163.111 149.279 1.00 60.78 377 VAL A O 1
ATOM 5927 N N . MET A 1 378 ? 89.718 -164.784 150.763 1.00 53.46 378 MET A N 1
ATOM 5928 C CA . MET A 1 378 ? 88.339 -164.737 151.229 1.00 52.37 378 MET A CA 1
ATOM 5929 C C . MET A 1 378 ? 88.165 -163.739 152.369 1.00 51.86 378 MET A C 1
ATOM 5930 O O . MET A 1 378 ? 89.083 -163.508 153.152 1.00 50.82 378 MET A O 1
ATOM 5944 N N . GLY A 1 379 ? 86.978 -163.146 152.445 1.00 54.39 379 GLY A N 1
ATOM 5945 C CA . GLY A 1 379 ? 86.637 -162.221 153.511 1.00 59.89 379 GLY A CA 1
ATOM 5946 C C . GLY A 1 379 ? 85.206 -162.435 153.953 1.00 67.82 379 GLY A C 1
ATOM 5947 O O . GLY A 1 379 ? 84.339 -162.712 153.126 1.00 83.65 379 GLY A O 1
ATOM 5951 N N . ARG A 1 380 ? 84.969 -162.284 155.253 1.00 68.05 380 ARG A N 1
ATOM 5952 C CA . ARG A 1 380 ? 83.692 -162.623 155.882 1.00 77.12 380 ARG A CA 1
ATOM 5953 C C . ARG A 1 380 ? 83.011 -163.806 155.196 1.00 75.46 380 ARG A C 1
ATOM 5954 O O . ARG A 1 380 ? 81.883 -163.705 154.711 1.00 76.19 380 ARG A O 1
ATOM 5975 N N . ASN A 1 381 ? 83.723 -164.922 155.136 1.00 71.89 381 ASN A N 1
ATOM 5976 C CA . ASN A 1 381 ? 83.170 -166.147 154.585 1.00 73.11 381 ASN A CA 1
ATOM 5977 C C . ASN A 1 381 ? 82.312 -166.844 155.636 1.00 75.99 381 ASN A C 1
ATOM 5978 O O . ASN A 1 381 ? 82.708 -167.868 156.195 1.00 75.90 381 ASN A O 1
ATOM 5989 N N . ASP A 1 382 ? 81.142 -166.269 155.912 1.00 72.82 382 ASP A N 1
ATOM 5990 C CA . ASP A 1 382 ? 80.233 -166.822 156.911 1.00 68.21 382 ASP A CA 1
ATOM 5991 C C . ASP A 1 382 ? 79.867 -168.256 156.574 1.00 72.67 382 ASP A C 1
ATOM 5992 O O . ASP A 1 382 ? 79.502 -168.569 155.440 1.00 80.21 382 ASP A O 1
ATOM 6001 N N . GLY A 1 383 ? 79.972 -169.123 157.573 1.00 65.76 383 GLY A N 1
ATOM 6002 C CA . GLY A 1 383 ? 79.766 -170.542 157.378 1.00 70.83 383 GLY A CA 1
ATOM 6003 C C . GLY A 1 383 ? 81.067 -171.229 157.027 1.00 74.09 383 GLY A C 1
ATOM 6004 O O . GLY A 1 383 ? 81.358 -172.316 157.523 1.00 78.57 383 GLY A O 1
ATOM 6008 N N . GLY A 1 384 ? 81.857 -170.584 156.176 1.00 72.10 384 GLY A N 1
ATOM 6009 C CA . GLY A 1 384 ? 83.125 -171.137 155.741 1.00 73.87 384 GLY A CA 1
ATOM 6010 C C . GLY A 1 384 ? 82.911 -172.099 154.592 1.00 66.81 384 GLY A C 1
ATOM 6011 O O . GLY A 1 384 ? 83.537 -173.154 154.530 1.00 65.60 384 GLY A O 1
ATOM 6015 N N . TYR A 1 385 ? 82.020 -171.722 153.681 1.00 68.60 385 TYR A N 1
ATOM 6016 C CA . TYR A 1 385 ? 81.642 -172.575 152.560 1.00 71.18 385 TYR A CA 1
ATOM 6017 C C . TYR A 1 385 ? 82.576 -172.431 151.371 1.00 74.89 385 TYR A C 1
ATOM 6018 O O . TYR A 1 385 ? 82.850 -173.401 150.666 1.00 79.11 385 TYR A O 1
ATOM 6036 N N . LEU A 1 386 ? 83.050 -171.211 151.151 1.00 70.77 386 LEU A N 1
ATOM 6037 C CA . LEU A 1 386 ? 83.781 -170.877 149.937 1.00 63.49 386 LEU A CA 1
ATOM 6038 C C . LEU A 1 386 ? 85.273 -170.713 150.199 1.00 60.30 386 LEU A C 1
ATOM 6039 O O . LEU A 1 386 ? 85.680 -170.215 151.249 1.00 67.69 386 LEU A O 1
ATOM 6055 N N . MET A 1 387 ? 86.078 -171.152 149.238 1.00 56.52 387 MET A N 1
ATOM 6056 C CA . MET A 1 387 ? 87.519 -170.937 149.263 1.00 63.48 387 MET A CA 1
ATOM 6057 C C . MET A 1 387 ? 87.956 -170.463 147.888 1.00 60.12 387 MET A C 1
ATOM 6058 O O . MET A 1 387 ? 87.519 -171.009 146.876 1.00 57.98 387 MET A O 1
ATOM 6072 N N . ILE A 1 388 ? 88.815 -169.448 147.855 1.00 56.98 388 ILE A N 1
ATOM 6073 C CA . ILE A 1 388 ? 89.270 -168.871 146.595 1.00 53.09 388 ILE A CA 1
ATOM 6074 C C . ILE A 1 388 ? 90.740 -169.182 146.333 1.00 50.78 388 ILE A C 1
ATOM 6075 O O . ILE A 1 388 ? 91.569 -169.124 147.242 1.00 50.55 388 ILE A O 1
ATOM 6091 N N . ASP A 1 389 ? 91.057 -169.519 145.086 1.00 45.42 389 ASP A N 1
ATOM 6092 C CA . ASP A 1 389 ? 92.443 -169.726 144.689 1.00 51.58 389 ASP A CA 1
ATOM 6093 C C . ASP A 1 389 ? 93.158 -168.386 144.725 1.00 54.88 389 ASP A C 1
ATOM 6094 O O . ASP A 1 389 ? 92.652 -167.392 144.209 1.00 53.95 389 ASP A O 1
ATOM 6103 N N . SER A 1 390 ? 94.339 -168.360 145.330 1.00 57.06 390 SER A N 1
ATOM 6104 C CA . SER A 1 390 ? 95.049 -167.108 145.554 1.00 58.01 390 SER A CA 1
ATOM 6105 C C . SER A 1 390 ? 95.709 -166.552 144.293 1.00 56.16 390 SER A C 1
ATOM 6106 O O . SER A 1 390 ? 96.466 -165.585 144.371 1.00 60.14 390 SER A O 1
ATOM 6114 N N . LYS A 1 391 ? 95.422 -167.151 143.139 1.00 53.78 391 LYS A N 1
ATOM 6115 C CA . LYS A 1 391 ? 95.999 -166.688 141.878 1.00 57.51 391 LYS A CA 1
ATOM 6116 C C . LYS A 1 391 ? 94.982 -166.670 140.736 1.00 55.96 391 LYS A C 1
ATOM 6117 O O . LYS A 1 391 ? 94.876 -165.675 140.019 1.00 55.79 391 LYS A O 1
ATOM 6136 N N . THR A 1 392 ? 94.238 -167.759 140.565 1.00 55.81 392 THR A N 1
ATOM 6137 C CA . THR A 1 392 ? 93.242 -167.840 139.498 1.00 50.41 392 THR A CA 1
ATOM 6138 C C . THR A 1 392 ? 91.900 -167.245 139.917 1.00 50.54 392 THR A C 1
ATOM 6139 O O . THR A 1 392 ? 91.026 -167.022 139.079 1.00 56.33 392 THR A O 1
ATOM 6150 N N . ALA A 1 393 ? 91.746 -166.995 141.214 1.00 48.50 393 ALA A N 1
ATOM 6151 C CA . ALA A 1 393 ? 90.494 -166.492 141.777 1.00 46.71 393 ALA A CA 1
ATOM 6152 C C . ALA A 1 393 ? 89.337 -167.456 141.521 1.00 47.40 393 ALA A C 1
ATOM 6153 O O . ALA A 1 393 ? 88.179 -167.043 141.460 1.00 40.59 393 ALA A O 1
ATOM 6160 N N . GLU A 1 394 ? 89.657 -168.738 141.373 1.00 53.49 394 GLU A N 1
ATOM 6161 C CA . GLU A 1 394 ? 88.637 -169.773 141.243 1.00 50.15 394 GLU A CA 1
ATOM 6162 C C . GLU A 1 394 ? 88.053 -170.052 142.621 1.00 46.73 394 GLU A C 1
ATOM 6163 O O . GLU A 1 394 ? 88.784 -170.061 143.609 1.00 50.35 394 GLU A O 1
ATOM 6175 N N . ILE A 1 395 ? 86.744 -170.280 142.686 1.00 43.42 395 ILE A N 1
ATOM 6176 C CA . ILE A 1 395 ? 86.055 -170.444 143.965 1.00 51.22 395 ILE A CA 1
ATOM 6177 C C . ILE A 1 395 ? 85.433 -171.830 144.109 1.00 52.09 395 ILE A C 1
ATOM 6178 O O . ILE A 1 395 ? 84.498 -172.176 143.391 1.00 45.61 395 ILE A O 1
ATOM 6194 N N . LYS A 1 396 ? 85.957 -172.610 145.052 1.00 60.50 396 LYS A N 1
ATOM 6195 C CA . LYS A 1 396 ? 85.457 -173.956 145.322 1.00 68.09 396 LYS A CA 1
ATOM 6196 C C . LYS A 1 396 ? 84.581 -173.968 146.570 1.00 72.24 396 LYS A C 1
ATOM 6197 O O . LYS A 1 396 ? 84.539 -172.992 147.319 1.00 66.24 396 LYS A O 1
ATOM 6216 N N . PHE A 1 397 ? 83.886 -175.082 146.781 1.00 80.43 397 PHE A N 1
ATOM 6217 C CA . PHE A 1 397 ? 83.116 -175.304 148.000 1.00 76.63 397 PHE A CA 1
ATOM 6218 C C . PHE A 1 397 ? 83.926 -176.143 148.983 1.00 76.37 397 PHE A C 1
ATOM 6219 O O . PHE A 1 397 ? 84.745 -176.965 148.570 1.00 71.54 397 PHE A O 1
ATOM 6236 N N . VAL A 1 398 ? 83.701 -175.934 150.277 1.00 85.32 398 VAL A N 1
ATOM 6237 C CA . VAL A 1 398 ? 84.387 -176.712 151.307 1.00 88.24 398 VAL A CA 1
ATOM 6238 C C . VAL A 1 398 ? 83.474 -177.010 152.503 1.00 91.07 398 VAL A C 1
ATOM 6239 O O . VAL A 1 398 ? 83.954 -177.257 153.609 1.00 97.69 398 VAL A O 1
ATOM 6252 N N . LYS A 1 399 ? 82.163 -176.990 152.272 1.00 91.87 399 LYS A N 1
ATOM 6253 C CA . LYS A 1 399 ? 81.179 -177.340 153.298 1.00 97.83 399 LYS A CA 1
ATOM 6254 C C . LYS A 1 399 ? 79.861 -177.766 152.655 1.00 97.25 399 LYS A C 1
ATOM 6255 O O . LYS A 1 399 ? 79.435 -177.186 151.656 1.00 101.97 399 LYS A O 1
ATOM 6274 N N . ASN A 1 400 ? 79.228 -178.785 153.233 1.00 94.39 400 ASN A N 1
ATOM 6275 C CA . ASN A 1 400 ? 77.956 -179.303 152.735 1.00 99.14 400 ASN A CA 1
ATOM 6276 C C . ASN A 1 400 ? 76.831 -179.087 153.745 1.00 104.69 400 ASN A C 1
ATOM 6277 O O . ASN A 1 400 ? 76.933 -178.231 154.624 1.00 99.49 400 ASN A O 1
ATOM 6288 N N . MET A 1 401 ? 75.761 -179.871 153.608 1.00 117.65 401 MET A N 1
ATOM 6289 C CA . MET A 1 401 ? 74.611 -179.822 154.515 1.00 126.98 401 MET A CA 1
ATOM 6290 C C . MET A 1 401 ? 73.957 -178.440 154.526 1.00 132.61 401 MET A C 1
ATOM 6291 O O . MET A 1 401 ? 74.399 -177.532 153.820 1.00 125.43 401 MET A O 1
ATOM 6305 N N . ASN A 1 402 ? 72.890 -178.294 155.308 1.00 139.84 402 ASN A N 1
ATOM 6306 C CA . ASN A 1 402 ? 72.207 -177.010 155.428 1.00 145.89 402 ASN A CA 1
ATOM 6307 C C . ASN A 1 402 ? 71.823 -176.673 156.870 1.00 148.19 402 ASN A C 1
ATOM 6308 O O . ASN A 1 402 ? 70.763 -177.055 157.358 1.00 143.04 402 ASN A O 1
ATOM 6319 N N . ARG A 1 403 ? 72.709 -175.956 157.551 1.00 144.81 403 ARG A N 1
ATOM 6320 C CA . ARG A 1 403 ? 72.364 -175.317 158.814 1.00 141.26 403 ARG A CA 1
ATOM 6321 C C . ARG A 1 403 ? 71.532 -174.053 158.524 1.00 154.71 403 ARG A C 1
ATOM 6322 O O . ARG A 1 403 ? 71.885 -173.264 157.647 1.00 154.61 403 ARG A O 1
ATOM 6343 N N . ASP A 1 404 ? 70.435 -173.870 159.263 1.00 161.04 404 ASP A N 1
ATOM 6344 C CA . ASP A 1 404 ? 69.425 -172.833 158.981 1.00 163.84 404 ASP A CA 1
ATOM 6345 C C . ASP A 1 404 ? 69.877 -171.389 159.251 1.00 163.87 404 ASP A C 1
ATOM 6346 O O . ASP A 1 404 ? 69.834 -170.544 158.359 1.00 161.53 404 ASP A O 1
ATOM 6355 N N . SER A 1 405 ? 70.248 -171.109 160.496 1.00 173.27 405 SER A N 1
ATOM 6356 C CA . SER A 1 405 ? 70.509 -169.746 160.919 1.00 172.93 405 SER A CA 1
ATOM 6357 C C . SER A 1 405 ? 71.842 -169.270 160.347 1.00 175.96 405 SER A C 1
ATOM 6358 O O . SER A 1 405 ? 72.820 -170.010 160.373 1.00 167.47 405 SER A O 1
ATOM 6365 N N . THR A 1 406 ? 71.870 -168.056 159.806 1.00 93.70 406 THR A N 1
ATOM 6366 C CA . THR A 1 406 ? 73.121 -167.413 159.362 1.00 90.86 406 THR A CA 1
ATOM 6367 C C . THR A 1 406 ? 73.628 -167.966 158.030 1.00 92.95 406 THR A C 1
ATOM 6368 O O . THR A 1 406 ? 73.721 -167.240 157.038 1.00 84.26 406 THR A O 1
ATOM 6379 N N . PHE A 1 407 ? 73.957 -169.252 158.028 1.00 172.66 407 PHE A N 1
ATOM 6380 C CA . PHE A 1 407 ? 74.576 -169.897 156.878 1.00 164.87 407 PHE A CA 1
ATOM 6381 C C . PHE A 1 407 ? 73.793 -169.674 155.589 1.00 158.07 407 PHE A C 1
ATOM 6382 O O . PHE A 1 407 ? 74.263 -169.001 154.670 1.00 152.82 407 PHE A O 1
ATOM 6399 N N . ILE A 1 408 ? 72.591 -170.240 155.540 1.00 160.76 408 ILE A N 1
ATOM 6400 C CA . ILE A 1 408 ? 71.714 -170.125 154.385 1.00 144.27 408 ILE A CA 1
ATOM 6401 C C . ILE A 1 408 ? 70.618 -169.130 154.742 1.00 137.64 408 ILE A C 1
ATOM 6402 O O . ILE A 1 408 ? 70.100 -169.160 155.859 1.00 152.26 408 ILE A O 1
ATOM 6418 N N . VAL A 1 409 ? 70.265 -168.253 153.806 1.00 127.06 409 VAL A N 1
ATOM 6419 C CA . VAL A 1 409 ? 69.337 -167.160 154.096 1.00 123.56 409 VAL A CA 1
ATOM 6420 C C . VAL A 1 409 ? 68.065 -167.239 153.243 1.00 116.79 409 VAL A C 1
ATOM 6421 O O . VAL A 1 409 ? 67.048 -167.762 153.699 1.00 114.49 409 VAL A O 1
ATOM 6434 N N . ASN A 1 410 ? 68.125 -166.728 152.015 1.00 117.23 410 ASN A N 1
ATOM 6435 C CA . ASN A 1 410 ? 66.957 -166.657 151.137 1.00 118.84 410 ASN A CA 1
ATOM 6436 C C . ASN A 1 410 ? 67.154 -167.502 149.887 1.00 104.24 410 ASN A C 1
ATOM 6437 O O . ASN A 1 410 ? 66.833 -167.054 148.789 1.00 92.73 410 ASN A O 1
ATOM 6448 N N . LYS A 1 411 ? 67.660 -168.720 150.089 1.00 104.50 411 LYS A N 1
ATOM 6449 C CA . LYS A 1 411 ? 68.158 -169.618 149.037 1.00 97.30 411 LYS A CA 1
ATOM 6450 C C . LYS A 1 411 ? 69.617 -169.285 148.730 1.00 91.25 411 LYS A C 1
ATOM 6451 O O . LYS A 1 411 ? 70.318 -170.077 148.103 1.00 91.24 411 LYS A O 1
ATOM 6470 N N . THR A 1 412 ? 70.073 -168.125 149.200 1.00 94.02 412 THR A N 1
ATOM 6471 C CA . THR A 1 412 ? 71.408 -167.630 148.880 1.00 88.36 412 THR A CA 1
ATOM 6472 C C . THR A 1 412 ? 72.354 -167.663 150.075 1.00 86.11 412 THR A C 1
ATOM 6473 O O . THR A 1 412 ? 71.940 -167.876 151.215 1.00 94.31 412 THR A O 1
ATOM 6484 N N . ILE A 1 413 ? 73.633 -167.447 149.786 1.00 69.92 413 ILE A N 1
ATOM 6485 C CA . ILE A 1 413 ? 74.668 -167.295 150.800 1.00 67.32 413 ILE A CA 1
ATOM 6486 C C . ILE A 1 413 ? 75.650 -166.254 150.278 1.00 68.92 413 ILE A C 1
ATOM 6487 O O . ILE A 1 413 ? 75.849 -166.153 149.067 1.00 69.88 413 ILE A O 1
ATOM 6503 N N . THR A 1 414 ? 76.262 -165.484 151.175 1.00 65.12 414 THR A N 1
ATOM 6504 C CA . THR A 1 414 ? 77.072 -164.342 150.757 1.00 57.84 414 THR A CA 1
ATOM 6505 C C . THR A 1 414 ? 78.434 -164.284 151.442 1.00 69.69 414 THR A C 1
ATOM 6506 O O . THR A 1 414 ? 78.548 -164.475 152.654 1.00 89.03 414 THR A O 1
ATOM 6517 N N . ALA A 1 415 ? 79.461 -164.009 150.643 1.00 56.39 415 ALA A N 1
ATOM 6518 C CA . ALA A 1 415 ? 80.823 -163.854 151.138 1.00 55.88 415 ALA A CA 1
ATOM 6519 C C . ALA A 1 415 ? 81.519 -162.713 150.406 1.00 51.79 415 ALA A C 1
ATOM 6520 O O . ALA A 1 415 ? 81.067 -162.284 149.345 1.00 46.55 415 ALA A O 1
ATOM 6527 N N . GLU A 1 416 ? 82.612 -162.222 150.982 1.00 55.78 416 GLU A N 1
ATOM 6528 C CA . GLU A 1 416 ? 83.440 -161.213 150.330 1.00 58.09 416 GLU A CA 1
ATOM 6529 C C . GLU A 1 416 ? 84.661 -161.875 149.707 1.00 51.84 416 GLU A C 1
ATOM 6530 O O . GLU A 1 416 ? 85.083 -162.946 150.142 1.00 52.91 416 GLU A O 1
ATOM 6542 N N . VAL A 1 417 ? 85.216 -161.235 148.683 1.00 49.55 417 VAL A N 1
ATOM 6543 C CA . VAL A 1 417 ? 86.477 -161.666 148.088 1.00 49.61 417 VAL A CA 1
ATOM 6544 C C . VAL A 1 417 ? 87.449 -160.497 148.052 1.00 50.25 417 VAL A C 1
ATOM 6545 O O . VAL A 1 417 ? 87.145 -159.444 147.492 1.00 51.37 417 VAL A O 1
ATOM 6558 N N . LEU A 1 418 ? 88.616 -160.688 148.659 1.00 49.25 418 LEU A N 1
ATOM 6559 C CA . LEU A 1 418 ? 89.643 -159.655 148.688 1.00 55.30 418 LEU A CA 1
ATOM 6560 C C . LEU A 1 418 ? 90.680 -159.880 147.601 1.00 56.26 418 LEU A C 1
ATOM 6561 O O . LEU A 1 418 ? 91.158 -160.997 147.405 1.00 54.33 418 LEU A O 1
ATOM 6577 N N . ALA A 1 419 ? 91.015 -158.805 146.898 1.00 54.50 419 ALA A N 1
ATOM 6578 C CA . ALA A 1 419 ? 92.120 -158.808 145.952 1.00 54.55 419 ALA A CA 1
ATOM 6579 C C . ALA A 1 419 ? 93.163 -157.804 146.421 1.00 61.12 419 ALA A C 1
ATOM 6580 O O . ALA A 1 419 ? 92.943 -156.593 146.365 1.00 65.03 419 ALA A O 1
ATOM 6587 N N . ILE A 1 420 ? 94.291 -158.319 146.898 1.00 61.73 420 ILE A N 1
ATOM 6588 C CA . ILE A 1 420 ? 95.365 -157.485 147.425 1.00 61.08 420 ILE A CA 1
ATOM 6589 C C . ILE A 1 420 ? 96.445 -157.299 146.372 1.00 57.30 420 ILE A C 1
ATOM 6590 O O . ILE A 1 420 ? 96.919 -158.270 145.789 1.00 58.11 420 ILE A O 1
ATOM 6606 N N . ASP A 1 421 ? 96.831 -156.052 146.129 1.00 66.27 421 ASP A N 1
ATOM 6607 C CA . ASP A 1 421 ? 97.871 -155.763 145.152 1.00 69.84 421 ASP A CA 1
ATOM 6608 C C . ASP A 1 421 ? 99.235 -156.087 145.746 1.00 72.28 421 ASP A C 1
ATOM 6609 O O . ASP A 1 421 ? 99.495 -155.808 146.915 1.00 74.40 421 ASP A O 1
ATOM 6618 N N . GLU A 1 422 ? 100.104 -156.678 144.934 1.00 78.08 422 GLU A N 1
ATOM 6619 C CA . GLU A 1 422 ? 101.423 -157.094 145.394 1.00 87.33 422 GLU A CA 1
ATOM 6620 C C . GLU A 1 422 ? 102.348 -155.908 145.666 1.00 91.24 422 GLU A C 1
ATOM 6621 O O . GLU A 1 422 ? 103.467 -156.095 146.144 1.00 88.36 422 GLU A O 1
ATOM 6633 N N . TYR A 1 423 ? 101.879 -154.696 145.370 1.00 93.18 423 TYR A N 1
ATOM 6634 C CA . TYR A 1 423 ? 102.723 -153.505 145.447 1.00 97.79 423 TYR A CA 1
ATOM 6635 C C . TYR A 1 423 ? 102.068 -152.330 146.174 1.00 93.62 423 TYR A C 1
ATOM 6636 O O . TYR A 1 423 ? 102.513 -151.191 146.031 1.00 99.23 423 TYR A O 1
ATOM 6654 N N . THR A 1 424 ? 101.020 -152.596 146.949 1.00 86.80 424 THR A N 1
ATOM 6655 C CA . THR A 1 424 ? 100.375 -151.541 147.728 1.00 79.67 424 THR A CA 1
ATOM 6656 C C . THR A 1 424 ? 99.844 -152.054 149.059 1.00 75.63 424 THR A C 1
ATOM 6657 O O . THR A 1 424 ? 100.217 -151.555 150.120 1.00 91.00 424 THR A O 1
ATOM 6668 N N . GLY A 1 425 ? 98.977 -153.057 148.994 1.00 79.34 425 GLY A N 1
ATOM 6669 C CA . GLY A 1 425 ? 98.179 -153.449 150.139 1.00 80.29 425 GLY A CA 1
ATOM 6670 C C . GLY A 1 425 ? 96.873 -152.683 150.094 1.00 84.17 425 GLY A C 1
ATOM 6671 O O . GLY A 1 425 ? 96.210 -152.490 151.111 1.00 85.64 425 GLY A O 1
ATOM 6675 N N . LYS A 1 426 ? 96.516 -152.215 148.902 1.00 81.16 426 LYS A N 1
ATOM 6676 C CA . LYS A 1 426 ? 95.222 -151.588 148.693 1.00 85.76 426 LYS A CA 1
ATOM 6677 C C . LYS A 1 426 ? 94.196 -152.687 148.491 1.00 83.22 426 LYS A C 1
ATOM 6678 O O . LYS A 1 426 ? 93.980 -153.165 147.377 1.00 83.64 426 LYS A O 1
ATOM 6697 N N . THR A 1 427 ? 93.574 -153.091 149.589 1.00 77.00 427 THR A N 1
ATOM 6698 C CA . THR A 1 427 ? 92.664 -154.221 149.584 1.00 70.59 427 THR A CA 1
ATOM 6699 C C . THR A 1 427 ? 91.327 -153.847 148.946 1.00 65.88 427 THR A C 1
ATOM 6700 O O . THR A 1 427 ? 90.537 -153.111 149.533 1.00 64.08 427 THR A O 1
ATOM 6710 N N . SER A 1 428 ? 91.092 -154.353 147.736 1.00 69.04 428 SER A N 1
ATOM 6711 C CA . SER A 1 428 ? 89.824 -154.145 147.039 1.00 63.78 428 SER A CA 1
ATOM 6712 C C . SER A 1 428 ? 88.884 -155.308 147.325 1.00 54.80 428 SER A C 1
ATOM 6713 O O . SER A 1 428 ? 89.309 -156.465 147.356 1.00 52.76 428 SER A O 1
ATOM 6721 N N . THR A 1 429 ? 87.606 -154.997 147.528 1.00 51.94 429 THR A N 1
ATOM 6722 C CA . THR A 1 429 ? 86.624 -155.999 147.937 1.00 51.35 429 THR A CA 1
ATOM 6723 C C . THR A 1 429 ? 85.557 -156.239 146.869 1.00 56.04 429 THR A C 1
ATOM 6724 O O . THR A 1 429 ? 85.168 -155.325 146.141 1.00 56.13 429 THR A O 1
ATOM 6734 N N . GLY A 1 430 ? 85.104 -157.488 146.782 1.00 56.11 430 GLY A N 1
ATOM 6735 C CA . GLY A 1 430 ? 83.989 -157.870 145.933 1.00 49.55 430 GLY A CA 1
ATOM 6736 C C . GLY A 1 430 ? 83.091 -158.811 146.710 1.00 48.60 430 GLY A C 1
ATOM 6737 O O . GLY A 1 430 ? 83.569 -159.542 147.575 1.00 50.60 430 GLY A O 1
ATOM 6741 N N . THR A 1 431 ? 81.795 -158.793 146.414 1.00 52.00 431 THR A N 1
ATOM 6742 C CA . THR A 1 431 ? 80.824 -159.570 147.181 1.00 56.87 431 THR A CA 1
ATOM 6743 C C . THR A 1 431 ? 80.233 -160.704 146.336 1.00 55.94 431 THR A C 1
ATOM 6744 O O . THR A 1 431 ? 79.749 -160.477 145.230 1.00 50.47 431 THR A O 1
ATOM 6754 N N . VAL A 1 432 ? 80.285 -161.924 146.868 1.00 57.45 432 VAL A N 1
ATOM 6755 C CA . VAL A 1 432 ? 79.862 -163.117 146.135 1.00 48.25 432 VAL A CA 1
ATOM 6756 C C . VAL A 1 432 ? 78.529 -163.667 146.622 1.00 50.56 432 VAL A C 1
ATOM 6757 O O . VAL A 1 432 ? 78.458 -164.278 147.685 1.00 55.41 432 VAL A O 1
ATOM 6770 N N . TYR A 1 433 ? 77.480 -163.462 145.835 1.00 56.01 433 TYR A N 1
ATOM 6771 C CA . TYR A 1 433 ? 76.190 -164.085 146.107 1.00 57.53 433 TYR A CA 1
ATOM 6772 C C . TYR A 1 433 ? 76.134 -165.445 145.415 1.00 55.26 433 TYR A C 1
ATOM 6773 O O . TYR A 1 433 ? 76.636 -165.601 144.301 1.00 53.11 433 TYR A O 1
ATOM 6791 N N . VAL A 1 434 ? 75.534 -166.427 146.082 1.00 53.19 434 VAL A N 1
ATOM 6792 C CA . VAL A 1 434 ? 75.454 -167.783 145.547 1.00 59.36 434 VAL A CA 1
ATOM 6793 C C . VAL A 1 434 ? 74.079 -168.391 145.794 1.00 69.27 434 VAL A C 1
ATOM 6794 O O . VAL A 1 434 ? 73.802 -168.891 146.882 1.00 71.49 434 VAL A O 1
ATOM 6807 N N . ARG A 1 435 ? 73.221 -168.347 144.779 1.00 66.11 435 ARG A N 1
ATOM 6808 C CA . ARG A 1 435 ? 71.875 -168.896 144.895 1.00 72.96 435 ARG A CA 1
ATOM 6809 C C . ARG A 1 435 ? 71.921 -170.417 144.989 1.00 78.01 435 ARG A C 1
ATOM 6810 O O . ARG A 1 435 ? 72.750 -171.060 144.349 1.00 70.27 435 ARG A O 1
ATOM 6831 N N . VAL A 1 436 ? 71.027 -170.980 145.799 1.00 96.95 436 VAL A N 1
ATOM 6832 C CA . VAL A 1 436 ? 70.979 -172.422 146.031 1.00 93.72 436 VAL A CA 1
ATOM 6833 C C . VAL A 1 436 ? 69.534 -172.895 146.198 1.00 103.60 436 VAL A C 1
ATOM 6834 O O . VAL A 1 436 ? 68.830 -172.413 147.085 1.00 115.87 436 VAL A O 1
ATOM 6847 N N . PRO A 1 437 ? 69.086 -173.847 145.358 1.00 101.66 437 PRO A N 1
ATOM 6848 C CA . PRO A 1 437 ? 67.720 -174.351 145.521 1.00 115.27 437 PRO A CA 1
ATOM 6849 C C . PRO A 1 437 ? 67.657 -175.574 146.436 1.00 122.44 437 PRO A C 1
ATOM 6850 O O . PRO A 1 437 ? 67.768 -176.706 145.961 1.00 115.86 437 PRO A O 1
ATOM 6861 N N . ASP A 1 438 ? 67.487 -175.343 147.736 1.00 119.31 438 ASP A N 1
ATOM 6862 C CA . ASP A 1 438 ? 67.406 -176.431 148.705 1.00 113.29 438 ASP A CA 1
ATOM 6863 C C . ASP A 1 438 ? 66.164 -177.283 148.475 1.00 120.78 438 ASP A C 1
ATOM 6864 O O . ASP A 1 438 ? 66.223 -178.510 148.559 1.00 127.03 438 ASP A O 1
ATOM 6873 N N . PHE A 1 439 ? 65.044 -176.623 148.191 1.00 122.63 439 PHE A N 1
ATOM 6874 C CA . PHE A 1 439 ? 63.772 -177.304 147.959 1.00 124.80 439 PHE A CA 1
ATOM 6875 C C . PHE A 1 439 ? 63.378 -178.155 149.164 1.00 128.66 439 PHE A C 1
ATOM 6876 O O . PHE A 1 439 ? 63.184 -177.638 150.265 1.00 117.24 439 PHE A O 1
#

Radius of gyration: 51.02 Å; Cα contacts (8 Å, |Δi|>4): 1077; chains: 1; bounding box: 110×132×55 Å

InterPro domains:
  IPR002126 Cadherin-like [PF00028] (59-147)
  IPR002126 Cadherin-like [PF00028] (164-257)
  IPR002126 Cadherin-like [PF00028] (272-374)
  IPR002126 Cadherin-like [PR00205] (98-117)
  IPR002126 Cadherin-like [PR00205] (157-186)
  IPR002126 Cadherin-like [PR00205] (232-244)
  IPR002126 Cadherin-like [PR00205] (246-265)
  IPR002126 Cadherin-like [PR00205] (265-278)
  IPR002126 Cadherin-like [PR00205] (325-351)
  IPR002126 Cadherin-like [PR00205] (477-494)
  IPR002126 Cadherin-like [PS50268] (76-157)
  IPR002126 Cadherin-like [PS50268] (158-267)
  IPR002126 Cadherin-like [PS50268] (268-387)
  IPR002126 Cadherin-like [PS50268] (384-495)
  IPR002126 Cadherin-like [SM00112] (70-155)
  IPR002126 Cadherin-like [SM00112] (179-265)
  IPR002126 Cadherin-like [SM00112] (288-382)
  IPR002126 Cadherin-like [SM00112] (409-493)
  IPR009122 Desmosomal cadherin [PR01818] (473-487)
  IPR009122 Desmosomal cadherin [PR01818] (825-837)

Solvent-accessible surface area: 24187 Å² total; per-residue (Å²): 146,40,87,100,89,36,67,60,0,105,4,42,72,88,6,70,163,64,42,49,0,0,68,0,34,1,81,87,58,97,119,64,94,0,54,1,110,12,32,8,49,0,43,77,90,94,45,128,45,10,5,76,18,61,108,78,52,0,33,0,56,11,68,41,112,6,65,17,50,114,15,65,46,1,104,0,40,0,63,0,23,42,80,157,38,124,81,44,28,179,70,27,90,0,59,0,87,1,49,11,59,34,63,41,66,1,72,21,77,95,162,92,15,151,17,99,14,87,1,41,23,72,67,89,30,73,18,19,106,1,71,21,88,20,57,3,37,92,160,72,76,10,22,90,20,7,15,130,39,71,49,30,108,46,49,83,68,82,14,10,67,22,31,138,77,85,0,50,2,58,0,67,32,101,52,0,39,38,44,136,19,53,62,10,110,0,31,0,22,0,9,0,68,42,36,155,32,75,64,51,111,9,55,1,46,1,71,0,86,18,13,4,20,40,44,3,119,26,163,70,92,131,24,77,15,169,12,67,2,80,69,103,35,75,88,34,38,73,0,51,14,70,14,102,4,54,104,156,46,61,23,26,44,2,54,14,75,50,63,56,6,21,152,21,100,52,6,93,26,100,32,8,74,170,75,3,29,0,10,1,44,2,59,99,44,9,24,62,45,142,71,92,49,6,140,4,26,1,0,4,61,0,131,25,109,7,38,141,55,19,85,104,171,73,213,77,62,48,14,68,1,63,2,99,0,47,70,48,224,24,24,12,30,11,110,76,83,46,72,74,17,93,3,86,169,61,56,53,24,132,144,11,76,99,47,84,16,18,59,6,81,0,19,40,42,46,67,66,163,63,12,77,85,16,102,4,49,34,11,164,39,53,26,29,5,4,112,9,66,46,172,81,0,66,0,80,3,74,57,40,105,79,134,118,85,106,53,29,100,108,106,25,9,46,3,64,0,27,1,50,28,90,176,98,50,98,74,14,67,1,36,0,90,0,118,14,71,68,248

B-factor: mean 73.0, std 22.81, range [17.04, 207.52]

Organism: Homo sapiens (NCBI:txid9606)

Nearest PDB structures (foldseek):
  5eqx-assembly1_A  TM=1.002E+00  e=2.442E-95  Homo sapiens
  5j5j-assembly1_A  TM=8.049E-01  e=4.165E-49  Homo sapiens
  5erp-assembly1_A  TM=7.782E-01  e=1.941E-36  Homo sapiens
  4num-assembly2_D  TM=7.922E-01  e=3.483E-21  Mus musculus
  2qvi-assembly1_A  TM=8.028E-01  e=8.741E-21  unclassified

Foldseek 3Di:
DKDWDAAAAEAQDDCQVVFLRIFMDDPVCVVAFKFKDKDFYCPPDPPHVQWDADRGGRRIHGGDHDHCLVPQKTWMWMFIAGPVGHTDDDTDTHIHGYDWDLPWWKAWPDQEAEWEDEALDAFFAFTDFTDIFTSIDPPDQSTQKFKDFDDKVQDDDDQWDADRGRRTITGHHSHGDCLSPQKIKIKMWIGGSSRPHHIDIHIYIYGHDWFQAWWKDWPDQEAEFEEEFPDWDFAGDKTAIDTSTDALDLSTQKDKDWPDQCPPVQWDWDQDNVRSIIGITGPHGDQCQVPQKTKTWMFIDGNDQHDPVCNVVDDTRGGIYMYGYDYDQDAWAQPPLEDEFEDDQVDAQAPQFFVFRAAGAIAGSVHGDGDPAKFKAWAPQWVQQWGAHRHRRTIGGDDGDDDDPQQADPQKGKTKMWIAHNPDRPTYIHMYIYGHDND

GO terms:
  GO:0001533 cornified envelope (C, TAS)
  GO:0005829 cytosol (C, TAS)
  GO:0005886 plasma membrane (C, TAS)
  GO:0005737 cytoplasm (C, IDA)
  GO:0005886 plasma membrane (C, IDA)
  GO:0005911 cell-cell junction (C, IDA)
  GO:0030054 cell junction (C, IDA)
  GO:0070161 anchoring junction (C, EXP)
  GO:0005886 plasma membrane (C, EXP)
  GO:0002159 desmosome assembly (P, IMP)
  GO:0034333 adherens junction assembly (P, IMP)
  GO:0070062 extracellular exosome (C, HDA)
  GO:1903753 negative regulation of p38MAPK cascade (P, IMP)
  GO:1904704 positive regulation of protein localization to adherens junction (P, IMP)
  GO:1905477 positive regulation of protein localization to membrane (P, IMP)
  GO:0030336 negative regulation of cell migration (P, IMP)
  GO:0031647 regulation of protein stability (P, IMP)
  GO:0120192 tight junction assembly (P, IMP)
  GO:0005515 protein binding (F, IPI)

CATH classification: 2.60.40.60 (+3 more: 2.60.40.60, 2.60.40.60, 2.60.40.60)

Sequence (439 aa):
EWVKFAKPCREGEDNSKRNPIAKITSDYQATQKITYRISGVGIDQPPFGIFVVDKNTGDINITAIVDREETPSFLITCRALNAQGLDVEKPLILTVKILDINDNPPVFSQQIFMGEIEENSASNSLVMILNATDADEPNHLNSKIAFKIVSQEPAGTPMFLLSRNTGEVRTLTNSLDREQASSYRLVVSGADKDGEGLSTQCECNIKVKDVNDNFPMFRDSQYSARIEENILSSELLRFQVTDLDEEYTDNWLAVYFFTSGNEGNWFEIQTDPRTNEGILKVVKALDYEQLQSVKLSIAVKNKAEFHQSVISRYRVQSTPVTIQVINVREGIAFRPASKTFTVQKGISSKKLVDYILGTYQAIDEDTNKAASNVKYVMGRNDGGYLMIDSKTAEIKFVKNMNRDSTFIVNKTITAEVLAIDEYTGKTSTGTVYVRVPDF